Protein 5TV2 (pdb70)

Nearest PDB structures (foldseek):
  5tv2-assembly1_A  TM=1.003E+00  e=3.175E-84  Vibrio vulnificus CMCP6
  6b8d-assembly1_A  TM=9.936E-01  e=1.120E-68  Haemophilus influenzae Rd KW20
  5ty0-assembly1_A  TM=9.953E-01  e=1.740E-66  Legionella pneumophila subsp. pneumophila str. Philadelphia 1
  2bm0-assembly1_A  TM=9.448E-01  e=2.925E-50  Thermus thermophilus
  2bv3-assembly1_A  TM=9.422E-01  e=3.646E-49  Thermus thermophilus

Structure (mmCIF, N/CA/C/O backbone):
data_5TV2
#
_entry.id   5TV2
#
_cell.length_a   59.678
_cell.length_b   54.496
_cell.length_c   65.319
_cell.angle_alpha   90.00
_cell.angle_beta   116.58
_cell.angle_gamma   90.00
#
_symmetry.space_group_name_H-M   'P 1 21 1'
#
loop_
_entity.id
_entity.type
_entity.pdbx_description
1 polymer 'Elongation factor G'
2 water water
#
loop_
_atom_site.group_PDB
_atom_site.id
_atom_site.type_symbol
_atom_site.label_atom_id
_atom_site.label_alt_id
_atom_site.label_comp_id
_atom_site.label_asym_id
_atom_site.label_entity_id
_atom_site.label_seq_id
_atom_site.pdbx_PDB_ins_code
_atom_site.Cartn_x
_atom_site.Cartn_y
_atom_site.Cartn_z
_atom_site.occupancy
_atom_site.B_iso_or_equiv
_atom_site.auth_seq_id
_atom_site.auth_comp_id
_atom_site.auth_asym_id
_atom_site.auth_atom_id
_atom_site.pdbx_PDB_model_num
ATOM 1 N N . MET A 1 1 ? 20.008 -2.921 -19.962 1.00 81.84 1 MET A N 1
ATOM 2 C CA . MET A 1 1 ? 20.608 -2.148 -18.827 1.00 70.39 1 MET A CA 1
ATOM 3 C C . MET A 1 1 ? 20.497 -2.967 -17.518 1.00 54.42 1 MET A C 1
ATOM 4 O O . MET A 1 1 ? 19.395 -3.301 -17.089 1.00 59.18 1 MET A O 1
ATOM 9 N N . ALA A 1 2 ? 21.643 -3.233 -16.876 1.00 43.50 2 ALA A N 1
ATOM 10 C CA . ALA A 1 2 ? 21.710 -4.119 -15.712 1.00 37.23 2 ALA A CA 1
ATOM 11 C C . ALA A 1 2 ? 22.027 -3.539 -14.343 1.00 35.05 2 ALA A C 1
ATOM 12 O O . ALA A 1 2 ? 22.635 -2.506 -14.197 1.00 31.48 2 ALA A O 1
ATOM 14 N N . ARG A 1 3 ? 21.581 -4.258 -13.332 1.00 29.65 3 ARG A N 1
ATOM 15 C CA . ARG A 1 3 ? 21.862 -3.890 -11.953 1.00 27.70 3 ARG A CA 1
ATOM 16 C C . ARG A 1 3 ? 23.392 -3.821 -11.635 1.00 22.84 3 ARG A C 1
ATOM 17 O O . ARG A 1 3 ? 24.150 -4.784 -11.924 1.00 30.49 3 ARG A O 1
ATOM 25 N N . LYS A 1 4 ? 23.834 -2.697 -11.043 1.00 26.74 4 LYS A N 1
ATOM 26 C CA . LYS A 1 4 ? 25.252 -2.493 -10.691 1.00 25.36 4 LYS A CA 1
ATOM 27 C C . LYS A 1 4 ? 25.724 -2.929 -9.304 1.00 27.44 4 LYS A C 1
ATOM 28 O O . LYS A 1 4 ? 26.901 -3.261 -9.136 1.00 31.89 4 LYS A O 1
ATOM 34 N N . THR A 1 5 ? 24.802 -2.983 -8.337 1.00 25.02 5 THR A N 1
ATOM 35 C CA . THR A 1 5 ? 25.109 -3.353 -6.963 1.00 21.35 5 THR A CA 1
ATOM 36 C C . THR A 1 5 ? 24.091 -4.402 -6.615 1.00 22.21 5 THR A C 1
ATOM 37 O O . THR A 1 5 ? 22.906 -4.151 -6.810 1.00 21.85 5 THR A O 1
ATOM 41 N N . PRO A 1 6 ? 24.543 -5.569 -6.164 1.00 21.68 6 PRO A N 1
ATOM 42 C CA . PRO A 1 6 ? 23.594 -6.643 -5.831 1.00 21.73 6 PRO A CA 1
ATOM 43 C C . PRO A 1 6 ? 22.614 -6.213 -4.740 1.00 18.05 6 PRO A C 1
ATOM 44 O O . PRO A 1 6 ? 22.980 -5.515 -3.820 1.00 19.42 6 PRO A O 1
ATOM 48 N N . ILE A 1 7 ? 21.376 -6.625 -4.891 1.00 19.76 7 ILE A N 1
ATOM 49 C CA . ILE A 1 7 ? 20.341 -6.179 -3.923 1.00 19.29 7 ILE A CA 1
ATOM 50 C C . ILE A 1 7 ? 20.690 -6.551 -2.463 1.00 20.62 7 ILE A C 1
ATOM 51 O O . ILE A 1 7 ? 20.337 -5.833 -1.536 1.00 19.87 7 ILE A O 1
ATOM 56 N N . GLU A 1 8 ? 21.402 -7.664 -2.233 1.00 19.78 8 GLU A N 1
ATOM 57 C CA . GLU A 1 8 ? 21.800 -8.057 -0.894 1.00 20.99 8 GLU A CA 1
ATOM 58 C C . GLU A 1 8 ? 22.742 -7.069 -0.192 1.00 19.47 8 GLU A C 1
ATOM 59 O O . GLU A 1 8 ? 22.908 -7.141 0.988 1.00 21.95 8 GLU A O 1
ATOM 65 N N . ARG A 1 9 ? 23.341 -6.113 -0.942 1.00 19.91 9 ARG A N 1
ATOM 66 C CA . ARG A 1 9 ? 24.264 -5.160 -0.331 1.00 19.55 9 ARG A CA 1
ATOM 67 C C . ARG A 1 9 ? 23.586 -3.837 0.013 1.00 19.22 9 ARG A C 1
ATOM 68 O O . ARG A 1 9 ? 24.256 -2.849 0.348 1.00 20.86 9 ARG A O 1
ATOM 76 N N . TYR A 1 10 ? 22.259 -3.792 -0.092 1.00 18.75 10 TYR A N 1
ATOM 77 C CA . TYR A 1 10 ? 21.556 -2.601 0.307 1.00 18.20 10 TYR A CA 1
ATOM 78 C C . TYR A 1 10 ? 21.054 -2.728 1.743 1.00 18.34 10 TYR A C 1
ATOM 79 O O . TYR A 1 10 ? 20.754 -3.828 2.204 1.00 19.05 10 TYR A O 1
ATOM 88 N N . ARG A 1 11 ? 21.066 -1.614 2.457 1.00 17.12 11 ARG A N 1
ATOM 89 C CA . ARG A 1 11 ? 20.486 -1.583 3.851 1.00 17.75 11 ARG A CA 1
ATOM 90 C C . ARG A 1 11 ? 19.664 -0.298 3.957 1.00 21.31 11 ARG A C 1
ATOM 91 O O . ARG A 1 11 ? 20.231 0.821 4.008 1.00 20.45 11 ARG A O 1
ATOM 99 N N . ASN A 1 12 ? 18.339 -0.465 3.932 1.00 18.91 12 ASN A N 1
ATOM 100 C CA . ASN A 1 12 ? 17.424 0.675 4.094 1.00 18.05 12 ASN A CA 1
ATOM 101 C C . ASN A 1 12 ? 17.142 0.711 5.592 1.00 21.66 12 ASN A C 1
ATOM 102 O O . ASN A 1 12 ? 16.510 -0.229 6.127 1.00 20.75 12 ASN A O 1
ATOM 107 N N . ILE A 1 13 ? 17.625 1.737 6.266 1.00 18.51 13 ILE A N 1
ATOM 108 C CA . ILE A 1 13 ? 17.533 1.804 7.703 1.00 20.51 13 ILE A CA 1
ATOM 109 C C . ILE A 1 13 ? 17.024 3.128 8.181 1.00 25.17 13 ILE A C 1
ATOM 110 O O . ILE A 1 13 ? 17.180 4.188 7.520 1.00 22.73 13 ILE A O 1
ATOM 115 N N . GLY A 1 14 ? 16.408 3.039 9.343 1.00 24.39 14 GLY A N 1
ATOM 116 C CA . GLY A 1 14 ? 16.065 4.216 10.059 1.00 27.32 14 GLY A CA 1
ATOM 117 C C . GLY A 1 14 ? 16.853 4.246 11.372 1.00 28.04 14 GLY A C 1
ATOM 118 O O . GLY A 1 14 ? 17.139 3.207 12.003 1.00 31.56 14 GLY A O 1
ATOM 119 N N . ILE A 1 15 ? 17.187 5.442 11.813 1.00 30.17 15 ILE A N 1
ATOM 120 C CA . ILE A 1 15 ? 17.870 5.643 13.072 1.00 34.63 15 ILE A CA 1
ATOM 121 C C . ILE A 1 15 ? 16.843 6.361 13.931 1.00 38.23 15 ILE A C 1
ATOM 122 O O . ILE A 1 15 ? 16.667 7.556 13.785 1.00 46.10 15 ILE A O 1
ATOM 127 N N . CYS A 1 16 ? 16.162 5.565 14.760 1.00 35.23 16 CYS A N 1
ATOM 128 C CA . CYS A 1 16 ? 15.067 5.943 15.642 1.00 40.95 16 CYS A CA 1
ATOM 129 C C . CYS A 1 16 ? 15.534 6.283 17.037 1.00 39.40 16 CYS A C 1
ATOM 130 O O . CYS A 1 16 ? 16.197 5.476 17.678 1.00 40.68 16 CYS A O 1
ATOM 133 N N . ALA A 1 17 ? 15.128 7.444 17.546 1.00 46.77 17 ALA A N 1
ATOM 134 C CA . ALA A 1 17 ? 15.506 7.866 18.928 1.00 44.14 17 ALA A CA 1
ATOM 135 C C . ALA A 1 17 ? 14.502 8.850 19.511 1.00 47.08 17 ALA A C 1
ATOM 136 O O . ALA A 1 17 ? 13.484 9.081 18.875 1.00 52.17 17 ALA A O 1
ATOM 138 N N . LYS A 1 23 ? 19.871 10.907 17.961 1.00 70.87 23 LYS A N 1
ATOM 139 C CA . LYS A 1 23 ? 19.440 10.677 16.581 1.00 65.48 23 LYS A CA 1
ATOM 140 C C . LYS A 1 23 ? 20.215 11.551 15.584 1.00 56.90 23 LYS A C 1
ATOM 141 O O . LYS A 1 23 ? 20.776 11.033 14.629 1.00 50.44 23 LYS A O 1
ATOM 147 N N . THR A 1 24 ? 20.249 12.866 15.830 1.00 62.97 24 THR A N 1
ATOM 148 C CA . THR A 1 24 ? 20.957 13.827 14.959 1.00 55.19 24 THR A CA 1
ATOM 149 C C . THR A 1 24 ? 22.473 13.625 15.064 1.00 52.57 24 THR A C 1
ATOM 150 O O . THR A 1 24 ? 23.184 13.668 14.060 1.00 48.12 24 THR A O 1
ATOM 154 N N . THR A 1 25 ? 22.960 13.377 16.279 1.00 57.50 25 THR A N 1
ATOM 155 C CA . THR A 1 25 ? 24.382 13.132 16.513 1.00 48.46 25 THR A CA 1
ATOM 156 C C . THR A 1 25 ? 24.806 11.767 15.921 1.00 43.61 25 THR A C 1
ATOM 157 O O . THR A 1 25 ? 25.837 11.667 15.258 1.00 46.28 25 THR A O 1
ATOM 161 N N . THR A 1 26 ? 24.007 10.726 16.138 1.00 44.23 26 THR A N 1
ATOM 162 C CA . THR A 1 26 ? 24.315 9.397 15.580 1.00 36.79 26 THR A CA 1
ATOM 163 C C . THR A 1 26 ? 24.327 9.453 14.056 1.00 35.97 26 THR A C 1
ATOM 164 O O . THR A 1 26 ? 25.239 8.930 13.430 1.00 36.86 26 THR A O 1
ATOM 168 N N . THR A 1 27 ? 23.342 10.123 13.465 1.00 35.54 27 THR A N 1
ATOM 169 C CA . THR A 1 27 ? 23.288 10.238 12.016 1.00 35.45 27 THR A CA 1
ATOM 170 C C . THR A 1 27 ? 24.458 11.055 11.418 1.00 33.15 27 THR A C 1
ATOM 171 O O . THR A 1 27 ? 25.061 10.670 10.392 1.00 32.81 27 THR A O 1
ATOM 175 N N . GLU A 1 28 ? 24.831 12.127 12.096 1.00 33.40 28 GLU A N 1
ATOM 176 C CA . GLU A 1 28 ? 25.922 13.014 11.641 1.00 37.76 28 GLU A CA 1
ATOM 177 C C . GLU A 1 28 ? 27.239 12.244 11.707 1.00 35.36 28 GLU A C 1
ATOM 178 O O . GLU A 1 28 ? 28.081 12.359 10.808 1.00 34.80 28 GLU A O 1
ATOM 184 N N . ARG A 1 29 ? 27.386 11.402 12.725 1.00 34.28 29 ARG A N 1
ATOM 185 C CA . ARG A 1 29 ? 28.625 10.629 12.824 1.00 34.99 29 ARG A CA 1
ATOM 186 C C . ARG A 1 29 ? 28.680 9.511 11.759 1.00 33.11 29 ARG A C 1
ATOM 187 O O . ARG A 1 29 ? 29.757 9.244 11.180 1.00 34.86 29 ARG A O 1
ATOM 195 N N . ILE A 1 30 ? 27.537 8.908 11.456 1.00 33.82 30 ILE A N 1
ATOM 196 C CA . ILE A 1 30 ? 27.450 7.896 10.392 1.00 29.56 30 ILE A CA 1
ATOM 197 C C . ILE A 1 30 ? 27.847 8.532 9.035 1.00 29.45 30 ILE A C 1
ATOM 198 O O . ILE A 1 30 ? 28.579 7.933 8.224 1.00 31.98 30 ILE A O 1
ATOM 203 N N . LEU A 1 31 ? 27.410 9.758 8.801 1.00 32.57 31 LEU A N 1
ATOM 204 C CA . LEU A 1 31 ? 27.738 10.434 7.539 1.00 32.19 31 LEU A CA 1
ATOM 205 C C . LEU A 1 31 ? 29.226 10.748 7.475 1.00 29.86 31 LEU A C 1
ATOM 206 O O . LEU A 1 31 ? 29.836 10.696 6.410 1.00 36.18 31 LEU A O 1
ATOM 211 N N . PHE A 1 32 ? 29.795 11.057 8.625 1.00 29.82 32 PHE A N 1
ATOM 212 C CA . PHE A 1 32 ? 31.205 11.393 8.730 1.00 37.51 32 PHE A CA 1
ATOM 213 C C . PHE A 1 32 ? 32.088 10.174 8.462 1.00 34.90 32 PHE A C 1
ATOM 214 O O . PHE A 1 32 ? 32.972 10.241 7.619 1.00 36.35 32 PHE A O 1
ATOM 222 N N . TYR A 1 33 ? 31.843 9.073 9.163 1.00 34.41 33 TYR A N 1
ATOM 223 C CA . TYR A 1 33 ? 32.641 7.837 8.978 1.00 31.71 33 TYR A CA 1
ATOM 224 C C . TYR A 1 33 ? 32.538 7.248 7.588 1.00 32.68 33 TYR A C 1
ATOM 225 O O . TYR A 1 33 ? 33.563 6.867 6.979 1.00 36.39 33 TYR A O 1
ATOM 234 N N . THR A 1 34 ? 31.310 7.165 7.086 1.00 29.27 34 THR A N 1
ATOM 235 C CA . THR A 1 34 ? 31.100 6.674 5.750 1.00 30.37 34 THR A CA 1
ATOM 236 C C . THR A 1 34 ? 31.759 7.538 4.697 1.00 29.45 34 THR A C 1
ATOM 237 O O . THR A 1 34 ? 32.303 7.008 3.722 1.00 34.58 34 THR A O 1
ATOM 241 N N . GLY A 1 35 ? 31.706 8.849 4.884 1.00 31.48 35 GLY A N 1
ATOM 242 C CA . GLY A 1 35 ? 32.261 9.813 3.918 1.00 39.06 35 GLY A CA 1
ATOM 243 C C . GLY A 1 35 ? 33.757 9.713 3.701 1.00 37.09 35 GLY A C 1
ATOM 244 O O . GLY A 1 35 ? 34.218 9.572 2.567 1.00 44.66 35 GLY A O 1
ATOM 245 N N . LEU A 1 36 ? 34.505 9.790 4.794 1.00 44.21 36 LEU A N 1
ATOM 246 C CA . LEU A 1 36 ? 35.969 9.736 4.743 1.00 43.72 36 LEU A CA 1
ATOM 247 C C . LEU A 1 36 ? 36.520 8.350 4.444 1.00 43.04 36 LEU A C 1
ATOM 248 O O . LEU A 1 36 ? 37.650 8.227 3.992 1.00 52.19 36 LEU A O 1
ATOM 253 N N . SER A 1 37 ? 35.721 7.314 4.689 1.00 42.93 37 SER A N 1
ATOM 254 C CA . SER A 1 37 ? 36.144 5.948 4.416 1.00 40.65 37 SER A CA 1
ATOM 255 C C . SER A 1 37 ? 36.053 5.639 2.917 1.00 39.71 37 SER A C 1
ATOM 256 O O . SER A 1 37 ? 36.740 4.745 2.403 1.00 45.69 37 SER A O 1
ATOM 259 N N . HIS A 1 38 ? 35.189 6.376 2.220 1.00 37.98 38 HIS A N 1
ATOM 260 C CA . HIS A 1 38 ? 34.923 6.131 0.805 1.00 49.79 38 HIS A CA 1
ATOM 261 C C . HIS A 1 38 ? 35.631 7.108 -0.122 1.00 61.43 38 HIS A C 1
ATOM 262 O O . HIS A 1 38 ? 36.139 8.136 0.317 1.00 76.73 38 HIS A O 1
ATOM 269 N N . THR A 1 64 ? 16.722 18.783 7.314 1.00 57.02 64 THR A N 1
ATOM 270 C CA . THR A 1 64 ? 16.860 17.307 7.315 1.00 53.97 64 THR A CA 1
ATOM 271 C C . THR A 1 64 ? 16.472 16.600 6.003 1.00 53.93 64 THR A C 1
ATOM 272 O O . THR A 1 64 ? 15.294 16.565 5.645 1.00 57.50 64 THR A O 1
ATOM 276 N N . SER A 1 65 ? 17.450 15.993 5.322 1.00 56.67 65 SER A N 1
ATOM 277 C CA . SER A 1 65 ? 17.205 15.288 4.039 1.00 45.65 65 SER A CA 1
ATOM 278 C C . SER A 1 65 ? 16.331 14.048 4.309 1.00 36.40 65 SER A C 1
ATOM 279 O O . SER A 1 65 ? 16.614 13.275 5.234 1.00 40.06 65 SER A O 1
ATOM 282 N N . ALA A 1 66 ? 15.268 13.863 3.523 1.00 29.75 66 ALA A N 1
ATOM 283 C CA . ALA A 1 66 ? 14.370 12.696 3.710 1.00 27.64 66 ALA A CA 1
ATOM 284 C C . ALA A 1 66 ? 15.101 11.340 3.688 1.00 27.38 66 ALA A C 1
ATOM 285 O O . ALA A 1 66 ? 14.739 10.439 4.378 1.00 27.29 66 ALA A O 1
ATOM 287 N N . ALA A 1 67 ? 16.127 11.222 2.850 1.00 24.38 67 ALA A N 1
ATOM 288 C CA . ALA A 1 67 ? 16.886 9.975 2.770 1.00 20.70 67 ALA A CA 1
ATOM 289 C C . ALA A 1 67 ? 18.259 10.337 2.184 1.00 20.80 67 ALA A C 1
ATOM 290 O O . ALA A 1 67 ? 18.367 11.226 1.325 1.00 23.51 67 ALA A O 1
ATOM 292 N N . THR A 1 68 ? 19.267 9.745 2.782 1.00 21.19 68 THR A N 1
ATOM 293 C CA . THR A 1 68 ? 20.668 10.001 2.362 1.00 20.06 68 THR A CA 1
ATOM 294 C C . THR A 1 68 ? 21.323 8.678 2.108 1.00 23.58 68 THR A C 1
ATOM 295 O O . THR A 1 68 ? 21.206 7.743 2.941 1.00 24.13 68 THR A O 1
ATOM 299 N N . THR A 1 69 ? 21.993 8.583 0.953 1.00 19.45 69 THR A N 1
ATOM 300 C CA . THR A 1 69 ? 22.714 7.346 0.603 1.00 20.42 69 THR A CA 1
ATOM 301 C C . THR A 1 69 ? 24.216 7.517 1.013 1.00 20.60 69 THR A C 1
ATOM 302 O O . THR A 1 69 ? 24.830 8.565 0.798 1.00 21.88 69 THR A O 1
ATOM 306 N N . THR A 1 70 ? 24.710 6.485 1.636 1.00 19.07 70 THR A N 1
ATOM 307 C CA . THR A 1 70 ? 26.067 6.369 2.153 1.00 21.05 70 THR A CA 1
ATOM 308 C C . THR A 1 70 ? 26.601 4.994 1.788 1.00 20.33 70 THR A C 1
ATOM 309 O O . THR A 1 70 ? 25.886 4.081 1.415 1.00 19.10 70 THR A O 1
ATOM 313 N N . PHE A 1 71 ? 27.916 4.876 1.847 1.00 23.17 71 PHE A N 1
ATOM 314 C CA . PHE A 1 71 ? 28.604 3.609 1.570 1.00 21.47 71 PHE A CA 1
ATOM 315 C C . PHE A 1 71 ? 29.387 3.141 2.792 1.00 18.84 71 PHE A C 1
ATOM 316 O O . PHE A 1 71 ? 29.996 3.937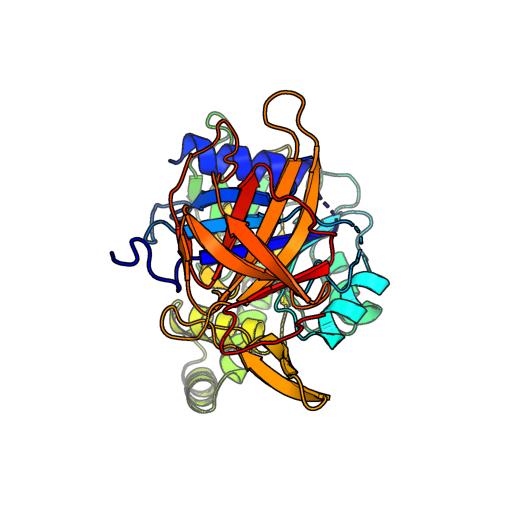 3.524 1.00 21.13 71 PHE A O 1
ATOM 324 N N . TRP A 1 72 ? 29.417 1.821 2.992 1.00 17.10 72 TRP A N 1
ATOM 325 C CA . TRP A 1 72 ? 30.182 1.266 4.082 1.00 19.12 72 TRP A CA 1
ATOM 326 C C . TRP A 1 72 ? 30.670 -0.117 3.726 1.00 18.48 72 TRP A C 1
ATOM 327 O O . TRP A 1 72 ? 29.916 -0.937 3.228 1.00 18.53 72 TRP A O 1
ATOM 338 N N . ARG A 1 73 ? 31.965 -0.351 3.936 1.00 19.21 73 ARG A N 1
ATOM 339 C CA . ARG A 1 73 ? 32.566 -1.645 3.629 1.00 19.50 73 ARG A CA 1
ATOM 340 C C . ARG A 1 73 ? 33.177 -2.261 4.909 1.00 21.19 73 ARG A C 1
ATOM 341 O O . ARG A 1 73 ? 33.893 -3.263 4.842 1.00 18.50 73 ARG A O 1
ATOM 349 N N . GLY A 1 74 ? 32.803 -1.724 6.075 1.00 20.07 74 GLY A N 1
ATOM 350 C CA . GLY A 1 74 ? 33.294 -2.185 7.326 1.00 19.87 74 GLY A CA 1
ATOM 351 C C . GLY A 1 74 ? 34.472 -1.457 7.908 1.00 21.94 74 GLY A C 1
ATOM 352 O O . GLY A 1 74 ? 35.270 -0.811 7.169 1.00 23.65 74 GLY A O 1
ATOM 353 N N . MET A 1 75 ? 34.583 -1.516 9.240 1.00 22.01 75 MET A N 1
ATOM 354 C CA . MET A 1 75 ? 35.692 -0.869 9.930 1.00 27.28 75 MET A CA 1
ATOM 355 C C . MET A 1 75 ? 37.066 -1.283 9.392 1.00 25.09 75 MET A C 1
ATOM 356 O O . MET A 1 75 ? 38.000 -0.461 9.435 1.00 33.21 75 MET A O 1
ATOM 361 N N . GLU A 1 76 ? 37.196 -2.545 8.962 1.00 24.67 76 GLU A N 1
ATOM 362 C CA . GLU A 1 76 ? 38.458 -3.102 8.368 1.00 24.00 76 GLU A CA 1
ATOM 363 C C . GLU A 1 76 ? 38.343 -3.408 6.885 1.00 23.00 76 GLU A C 1
ATOM 364 O O . GLU A 1 76 ? 39.157 -4.177 6.322 1.00 24.39 76 GLU A O 1
ATOM 370 N N . ALA A 1 77 ? 37.361 -2.803 6.238 1.00 22.95 77 ALA A N 1
ATOM 371 C CA . ALA A 1 77 ? 37.071 -3.043 4.840 1.00 23.08 77 ALA A CA 1
ATOM 372 C C . ALA A 1 77 ? 36.946 -4.533 4.588 1.00 25.06 77 ALA A C 1
ATOM 373 O O . ALA A 1 77 ? 37.396 -5.071 3.555 1.00 26.98 77 ALA A O 1
ATOM 375 N N . GLN A 1 78 ? 36.270 -5.197 5.557 1.00 23.81 78 GLN A N 1
ATOM 376 C CA . GLN A 1 78 ? 36.084 -6.641 5.490 1.00 22.68 78 GLN A CA 1
ATOM 377 C C . GLN A 1 78 ? 34.917 -7.108 4.649 1.00 25.97 78 GLN A C 1
ATOM 378 O O . GLN A 1 78 ? 34.700 -8.312 4.585 1.00 28.69 78 GLN A O 1
ATOM 384 N N . PHE A 1 79 ? 34.090 -6.187 4.155 1.00 20.65 79 PHE A N 1
ATOM 385 C CA . PHE A 1 79 ? 32.940 -6.507 3.312 1.00 21.70 79 PHE A CA 1
ATOM 386 C C . PHE A 1 79 ? 33.076 -5.832 1.950 1.00 23.88 79 PHE A C 1
ATOM 387 O O . PHE A 1 79 ? 33.922 -4.949 1.771 1.00 25.27 79 PHE A O 1
ATOM 395 N N . GLN A 1 80 ? 32.240 -6.254 1.003 1.00 26.10 80 GLN A N 1
ATOM 396 C CA . GLN A 1 80 ? 32.055 -5.519 -0.239 1.00 24.51 80 GLN A CA 1
ATOM 397 C C . GLN A 1 80 ? 31.328 -4.204 0.196 1.00 21.39 80 GLN A C 1
ATOM 398 O O . GLN A 1 80 ? 30.721 -4.094 1.307 1.00 19.59 80 GLN A O 1
ATOM 404 N N . ASP A 1 81 ? 31.360 -3.202 -0.686 1.00 22.20 81 ASP A N 1
ATOM 405 C CA . ASP A 1 81 ? 30.716 -1.920 -0.374 1.00 22.53 81 ASP A CA 1
ATOM 406 C C . ASP A 1 81 ? 29.213 -2.189 -0.279 1.00 22.34 81 ASP A C 1
ATOM 407 O O . ASP A 1 81 ? 28.641 -2.819 -1.142 1.00 22.70 81 ASP A O 1
ATOM 412 N N . HIS A 1 82 ? 28.607 -1.685 0.784 1.00 19.69 82 HIS A N 1
ATOM 413 C CA . HIS A 1 82 ? 27.166 -1.747 0.970 1.00 19.34 82 HIS A CA 1
ATOM 414 C C . HIS A 1 82 ? 26.605 -0.369 0.819 1.00 19.44 82 HIS A C 1
ATOM 415 O O . HIS A 1 82 ? 27.264 0.579 1.244 1.00 19.33 82 HIS A O 1
ATOM 422 N N . ARG A 1 83 ? 25.397 -0.258 0.245 1.00 18.60 83 ARG A N 1
ATOM 423 C CA . ARG A 1 83 ? 24.749 1.049 0.067 1.00 18.36 83 ARG A CA 1
ATOM 424 C C . ARG A 1 83 ? 23.773 1.123 1.249 1.00 19.45 83 ARG A C 1
ATOM 425 O O . ARG A 1 83 ? 22.842 0.354 1.310 1.00 22.10 83 ARG A O 1
ATOM 433 N N . VAL A 1 84 ? 24.026 2.045 2.127 1.00 19.67 84 VAL A N 1
ATOM 434 C CA . VAL A 1 84 ? 23.190 2.212 3.350 1.00 19.13 84 VAL A CA 1
ATOM 435 C C . VAL A 1 84 ? 22.363 3.486 3.118 1.00 21.54 84 VAL A C 1
ATOM 436 O O . VAL A 1 84 ? 22.905 4.580 3.095 1.00 22.28 84 VAL A O 1
ATOM 440 N N . ASN A 1 85 ? 21.046 3.318 2.960 1.00 20.52 85 ASN A N 1
ATOM 441 C CA . ASN A 1 85 ? 20.115 4.419 2.752 1.00 19.61 85 ASN A CA 1
ATOM 442 C C . ASN A 1 85 ? 19.507 4.745 4.129 1.00 19.84 85 ASN A C 1
ATOM 443 O O . ASN A 1 85 ? 18.889 3.895 4.759 1.00 22.69 85 ASN A O 1
ATOM 448 N N . ILE A 1 86 ? 19.832 5.918 4.613 1.00 21.06 86 ILE A N 1
ATOM 449 C CA . ILE A 1 86 ? 19.429 6.352 5.941 1.00 20.59 86 ILE A CA 1
ATOM 450 C C . ILE A 1 86 ? 18.192 7.249 5.763 1.00 23.50 86 ILE A C 1
ATOM 451 O O . ILE A 1 86 ? 18.261 8.343 5.187 1.00 22.36 86 ILE A O 1
ATOM 455 N N . ILE A 1 87 ? 17.048 6.717 6.211 1.00 23.93 87 ILE A N 1
ATOM 456 C CA . ILE A 1 87 ? 15.755 7.392 6.053 1.00 27.53 87 ILE A CA 1
ATOM 457 C C . ILE A 1 87 ? 15.495 8.159 7.312 1.00 26.32 87 ILE A C 1
ATOM 458 O O . ILE A 1 87 ? 15.594 7.611 8.400 1.00 29.72 87 ILE A O 1
ATOM 463 N N . ASP A 1 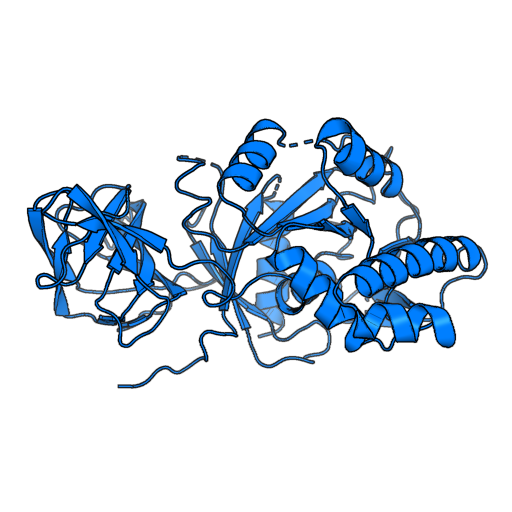88 ? 15.161 9.430 7.156 1.00 28.61 88 ASP A N 1
ATOM 464 C CA . ASP A 1 88 ? 14.864 10.315 8.279 1.00 36.92 88 ASP A CA 1
ATOM 465 C C . ASP A 1 88 ? 13.575 9.793 8.967 1.00 45.58 88 ASP A C 1
ATOM 466 O O . ASP A 1 88 ? 12.577 9.485 8.311 1.00 40.85 88 ASP A O 1
ATOM 471 N N . THR A 1 89 ? 13.593 9.646 10.283 1.00 51.82 89 THR A N 1
ATOM 472 C CA . THR A 1 89 ? 12.398 9.129 10.963 1.00 55.28 89 THR A CA 1
ATOM 473 C C . THR A 1 89 ? 11.782 10.185 11.868 1.00 68.24 89 THR A C 1
ATOM 474 O O . THR A 1 89 ? 12.492 11.044 12.393 1.00 77.97 89 THR A O 1
ATOM 478 N N . PRO A 1 90 ? 10.452 10.129 12.049 1.00 65.58 90 PRO A N 1
ATOM 479 C CA . PRO A 1 90 ? 9.764 11.131 12.885 1.00 63.75 90 PRO A CA 1
ATOM 480 C C . PRO A 1 90 ? 10.325 11.287 14.308 1.00 68.33 90 PRO A C 1
ATOM 481 O O . PRO A 1 90 ? 10.745 10.301 14.925 1.00 66.58 90 PRO A O 1
ATOM 485 N N . GLU A 1 98 ? 2.110 8.158 9.300 1.00 61.63 98 GLU A N 1
ATOM 486 C CA . GLU A 1 98 ? 3.401 8.842 9.186 1.00 58.69 98 GLU A CA 1
ATOM 487 C C . GLU A 1 98 ? 4.458 7.860 9.686 1.00 54.87 98 GLU A C 1
ATOM 488 O O . GLU A 1 98 ? 5.403 7.496 8.983 1.00 41.73 98 GLU A O 1
ATOM 494 N N . VAL A 1 99 ? 4.287 7.434 10.936 1.00 51.47 99 VAL A N 1
ATOM 495 C CA . VAL A 1 99 ? 5.202 6.473 11.541 1.00 54.84 99 VAL A CA 1
ATOM 496 C C . VAL A 1 99 ? 5.036 5.093 10.881 1.00 55.15 99 VAL A C 1
ATOM 497 O O . VAL A 1 99 ? 6.041 4.410 10.584 1.00 50.69 99 VAL A O 1
ATOM 501 N N . GLU A 1 100 ? 3.777 4.694 10.648 1.00 49.77 100 GLU A N 1
ATOM 502 C CA . GLU A 1 100 ? 3.458 3.409 10.008 1.00 46.83 100 GLU A CA 1
ATOM 503 C C . GLU A 1 100 ? 4.026 3.392 8.580 1.00 44.01 100 GLU A C 1
ATOM 504 O O . GLU A 1 100 ? 4.528 2.349 8.114 1.00 43.86 100 GLU A O 1
ATOM 510 N N . ARG A 1 101 ? 3.999 4.554 7.919 1.00 41.77 101 ARG A N 1
ATOM 511 C CA . ARG A 1 101 ? 4.589 4.682 6.579 1.00 38.32 101 ARG A CA 1
ATOM 512 C C . ARG A 1 101 ? 6.109 4.586 6.641 1.00 40.65 101 ARG A C 1
ATOM 513 O O . ARG A 1 101 ? 6.687 3.901 5.828 1.00 36.34 101 ARG A O 1
ATOM 521 N N A SER A 1 102 ? 6.743 5.280 7.583 0.50 39.10 102 SER A N 1
ATOM 522 N N B SER A 1 102 ? 6.731 5.280 7.591 0.50 39.28 102 SER A N 1
ATOM 523 C CA A SER A 1 102 ? 8.210 5.259 7.695 0.50 39.54 102 SER A CA 1
ATOM 524 C CA B SER A 1 102 ? 8.195 5.284 7.725 0.50 40.45 102 SER A CA 1
ATOM 525 C C A SER A 1 102 ? 8.737 3.850 7.907 0.50 35.37 102 SER A C 1
ATOM 526 C C B SER A 1 102 ? 8.764 3.889 7.973 0.50 35.99 102 SER A C 1
ATOM 527 O O A SER A 1 102 ? 9.757 3.445 7.320 0.50 32.89 102 SER A O 1
ATOM 528 O O B SER A 1 102 ? 9.849 3.538 7.477 0.50 35.80 102 SER A O 1
ATOM 533 N N . LEU A 1 103 ? 8.011 3.066 8.693 1.00 33.23 103 LEU A N 1
ATOM 534 C CA . LEU A 1 103 ? 8.444 1.694 9.000 1.00 30.73 103 LEU A CA 1
ATOM 535 C C . LEU A 1 103 ? 8.318 0.745 7.802 1.00 32.83 103 LEU A C 1
ATOM 536 O O . LEU A 1 103 ? 8.918 -0.324 7.825 1.00 32.36 103 LEU A O 1
ATOM 541 N N . ARG A 1 104 ? 7.503 1.093 6.799 1.00 33.81 104 ARG A N 1
ATOM 542 C CA . ARG A 1 104 ? 7.367 0.266 5.600 1.00 32.68 104 ARG A CA 1
ATOM 543 C C . ARG A 1 104 ? 8.436 0.657 4.590 1.00 28.26 104 ARG A C 1
ATOM 544 O O . ARG A 1 104 ? 8.784 -0.152 3.713 1.00 31.51 104 ARG A O 1
ATOM 552 N N . VAL A 1 105 ? 8.938 1.888 4.726 1.00 28.28 105 VAL A N 1
ATOM 553 C CA . VAL A 1 105 ? 9.967 2.452 3.815 1.00 27.37 105 VAL A CA 1
ATOM 554 C C . VAL A 1 105 ? 11.323 1.888 4.189 1.00 26.03 105 VAL A C 1
ATOM 555 O O . VAL A 1 105 ? 12.130 1.541 3.304 1.00 27.75 105 VAL A O 1
ATOM 559 N N . LEU A 1 106 ? 11.596 1.842 5.488 1.00 24.95 106 LEU A N 1
ATOM 560 C CA . LEU A 1 106 ? 12.834 1.202 5.983 1.00 25.71 106 LEU A CA 1
ATOM 561 C C . LEU A 1 106 ? 12.626 -0.288 6.021 1.00 28.66 106 LEU A C 1
ATOM 562 O O . LEU A 1 106 ? 11.469 -0.795 5.940 1.00 28.35 106 LEU A O 1
ATOM 567 N N . ASP A 1 107 ? 13.734 -1.027 6.063 1.00 24.28 107 ASP A N 1
ATOM 568 C CA . ASP A 1 107 ? 13.672 -2.483 6.170 1.00 23.67 107 ASP A CA 1
ATOM 569 C C . ASP A 1 107 ? 14.074 -2.944 7.566 1.00 25.93 107 ASP A C 1
ATOM 570 O O . ASP A 1 107 ? 13.571 -3.959 8.104 1.00 27.62 107 ASP A O 1
ATOM 575 N N . GLY A 1 108 ? 14.959 -2.187 8.168 1.00 24.73 108 GLY A N 1
ATOM 576 C CA . GLY A 1 108 ? 15.440 -2.467 9.506 1.00 25.74 108 GLY A CA 1
ATOM 577 C C . GLY A 1 108 ? 15.744 -1.165 10.176 1.00 22.56 108 GLY A C 1
ATOM 578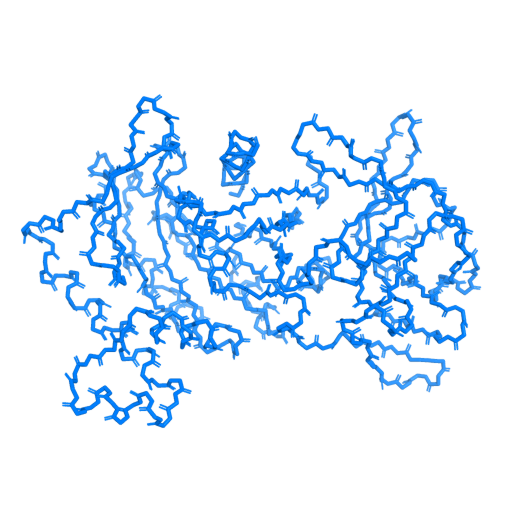 O O . GLY A 1 108 ? 15.778 -0.118 9.557 1.00 26.89 108 GLY A O 1
ATOM 579 N N . ALA A 1 109 ? 15.949 -1.231 11.458 1.00 25.30 109 ALA A N 1
ATOM 580 C CA . ALA A 1 109 ? 16.189 -0.053 12.248 1.00 24.82 109 ALA A CA 1
ATOM 581 C C . ALA A 1 109 ? 17.245 -0.202 13.344 1.00 25.98 109 ALA A C 1
ATOM 582 O O . ALA A 1 109 ? 17.497 -1.308 13.899 1.00 26.50 109 ALA A O 1
ATOM 584 N N . VAL A 1 110 ? 17.840 0.944 13.649 1.00 26.32 110 VAL A N 1
ATOM 585 C CA . VAL A 1 110 ? 18.785 1.109 14.734 1.00 30.08 110 VAL A CA 1
ATOM 586 C C . VAL A 1 110 ? 18.045 1.945 15.750 1.00 33.20 110 VAL A C 1
ATOM 587 O O . VAL A 1 110 ? 17.844 3.172 15.531 1.00 30.15 110 VAL A O 1
ATOM 591 N N . VAL A 1 111 ? 17.621 1.314 16.859 1.00 31.47 111 VAL A N 1
ATOM 592 C CA . VAL A 1 111 ? 16.840 2.076 17.868 1.00 34.49 111 VAL A CA 1
ATOM 593 C C . VAL A 1 111 ? 17.867 2.508 18.884 1.00 35.26 111 VAL A C 1
ATOM 594 O O . VAL A 1 111 ? 18.546 1.695 19.479 1.00 35.46 111 VAL A O 1
ATOM 598 N N . VAL A 1 112 ? 17.990 3.811 19.033 1.00 30.99 112 VAL A N 1
ATOM 599 C CA . VAL A 1 112 ? 18.946 4.458 19.913 1.00 31.91 112 VAL A CA 1
ATOM 600 C C . VAL A 1 112 ? 18.362 4.877 21.285 1.00 31.77 112 VAL A C 1
ATOM 601 O O . VAL A 1 112 ? 17.429 5.713 21.341 1.00 37.90 112 VAL A O 1
ATOM 605 N N . PHE A 1 113 ? 18.994 4.418 22.368 1.00 36.14 113 PHE A N 1
ATOM 606 C CA . PHE A 1 113 ? 18.603 4.768 23.766 1.00 39.85 113 PHE A CA 1
ATOM 607 C C . PHE A 1 113 ? 19.757 5.444 24.513 1.00 37.51 113 PHE A C 1
ATOM 608 O O . PHE A 1 113 ? 20.887 4.990 24.464 1.00 45.36 113 PHE A O 1
ATOM 616 N N . CYS A 1 114 ? 19.461 6.526 25.217 1.00 45.52 114 CYS A N 1
ATOM 617 C CA . CYS A 1 114 ? 20.443 7.231 26.025 1.00 42.92 114 CYS A CA 1
ATOM 618 C C . CYS A 1 114 ? 20.858 6.294 27.193 1.00 45.39 114 CYS A C 1
ATOM 619 O O . CYS A 1 114 ? 20.014 5.645 27.850 1.00 44.91 114 CYS A O 1
ATOM 622 N N . GLY A 1 115 ? 22.145 6.272 27.497 1.00 47.35 115 GLY A N 1
ATOM 623 C CA . GLY A 1 115 ? 22.669 5.377 28.533 1.00 44.07 115 GLY A CA 1
ATOM 624 C C . GLY A 1 115 ? 22.201 5.645 29.942 1.00 47.65 115 GLY A C 1
ATOM 625 O O . GLY A 1 115 ? 22.143 4.713 30.763 1.00 52.09 115 GLY A O 1
ATOM 626 N N . SER A 1 116 ? 21.881 6.922 30.189 1.00 50.63 116 SER A N 1
ATOM 627 C CA . SER A 1 116 ? 21.447 7.446 31.484 1.00 52.69 116 SER A CA 1
ATOM 628 C C . SER A 1 116 ? 19.946 7.409 31.749 1.00 59.68 116 SER A C 1
ATOM 629 O O . SER A 1 116 ? 19.530 7.223 32.895 1.00 66.02 116 SER A O 1
ATOM 632 N N . SER A 1 117 ? 19.142 7.678 30.725 1.00 61.05 117 SER A N 1
ATOM 633 C CA . SER A 1 117 ? 17.682 7.659 30.865 1.00 66.42 117 SER A CA 1
ATOM 634 C C . SER A 1 117 ? 17.145 6.316 30.387 1.00 69.90 117 SER A C 1
ATOM 635 O O . SER A 1 117 ? 16.508 5.584 31.149 1.00 80.93 117 SER A O 1
ATOM 638 N N . GLY A 1 118 ? 17.425 5.996 29.122 1.00 76.97 118 GLY A N 1
ATOM 639 C CA . GLY A 1 118 ? 17.022 4.728 28.516 1.00 70.72 118 GLY A CA 1
ATOM 640 C C . GLY A 1 118 ? 15.658 4.707 27.847 1.00 71.03 118 GLY A C 1
ATOM 641 O O . GLY A 1 118 ? 15.324 5.586 27.033 1.00 66.24 118 GLY A O 1
ATOM 642 N N . VAL A 1 119 ? 14.872 3.695 28.214 1.00 72.30 119 VAL A N 1
ATOM 643 C CA . VAL A 1 119 ? 13.542 3.466 27.642 1.00 62.74 119 VAL A CA 1
ATOM 644 C C . VAL A 1 119 ? 12.533 4.545 28.060 1.00 66.58 119 VAL A C 1
ATOM 645 O O . VAL A 1 119 ? 12.603 5.082 29.165 1.00 66.23 119 VAL A O 1
ATOM 649 N N . SER A 1 123 ? 9.391 6.124 22.590 1.00 77.20 123 SER A N 1
ATOM 650 C CA . SER A 1 123 ? 10.048 4.888 22.159 1.00 79.59 123 SER A CA 1
ATOM 651 C C . SER A 1 123 ? 9.103 3.688 22.222 1.00 83.87 123 SER A C 1
ATOM 652 O O . SER A 1 123 ? 9.002 2.906 21.269 1.00 91.81 123 SER A O 1
ATOM 655 N N . GLU A 1 124 ? 8.417 3.573 23.356 1.00 75.85 124 GLU A N 1
ATOM 656 C CA . GLU A 1 124 ? 7.471 2.484 23.646 1.00 75.94 124 GLU A CA 1
ATOM 657 C C . GLU A 1 124 ? 6.327 2.371 22.628 1.00 80.79 124 GLU A C 1
ATOM 658 O O . GLU A 1 124 ? 5.864 1.256 22.308 1.00 81.12 124 GLU A O 1
ATOM 664 N N . THR A 1 125 ? 5.854 3.529 22.157 1.00 76.75 125 THR A N 1
ATOM 665 C CA . THR A 1 125 ? 4.797 3.585 21.155 1.00 64.82 125 THR A CA 1
ATOM 666 C C . THR A 1 125 ? 5.390 3.136 19.801 1.00 60.37 125 THR A C 1
ATOM 667 O O . THR A 1 125 ? 4.796 2.315 19.105 1.00 71.90 125 THR A O 1
ATOM 671 N N . VAL A 1 126 ? 6.567 3.651 19.456 1.00 63.90 126 VAL A N 1
ATOM 672 C CA . VAL A 1 126 ? 7.255 3.295 18.198 1.00 61.34 126 VAL A CA 1
ATOM 673 C C . VAL A 1 126 ? 7.605 1.801 18.149 1.00 59.26 126 VAL A C 1
ATOM 674 O O . VAL A 1 126 ? 7.412 1.114 17.106 1.00 49.82 126 VAL A O 1
ATOM 678 N N . TRP A 1 127 ? 8.123 1.305 19.278 1.00 46.13 127 TRP A N 1
ATOM 679 C CA . TRP A 1 127 ? 8.565 -0.094 19.367 1.00 38.35 127 TRP A CA 1
ATOM 680 C C . TRP A 1 127 ? 7.384 -1.039 19.067 1.00 36.77 127 TRP A C 1
ATOM 681 O O . TRP A 1 127 ? 7.536 -2.033 18.272 1.00 39.80 127 TRP A O 1
ATOM 692 N N . ARG A 1 128 ? 6.219 -0.724 19.673 1.00 44.10 128 ARG A N 1
ATOM 693 C CA . ARG A 1 128 ? 5.013 -1.526 19.476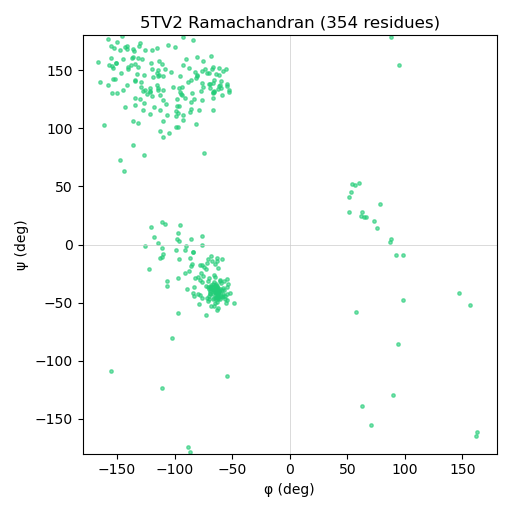 1.00 41.84 128 ARG A CA 1
ATOM 694 C C . ARG A 1 128 ? 4.519 -1.598 18.056 1.00 42.41 128 ARG A C 1
ATOM 695 O O . ARG A 1 128 ? 4.065 -2.676 17.610 1.00 46.63 128 ARG A O 1
ATOM 703 N N . GLN A 1 129 ? 4.597 -0.468 17.357 1.00 42.08 129 GLN A N 1
ATOM 704 C CA . GLN A 1 129 ? 4.214 -0.417 15.928 1.00 47.81 129 GLN A CA 1
ATOM 705 C C . GLN A 1 129 ? 5.227 -1.215 15.123 1.00 43.03 129 GLN A C 1
ATOM 706 O O . GLN A 1 129 ? 4.864 -1.908 14.160 1.00 43.18 129 GLN A O 1
ATOM 712 N N . ALA A 1 130 ? 6.486 -1.144 15.541 1.00 38.73 130 ALA A N 1
ATOM 713 C CA . ALA A 1 130 ? 7.560 -1.898 14.857 1.00 35.90 130 ALA A CA 1
ATOM 714 C C . ALA A 1 130 ? 7.317 -3.380 14.994 1.00 37.18 130 ALA A C 1
ATOM 715 O O . ALA A 1 130 ? 7.585 -4.145 14.030 1.00 37.84 130 ALA A O 1
ATOM 717 N N . ASP A 1 131 ? 6.773 -3.792 16.162 1.00 40.51 131 ASP A N 1
ATOM 718 C CA . ASP A 1 131 ? 6.461 -5.201 16.401 1.00 41.21 131 ASP A CA 1
ATOM 719 C C . ASP A 1 131 ? 5.339 -5.647 15.480 1.00 41.82 131 ASP A C 1
ATOM 720 O O . ASP A 1 131 ? 5.409 -6.750 14.893 1.00 52.72 131 ASP A O 1
ATOM 725 N N . LYS A 1 132 ? 4.349 -4.769 15.278 1.00 46.12 132 LYS A N 1
ATOM 726 C CA . LYS A 1 132 ? 3.186 -5.080 14.424 1.00 50.08 132 LYS A CA 1
ATOM 727 C C . LYS A 1 132 ? 3.553 -5.299 12.972 1.00 46.42 132 LYS A C 1
ATOM 728 O O . LYS A 1 132 ? 2.953 -6.137 12.300 1.00 49.37 132 LYS A O 1
ATOM 734 N N . TYR A 1 133 ? 4.561 -4.574 12.496 1.00 43.05 133 TYR A N 1
ATOM 735 C CA . TYR A 1 133 ? 5.002 -4.671 11.120 1.00 43.31 133 TYR A CA 1
ATOM 736 C C . TYR A 1 133 ? 6.225 -5.592 10.992 1.00 42.16 133 TYR A C 1
ATOM 737 O O . TYR A 1 133 ? 6.747 -5.736 9.909 1.00 49.94 133 TYR A O 1
ATOM 746 N N . HIS A 1 134 ? 6.634 -6.226 12.099 1.00 38.01 134 HIS A N 1
ATOM 747 C CA . HIS A 1 134 ? 7.732 -7.178 12.132 1.00 39.02 134 HIS A CA 1
ATOM 748 C C . HIS A 1 134 ? 9.013 -6.607 11.550 1.00 34.03 134 HIS A C 1
ATOM 749 O O . HIS A 1 134 ? 9.646 -7.219 10.695 1.00 34.39 134 HIS A O 1
ATOM 756 N N . VAL A 1 135 ? 9.383 -5.451 12.065 1.00 30.21 135 VAL A N 1
ATOM 757 C CA . VAL A 1 135 ? 10.596 -4.749 11.638 1.00 27.60 135 VAL A CA 1
ATOM 758 C C . VAL A 1 135 ? 11.810 -5.238 12.385 1.00 28.09 135 VAL A C 1
ATOM 759 O O . VAL A 1 135 ? 11.904 -5.043 13.593 1.00 31.78 135 VAL A O 1
ATOM 763 N N . PRO A 1 136 ? 12.783 -5.839 11.659 1.00 27.03 136 PRO A N 1
ATOM 764 C CA . PRO A 1 136 ? 13.958 -6.252 12.386 1.00 26.67 136 PRO A CA 1
ATOM 765 C C . PRO A 1 136 ? 14.681 -5.007 12.966 1.00 26.05 136 PRO A C 1
ATOM 766 O O . PRO A 1 136 ? 14.775 -3.929 12.330 1.00 27.21 136 PRO A O 1
ATOM 770 N N . ARG A 1 137 ? 15.283 -5.174 14.122 1.00 25.62 137 ARG A N 1
ATOM 771 C CA . ARG A 1 137 ? 15.966 -4.077 14.817 1.00 25.13 137 ARG A CA 1
ATOM 772 C C . ARG A 1 137 ? 17.184 -4.482 15.560 1.00 28.37 137 ARG A C 1
ATOM 773 O O . ARG A 1 137 ? 17.313 -5.638 15.953 1.00 26.69 137 ARG A O 1
ATOM 781 N N . MET A 1 138 ? 18.034 -3.487 15.820 1.00 25.13 138 MET A N 1
ATOM 782 C CA . MET A 1 138 ? 19.166 -3.642 16.697 1.00 28.22 138 MET A CA 1
ATOM 783 C C . MET A 1 138 ? 19.065 -2.444 17.580 1.00 27.70 138 MET A C 1
ATOM 784 O O . MET A 1 138 ? 18.394 -1.437 17.246 1.00 29.99 138 MET A O 1
ATOM 789 N N . VAL A 1 139 ? 19.730 -2.515 18.721 1.00 31.04 139 VAL A N 1
ATOM 790 C CA . VAL A 1 139 ? 19.761 -1.420 19.651 1.00 33.52 139 VAL A CA 1
ATOM 791 C C . VAL A 1 139 ? 21.134 -0.798 19.861 1.00 27.91 139 VAL A C 1
ATOM 792 O O . VAL A 1 139 ? 22.143 -1.512 20.019 1.00 32.33 139 VAL A O 1
ATOM 796 N N . PHE A 1 140 ? 21.167 0.542 19.903 1.00 28.19 140 PHE A N 1
ATOM 797 C CA . PHE A 1 140 ? 22.406 1.282 20.219 1.00 27.61 140 PHE A CA 1
ATOM 798 C C . PHE A 1 140 ? 22.187 2.073 21.499 1.00 33.10 140 PHE A C 1
ATOM 799 O O . PHE A 1 140 ? 21.283 2.936 21.548 1.00 33.68 140 PHE A O 1
ATOM 807 N N . VAL A 1 141 ? 22.971 1.784 22.548 1.00 31.99 141 VAL A N 1
ATOM 808 C CA . VAL A 1 141 ? 22.862 2.536 23.822 1.00 30.27 141 VAL A CA 1
ATOM 809 C C . VAL A 1 141 ? 23.985 3.604 23.735 1.00 32.70 141 VAL A C 1
ATOM 810 O O . VAL A 1 141 ? 25.158 3.364 23.959 1.00 36.25 141 VAL A O 1
ATOM 814 N N . ASN A 1 142 ? 23.581 4.814 23.410 1.00 33.15 142 ASN A N 1
ATOM 815 C CA . ASN A 1 142 ? 24.519 5.916 23.211 1.00 36.45 142 ASN A CA 1
ATOM 816 C C . ASN A 1 142 ? 24.747 6.751 24.478 1.00 41.44 142 ASN A C 1
ATOM 817 O O . ASN A 1 142 ? 24.195 6.448 25.544 1.00 40.93 142 ASN A O 1
ATOM 822 N N . LYS A 1 143 ? 25.625 7.751 24.358 1.00 38.69 143 LYS A N 1
ATOM 823 C CA . LYS A 1 143 ? 25.961 8.653 25.446 1.00 41.92 143 LYS A CA 1
ATOM 824 C C . LYS A 1 143 ? 26.612 7.916 26.638 1.00 39.60 143 LYS A C 1
ATOM 825 O O . LYS A 1 143 ? 26.562 8.377 27.772 1.00 46.50 143 LYS A O 1
ATOM 831 N N . MET A 1 144 ? 27.289 6.801 26.384 1.00 41.25 144 MET A N 1
ATOM 832 C CA . MET A 1 144 ? 27.922 6.047 27.502 1.00 43.30 144 MET A CA 1
ATOM 833 C C . MET A 1 144 ? 28.941 6.832 28.317 1.00 39.85 144 MET A C 1
ATOM 834 O O . MET A 1 144 ? 29.352 6.393 29.395 1.00 45.58 144 MET A O 1
ATOM 839 N N . ASP A 1 145 ? 29.329 7.994 27.789 1.00 47.94 145 ASP A N 1
ATOM 840 C CA . ASP A 1 145 ? 30.258 8.890 28.463 1.00 49.30 145 ASP A CA 1
ATOM 841 C C . ASP A 1 145 ? 29.572 9.821 29.482 1.00 47.13 145 ASP A C 1
ATOM 842 O O . ASP A 1 145 ? 30.249 10.526 30.230 1.00 55.87 145 ASP A O 1
ATOM 847 N N . ARG A 1 146 ? 28.238 9.802 29.541 1.00 49.05 146 ARG A N 1
ATOM 848 C CA . ARG A 1 146 ? 27.491 10.720 30.429 1.00 50.80 146 ARG A CA 1
ATOM 849 C C . ARG A 1 146 ? 27.202 10.235 31.836 1.00 57.43 146 ARG A C 1
ATOM 850 O O . ARG A 1 146 ? 27.202 9.040 32.097 1.00 49.41 146 ARG A O 1
ATOM 858 N N . ALA A 1 147 ? 26.918 11.175 32.746 1.00 56.78 147 ALA A N 1
ATOM 859 C CA . ALA A 1 147 ? 26.671 10.803 34.115 1.00 56.01 147 ALA A CA 1
ATOM 860 C C . ALA A 1 147 ? 25.442 9.893 34.200 1.00 57.44 147 ALA A C 1
ATOM 861 O O . ALA A 1 147 ? 24.417 10.164 33.567 1.00 65.71 147 ALA A O 1
ATOM 863 N N . GLY A 1 148 ? 25.577 8.801 34.957 1.00 61.62 148 GLY A N 1
ATOM 864 C CA . GLY A 1 148 ? 24.492 7.828 35.150 1.00 56.92 148 GLY A CA 1
ATOM 865 C C . GLY A 1 148 ? 24.392 6.727 34.102 1.00 50.80 148 GLY A C 1
ATOM 866 O O . GLY A 1 148 ? 23.492 5.883 34.187 1.00 56.51 148 GLY A O 1
ATOM 867 N N . ALA A 1 149 ? 25.317 6.720 33.139 1.00 49.10 149 ALA A N 1
ATOM 868 C CA . ALA A 1 149 ? 25.353 5.714 32.062 1.00 49.65 149 ALA A CA 1
ATOM 869 C C . ALA A 1 149 ? 25.499 4.289 32.598 1.00 46.42 149 ALA A C 1
ATOM 870 O O . ALA A 1 149 ? 26.358 4.036 33.441 1.00 51.58 149 ALA A O 1
ATOM 872 N N . ASP A 1 150 ? 24.695 3.360 32.061 1.00 44.29 150 ASP A N 1
ATOM 873 C CA . ASP A 1 150 ? 24.670 1.977 32.522 1.00 42.05 150 ASP A CA 1
ATOM 874 C C . ASP A 1 150 ? 24.031 1.180 31.436 1.00 44.28 150 ASP A C 1
ATOM 875 O O . ASP A 1 150 ? 22.785 1.172 31.277 1.00 41.31 150 ASP A O 1
ATOM 880 N N . PHE A 1 151 ? 24.894 0.489 30.695 1.00 42.23 151 PHE A N 1
ATOM 881 C CA . PHE A 1 151 ? 24.487 -0.254 29.544 1.00 35.76 151 PHE A CA 1
ATOM 882 C C . PHE A 1 151 ? 23.544 -1.387 29.868 1.00 43.03 151 PHE A C 1
ATOM 883 O O . PHE A 1 151 ? 22.435 -1.474 29.303 1.00 47.08 151 PHE A O 1
ATOM 891 N N . LEU A 1 152 ? 23.992 -2.269 30.764 1.00 43.46 152 LEU A N 1
ATOM 892 C CA . LEU A 1 152 ? 23.176 -3.441 31.130 1.00 44.79 152 LEU A CA 1
ATOM 893 C C . LEU A 1 152 ? 21.828 -3.072 31.746 1.00 44.76 152 LEU A C 1
ATOM 894 O O . LEU A 1 152 ? 20.838 -3.797 31.577 1.00 55.35 152 LEU A O 1
ATOM 899 N N . ARG A 1 153 ? 21.784 -1.947 32.437 1.00 43.85 153 ARG A N 1
ATOM 900 C CA . ARG A 1 153 ? 20.503 -1.479 33.043 1.00 49.22 153 ARG A CA 1
ATOM 901 C C . ARG A 1 153 ? 19.489 -1.181 31.925 1.00 51.46 153 ARG A C 1
ATOM 902 O O . ARG A 1 153 ? 18.302 -1.604 32.003 1.00 50.11 153 ARG A O 1
ATOM 910 N N . VAL A 1 154 ? 19.973 -0.478 30.885 1.00 44.93 154 VAL A N 1
ATOM 911 C CA . VAL A 1 154 ? 19.149 -0.113 29.727 1.00 38.17 154 VAL A CA 1
ATOM 912 C C . VAL A 1 154 ? 18.691 -1.378 29.046 1.00 37.69 154 VAL A C 1
ATOM 913 O O . VAL A 1 154 ? 17.522 -1.479 28.665 1.00 45.37 154 VAL A O 1
ATOM 917 N N . VAL A 1 155 ? 19.610 -2.353 28.910 1.00 40.15 155 VAL A N 1
ATOM 918 C CA . VAL A 1 155 ? 19.276 -3.619 28.317 1.00 37.62 155 VAL A CA 1
ATOM 919 C C . VAL A 1 155 ? 18.236 -4.358 29.117 1.00 43.36 155 VAL A C 1
ATOM 920 O O . VAL A 1 155 ? 17.353 -4.996 28.524 1.00 41.65 155 VAL A O 1
ATOM 924 N N . ASP A 1 156 ? 18.349 -4.340 30.445 1.00 44.43 156 ASP A N 1
ATOM 925 C CA . ASP A 1 156 ? 17.359 -5.055 31.242 1.00 50.41 156 ASP A CA 1
ATOM 926 C C . ASP A 1 156 ? 15.947 -4.414 31.073 1.00 49.56 156 ASP A C 1
ATOM 927 O O . ASP A 1 156 ? 14.925 -5.122 31.088 1.00 52.88 156 ASP A O 1
ATOM 932 N N . GLN A 1 157 ? 15.909 -3.085 30.916 1.00 49.64 157 GLN A N 1
ATOM 933 C CA . GLN A 1 157 ? 14.656 -2.327 30.650 1.00 51.90 157 GLN A CA 1
ATOM 934 C C . GLN A 1 157 ? 14.017 -2.666 29.288 1.00 55.98 157 GLN A C 1
ATOM 935 O O . GLN A 1 157 ? 12.778 -2.733 29.196 1.00 74.49 157 GLN A O 1
ATOM 941 N N . ILE A 1 158 ? 14.850 -2.912 28.234 1.00 36.08 158 ILE A N 1
ATOM 942 C CA . ILE A 1 158 ? 14.315 -3.229 26.946 1.00 37.97 158 ILE A CA 1
ATOM 943 C C . ILE A 1 158 ? 13.591 -4.552 27.032 1.00 39.67 158 ILE A C 1
ATOM 944 O O . ILE A 1 158 ? 12.527 -4.753 26.401 1.00 46.75 158 ILE A O 1
ATOM 949 N N . LYS A 1 159 ? 14.185 -5.461 27.809 1.00 41.21 159 LYS A N 1
ATOM 950 C CA . LYS A 1 159 ? 13.562 -6.764 28.090 1.00 43.17 159 LYS A CA 1
ATOM 951 C C . LYS A 1 159 ? 12.265 -6.626 28.903 1.00 49.12 159 LYS A C 1
ATOM 952 O O . LYS A 1 159 ? 11.220 -7.158 28.510 1.00 62.21 159 LYS A O 1
ATOM 958 N N . ASN A 1 160 ? 12.359 -5.918 30.021 1.00 46.43 160 ASN A N 1
ATOM 959 C CA . ASN A 1 160 ? 11.208 -5.754 30.993 1.00 48.15 160 ASN A CA 1
ATOM 960 C C . ASN A 1 160 ? 10.067 -4.786 30.636 1.00 55.13 160 ASN A C 1
ATOM 961 O O . ASN A 1 160 ? 8.884 -5.115 30.857 1.00 70.54 160 ASN A O 1
ATOM 966 N N . ARG A 1 161 ? 10.425 -3.587 30.171 1.00 62.25 161 ARG A N 1
ATOM 967 C CA . ARG A 1 161 ? 9.449 -2.567 29.766 1.00 55.24 161 ARG A CA 1
ATOM 968 C C . ARG A 1 161 ? 8.939 -2.757 28.355 1.00 58.13 161 ARG A C 1
ATOM 969 O O . ARG A 1 161 ? 7.763 -2.442 28.090 1.00 58.59 161 ARG A O 1
ATOM 977 N N . LEU A 1 162 ? 9.824 -3.206 27.433 1.00 54.17 162 LEU A N 1
ATOM 978 C CA . LEU A 1 162 ? 9.400 -3.344 26.045 1.00 47.64 162 LEU A CA 1
ATOM 979 C C . LEU A 1 162 ? 8.951 -4.733 25.643 1.00 50.22 162 LEU A C 1
ATOM 980 O O . LEU A 1 162 ? 8.353 -4.896 24.571 1.00 63.11 162 LEU A O 1
ATOM 985 N N . GLY A 1 163 ? 9.223 -5.725 26.492 1.00 50.43 163 GLY A N 1
ATOM 986 C CA . GLY A 1 163 ? 8.776 -7.116 26.240 1.00 51.27 163 GLY A CA 1
ATOM 987 C C . GLY A 1 163 ? 9.607 -7.811 25.185 1.00 48.68 163 GLY A C 1
ATOM 988 O O . GLY A 1 163 ? 9.248 -8.873 24.662 1.00 48.13 163 GLY A O 1
ATOM 989 N N . ALA A 1 164 ? 10.738 -7.211 24.886 1.00 45.57 164 ALA A N 1
ATOM 990 C CA . ALA A 1 164 ? 11.627 -7.746 23.861 1.00 43.58 164 ALA A CA 1
ATOM 991 C C . ALA A 1 164 ? 12.601 -8.804 24.399 1.00 41.52 164 ALA A C 1
ATOM 992 O O . ALA A 1 164 ? 12.595 -9.115 25.602 1.00 39.21 164 ALA A O 1
ATOM 994 N N . ASN A 1 165 ? 13.477 -9.313 23.510 1.00 43.88 165 ASN A N 1
ATOM 995 C CA . ASN A 1 165 ? 14.496 -10.308 23.877 1.00 39.06 165 ASN A CA 1
ATOM 996 C C . ASN A 1 165 ? 15.841 -9.775 23.420 1.00 34.91 165 ASN A C 1
ATOM 997 O O . ASN A 1 165 ? 16.383 -10.197 22.371 1.00 36.21 165 ASN A O 1
ATOM 1002 N N . PRO A 1 166 ? 16.389 -8.818 24.187 1.00 34.89 166 PRO A N 1
ATOM 1003 C CA . PRO A 1 166 ? 17.681 -8.241 23.761 1.00 32.45 166 PRO A CA 1
ATOM 1004 C C . PRO A 1 166 ? 18.894 -9.107 24.124 1.00 33.84 166 PRO A C 1
ATOM 1005 O O . PRO A 1 166 ? 18.945 -9.710 25.216 1.00 38.33 166 PRO A O 1
ATOM 1009 N N . VAL A 1 167 ? 19.893 -9.104 23.251 1.00 34.27 167 VAL A N 1
ATOM 1010 C CA . VAL A 1 167 ? 21.097 -9.932 23.401 1.00 31.03 167 VAL A CA 1
ATOM 1011 C C . VAL A 1 167 ? 22.313 -9.046 23.176 1.00 29.48 167 VAL A C 1
ATOM 1012 O O . VAL A 1 167 ? 22.582 -8.622 22.044 1.00 32.12 167 VAL A O 1
ATOM 1016 N N . PRO A 1 168 ? 23.018 -8.679 24.234 1.00 30.69 168 PRO A N 1
ATOM 1017 C CA . PRO A 1 168 ? 24.210 -7.870 23.943 1.00 31.05 168 PRO A CA 1
ATOM 1018 C C . PRO A 1 168 ? 25.301 -8.599 23.173 1.00 34.19 168 PRO A C 1
ATOM 1019 O O . PRO A 1 168 ? 25.594 -9.771 23.454 1.00 32.45 168 PRO A O 1
ATOM 1023 N N . ILE A 1 169 ? 25.905 -7.846 22.258 1.00 28.21 169 ILE A N 1
ATOM 1024 C CA . ILE A 1 169 ? 26.991 -8.315 21.422 1.00 26.76 169 ILE A CA 1
ATOM 1025 C C . ILE A 1 169 ? 28.270 -7.551 21.750 1.00 25.98 169 ILE A C 1
ATOM 1026 O O . ILE A 1 169 ? 29.380 -7.817 21.160 1.00 29.60 169 ILE A O 1
ATOM 1031 N N . GLN A 1 170 ? 28.138 -6.663 22.708 1.00 34.77 170 GLN A N 1
ATOM 1032 C CA . GLN A 1 170 ? 29.208 -5.842 23.256 1.00 27.53 170 GLN A CA 1
ATOM 1033 C C . GLN A 1 170 ? 29.016 -5.656 24.781 1.00 32.69 170 GLN A C 1
ATOM 1034 O O . GLN A 1 170 ? 27.997 -6.068 25.341 1.00 34.70 170 GLN A O 1
ATOM 1040 N N . LEU A 1 171 ? 30.057 -5.102 25.405 1.00 37.02 171 LEU A N 1
ATOM 1041 C CA . LEU A 1 171 ? 30.057 -4.635 26.800 1.00 36.91 171 LEU A CA 1
ATOM 1042 C C . LEU A 1 171 ? 30.883 -3.374 26.724 1.00 36.18 171 LEU A C 1
ATOM 1043 O O . LEU A 1 171 ? 31.887 -3.311 26.005 1.00 40.40 171 LEU A O 1
ATOM 1048 N N . ASN A 1 172 ? 30.418 -2.346 27.420 1.00 38.06 172 ASN A N 1
ATOM 1049 C CA . ASN A 1 172 ? 31.169 -1.108 27.511 1.00 36.12 172 ASN A CA 1
ATOM 1050 C C . ASN A 1 172 ? 32.386 -1.337 28.408 1.00 40.29 172 ASN A C 1
ATOM 1051 O O . ASN A 1 172 ? 32.351 -2.149 29.374 1.00 46.60 172 ASN A O 1
ATOM 1056 N N . VAL A 1 173 ? 33.464 -0.628 28.093 1.00 37.18 173 VAL A N 1
ATOM 1057 C CA . VAL A 1 173 ? 34.655 -0.659 28.900 1.00 42.85 173 VAL A CA 1
ATOM 1058 C C . VAL A 1 173 ? 34.602 0.689 29.617 1.00 46.39 173 VAL A C 1
ATOM 1059 O O . VAL A 1 173 ? 35.003 1.730 29.053 1.00 46.27 173 VAL A O 1
ATOM 1063 N N . GLY A 1 174 ? 34.072 0.661 30.848 1.00 48.07 174 GLY A N 1
ATOM 1064 C CA . GLY A 1 174 ? 33.913 1.842 31.648 1.00 44.63 174 GLY A CA 1
ATOM 1065 C C . GLY A 1 174 ? 32.588 2.496 31.347 1.00 44.33 174 GLY A C 1
ATOM 1066 O O . GLY A 1 174 ? 31.806 2.044 30.491 1.00 45.58 174 GLY A O 1
ATOM 1067 N N . ALA A 1 175 ? 32.358 3.581 32.063 1.00 47.09 175 ALA A N 1
ATOM 1068 C CA . ALA A 1 175 ? 31.128 4.369 31.954 1.00 48.62 175 ALA A CA 1
ATOM 1069 C C . ALA A 1 175 ? 31.429 5.767 32.453 1.00 45.97 175 ALA A C 1
ATOM 1070 O O . ALA A 1 175 ? 32.305 5.947 33.296 1.00 43.64 175 ALA A O 1
ATOM 1072 N N . GLU A 1 176 ? 30.657 6.736 31.957 1.00 52.28 176 GLU A N 1
ATOM 1073 C CA . GLU A 1 176 ? 30.837 8.161 32.255 1.00 48.17 176 GLU A CA 1
ATOM 1074 C C . GLU A 1 176 ? 32.224 8.587 31.723 1.00 51.46 176 GLU A C 1
ATOM 1075 O O . GLU A 1 176 ? 32.626 8.133 30.631 1.00 50.74 176 GLU A O 1
ATOM 1081 N N . GLU A 1 177 ? 32.964 9.410 32.477 1.00 50.92 177 GLU A N 1
ATOM 1082 C CA . GLU A 1 177 ? 34.297 9.830 32.047 1.00 53.64 177 GLU A CA 1
ATOM 1083 C C . GLU A 1 177 ? 35.267 8.632 31.937 1.00 55.22 177 GLU A C 1
ATOM 1084 O O . GL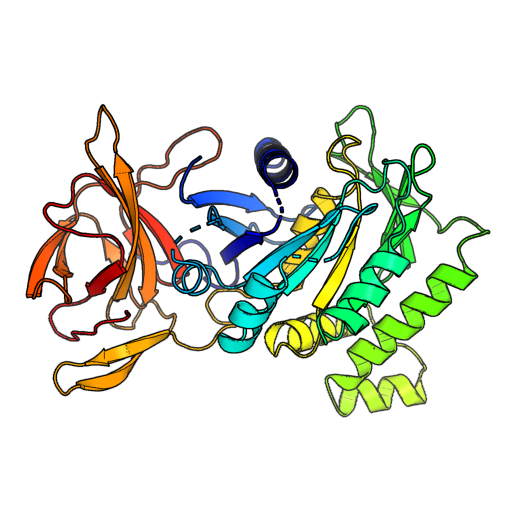U A 1 177 ? 36.365 8.789 31.376 1.00 54.75 177 GLU A O 1
ATOM 1090 N N . ASP A 1 178 ? 34.880 7.451 32.453 1.00 46.39 178 ASP A N 1
ATOM 1091 C CA . ASP A 1 178 ? 35.771 6.248 32.382 1.00 48.90 178 ASP A CA 1
ATOM 1092 C C . ASP A 1 178 ? 35.539 5.390 31.139 1.00 47.05 178 ASP A C 1
ATOM 1093 O O . ASP A 1 178 ? 36.281 4.400 30.887 1.00 52.34 178 ASP A O 1
ATOM 1098 N N . PHE A 1 179 ? 34.536 5.768 30.349 1.00 46.97 179 PHE A N 1
ATOM 1099 C CA . PHE A 1 179 ? 34.231 5.081 29.105 1.00 44.52 179 PHE A CA 1
ATOM 1100 C C . PHE A 1 179 ? 35.373 5.286 28.113 1.00 43.61 179 PHE A C 1
ATOM 1101 O O . PHE A 1 179 ? 35.599 6.407 27.669 1.00 50.16 179 PHE A O 1
ATOM 1109 N N . LYS A 1 180 ? 36.059 4.193 27.731 1.00 52.53 180 LYS A N 1
ATOM 1110 C CA . LYS A 1 180 ? 37.188 4.280 26.802 1.00 49.41 180 LYS A CA 1
ATOM 1111 C C . LYS A 1 180 ? 37.058 3.352 25.558 1.00 44.77 180 LYS A C 1
ATOM 1112 O O . LYS A 1 180 ? 37.908 3.384 24.676 1.00 51.41 180 LYS A O 1
ATOM 1118 N N . GLY A 1 181 ? 35.978 2.576 25.465 1.00 43.25 181 GLY A N 1
ATOM 1119 C CA . GLY A 1 181 ? 35.783 1.686 24.335 1.00 40.16 181 GLY A CA 1
ATOM 1120 C C . GLY A 1 181 ? 34.777 0.604 24.612 1.00 40.24 181 GLY A C 1
ATOM 1121 O O . GLY A 1 181 ? 34.015 0.693 25.575 1.00 41.96 181 GLY A O 1
ATOM 1122 N N . VAL A 1 182 ? 34.766 -0.429 23.769 1.00 36.06 182 VAL A N 1
ATOM 1123 C CA . VAL A 1 182 ? 33.820 -1.537 23.968 1.00 39.09 182 VAL A CA 1
ATOM 1124 C C . VAL A 1 182 ? 34.530 -2.842 23.796 1.00 35.83 182 VAL A C 1
ATOM 1125 O O . VAL A 1 182 ? 35.651 -2.887 23.310 1.00 38.72 182 VAL A O 1
ATOM 1129 N N . ILE A 1 183 ? 33.853 -3.901 24.218 1.00 34.78 183 ILE A N 1
ATOM 1130 C CA . ILE A 1 183 ? 34.349 -5.230 24.001 1.00 36.27 183 ILE A CA 1
ATOM 1131 C C . ILE A 1 183 ? 33.429 -5.864 22.972 1.00 36.81 183 ILE A C 1
ATOM 1132 O O . ILE A 1 183 ? 32.208 -5.858 23.130 1.00 35.45 183 ILE A O 1
ATOM 1137 N N . ASP A 1 184 ? 34.028 -6.336 21.882 1.00 35.73 184 ASP A N 1
ATOM 1138 C CA . ASP A 1 184 ? 33.315 -7.077 20.873 1.00 31.89 184 ASP A CA 1
ATOM 1139 C C . ASP A 1 184 ? 33.268 -8.482 21.490 1.00 31.87 184 ASP A C 1
ATOM 1140 O O . ASP A 1 184 ? 34.309 -9.214 21.523 1.00 35.20 184 ASP A O 1
ATOM 1145 N N . LEU A 1 185 ? 32.094 -8.841 22.016 1.00 32.69 185 LEU A N 1
ATOM 1146 C CA . LEU A 1 185 ? 31.905 -10.147 22.652 1.00 32.16 185 LEU A CA 1
ATOM 1147 C C . LEU A 1 185 ? 32.025 -11.363 21.725 1.00 37.12 185 LEU A C 1
ATOM 1148 O O . LEU A 1 185 ? 32.157 -12.481 22.223 1.00 35.49 185 LEU A O 1
ATOM 1153 N N . ILE A 1 186 ? 31.945 -11.155 20.404 1.00 32.46 186 ILE A N 1
ATOM 1154 C CA . ILE A 1 186 ? 32.040 -12.270 19.451 1.00 35.11 186 ILE A CA 1
ATOM 1155 C C . ILE A 1 186 ? 33.501 -12.580 19.175 1.00 33.55 186 ILE A C 1
ATOM 1156 O O . ILE A 1 186 ? 33.910 -13.762 19.081 1.00 40.12 186 ILE A O 1
ATOM 1161 N N . LYS A 1 187 ? 34.290 -11.520 19.030 1.00 31.28 187 LYS A N 1
ATOM 1162 C CA . LYS A 1 187 ? 35.737 -11.691 18.795 1.00 35.20 187 LYS A CA 1
ATOM 1163 C C . LYS A 1 187 ? 36.492 -11.849 20.124 1.00 32.83 187 LYS A C 1
ATOM 1164 O O . LYS A 1 187 ? 37.619 -12.357 20.159 1.00 37.66 187 LYS A O 1
ATOM 1170 N N . MET A 1 188 ? 35.829 -11.426 21.220 1.00 34.00 188 MET A N 1
ATOM 1171 C CA . MET A 1 188 ? 36.424 -11.437 22.561 1.00 35.72 188 MET A CA 1
ATOM 1172 C C . MET A 1 188 ? 37.698 -10.638 22.565 1.00 34.99 188 MET A C 1
ATOM 1173 O O . MET A 1 188 ? 38.771 -11.081 23.017 1.00 39.85 188 MET A O 1
ATOM 1178 N N . LYS A 1 189 ? 37.531 -9.427 22.053 1.00 32.49 189 LYS A N 1
ATOM 1179 C CA . LYS A 1 189 ? 38.609 -8.464 21.924 1.00 36.31 189 LYS A CA 1
ATOM 1180 C C . LYS A 1 189 ? 38.069 -7.087 22.266 1.00 41.94 189 LYS A C 1
ATOM 1181 O O . LYS A 1 189 ? 36.881 -6.803 22.057 1.00 36.91 189 LYS A O 1
ATOM 1187 N N . MET A 1 190 ? 38.956 -6.235 22.766 1.00 42.67 190 MET A N 1
ATOM 1188 C CA . MET A 1 190 ? 38.622 -4.882 23.082 1.00 40.32 190 MET A CA 1
ATOM 1189 C C . MET A 1 190 ? 38.965 -4.029 21.882 1.00 40.27 190 MET A C 1
ATOM 1190 O O . MET A 1 190 ? 40.015 -4.198 21.288 1.00 41.68 190 MET A O 1
ATOM 1195 N N . ILE A 1 191 ? 38.063 -3.124 21.532 1.00 39.31 191 ILE A N 1
ATOM 1196 C CA . ILE A 1 191 ? 38.262 -2.200 20.434 1.00 36.75 191 ILE A CA 1
ATOM 1197 C C . ILE A 1 191 ? 38.745 -0.883 21.028 1.00 39.67 191 ILE A C 1
ATOM 1198 O O . ILE A 1 191 ? 38.041 -0.246 21.839 1.00 43.96 191 ILE A O 1
ATOM 1203 N N . ASN A 1 192 ? 39.946 -0.498 20.604 1.00 39.47 192 ASN A N 1
ATOM 1204 C CA . ASN A 1 192 ? 40.608 0.728 20.985 1.00 42.28 192 ASN A CA 1
ATOM 1205 C C . ASN A 1 192 ? 40.661 1.656 19.799 1.00 40.08 192 ASN A C 1
ATOM 1206 O O . ASN A 1 192 ? 41.565 1.565 18.995 1.00 44.94 192 ASN A O 1
ATOM 1211 N N . TRP A 1 193 ? 39.666 2.524 19.677 1.00 37.53 193 TRP A N 1
ATOM 1212 C CA . TRP A 1 193 ? 39.630 3.495 18.584 1.00 39.44 193 TRP A CA 1
ATOM 1213 C C . TRP A 1 193 ? 40.713 4.567 18.761 1.00 42.41 193 TRP A C 1
ATOM 1214 O O . TRP A 1 193 ? 40.969 5.000 19.873 1.00 51.72 193 TRP A O 1
ATOM 1225 N N . ASN A 1 194 ? 41.386 4.949 17.674 1.00 45.03 194 ASN A N 1
ATOM 1226 C CA . ASN A 1 194 ? 42.429 5.987 17.756 1.00 51.28 194 ASN A CA 1
ATOM 1227 C C . ASN A 1 194 ? 41.795 7.343 18.039 1.00 51.72 194 ASN A C 1
ATOM 1228 O O . ASN A 1 194 ? 40.796 7.706 17.430 1.00 52.59 194 ASN A O 1
ATOM 1233 N N . GLU A 1 195 ? 42.405 8.122 18.917 1.00 62.24 195 GLU A N 1
ATOM 1234 C CA . GLU A 1 195 ? 41.823 9.415 19.253 1.00 57.39 195 GLU A CA 1
ATOM 1235 C C . GLU A 1 195 ? 42.131 10.481 18.202 1.00 57.02 195 GLU A C 1
ATOM 1236 O O . GLU A 1 195 ? 41.236 11.212 17.804 1.00 64.28 195 GLU A O 1
ATOM 1242 N N . ALA A 1 196 ? 43.366 10.525 17.708 1.00 59.27 196 ALA A N 1
ATOM 1243 C CA . ALA A 1 196 ? 43.758 11.532 16.717 1.00 58.40 196 ALA A CA 1
ATOM 1244 C C . ALA A 1 196 ? 42.987 11.450 15.389 1.00 60.63 196 ALA A C 1
ATOM 1245 O O . ALA A 1 196 ? 42.671 12.490 14.816 1.00 60.67 196 ALA A O 1
ATOM 1247 N N . ASP A 1 197 ? 42.691 10.227 14.921 1.00 60.88 197 ASP A N 1
ATOM 1248 C CA . ASP A 1 197 ? 41.937 9.974 13.672 1.00 57.96 197 ASP A CA 1
ATOM 1249 C C . ASP A 1 197 ? 40.456 10.290 13.743 1.00 59.68 197 ASP A C 1
ATOM 1250 O O . ASP A 1 197 ? 39.798 10.322 12.705 1.00 69.43 197 ASP A O 1
ATOM 1255 N N . GLN A 1 198 ? 39.926 10.435 14.958 1.00 56.00 198 GLN A N 1
ATOM 1256 C CA . GLN A 1 198 ? 38.501 10.632 15.186 1.00 54.47 198 GLN A CA 1
ATOM 1257 C C . GLN A 1 198 ? 37.838 9.257 15.046 1.00 44.63 198 GLN A C 1
ATOM 1258 O O . GLN A 1 198 ? 36.709 9.131 14.583 1.00 53.93 198 GLN A O 1
ATOM 1264 N N . GLY A 1 199 ? 38.564 8.231 15.483 1.00 42.66 199 GLY A N 1
ATOM 1265 C CA . GLY A 1 199 ? 38.089 6.858 15.429 1.00 43.70 199 GLY A CA 1
ATOM 1266 C C . GLY A 1 199 ? 38.054 6.230 14.043 1.00 40.31 199 GLY A C 1
ATOM 1267 O O . GLY A 1 199 ? 37.321 5.271 13.840 1.00 42.52 199 GLY A O 1
ATOM 1268 N N . MET A 1 200 ? 38.816 6.784 13.101 1.00 40.67 200 MET A N 1
ATOM 1269 C CA . MET A 1 200 ? 38.867 6.293 11.728 1.00 40.55 200 MET A CA 1
ATOM 1270 C C . MET A 1 200 ? 39.676 4.977 11.649 1.00 46.19 200 MET A C 1
ATOM 1271 O O . MET A 1 200 ? 39.579 4.227 10.667 1.00 43.96 200 MET A O 1
ATOM 1276 N N . THR A 1 201 ? 40.492 4.726 12.676 1.00 49.78 201 THR A N 1
ATOM 1277 C CA . THR A 1 201 ? 41.248 3.470 12.809 1.00 47.17 201 THR A CA 1
ATOM 1278 C C . THR A 1 201 ? 41.137 3.035 14.264 1.00 39.18 201 THR A C 1
ATOM 1279 O O . THR A 1 201 ? 40.865 3.849 15.147 1.00 46.29 201 THR A O 1
ATOM 1283 N N . PHE A 1 202 ? 41.401 1.757 14.499 1.00 38.33 202 P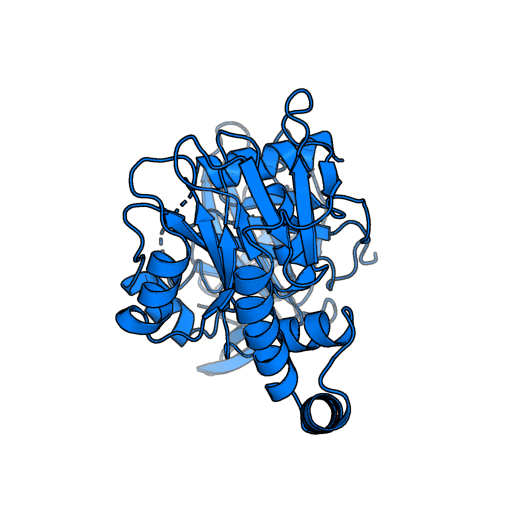HE A N 1
ATOM 1284 C CA . PHE A 1 202 ? 41.370 1.190 15.818 1.00 35.36 202 PHE A CA 1
ATOM 1285 C C . PHE A 1 202 ? 42.366 0.054 15.843 1.00 40.22 202 PHE A C 1
ATOM 1286 O O . PHE A 1 202 ? 42.956 -0.298 14.810 1.00 38.33 202 PHE A O 1
ATOM 1294 N N . THR A 1 203 ? 42.554 -0.507 17.030 1.00 39.11 203 THR A N 1
ATOM 1295 C CA . THR A 1 203 ? 43.396 -1.677 17.160 1.00 42.83 203 THR A CA 1
ATOM 1296 C C . THR A 1 203 ? 42.608 -2.611 18.037 1.00 40.21 203 THR A C 1
ATOM 1297 O O . THR A 1 203 ? 41.857 -2.168 18.898 1.00 44.19 203 THR A O 1
ATOM 1301 N N . TYR A 1 204 ? 42.652 -3.895 17.738 1.00 35.19 204 TYR A N 1
ATOM 1302 C CA . TYR A 1 204 ? 42.044 -4.868 18.647 1.00 38.23 204 TYR A CA 1
ATOM 1303 C C . TYR A 1 204 ? 43.072 -5.111 19.753 1.00 44.97 204 TYR A C 1
ATOM 1304 O O . TYR A 1 204 ? 44.256 -5.127 19.478 1.00 48.86 204 TYR A O 1
ATOM 1313 N N . GLU A 1 205 ? 42.605 -5.295 20.987 1.00 47.63 205 GLU A N 1
ATOM 1314 C CA . GLU A 1 205 ? 43.454 -5.552 22.155 1.00 47.39 205 GLU A CA 1
ATOM 1315 C C . GLU A 1 205 ? 42.769 -6.590 23.064 1.00 48.65 205 GLU A C 1
ATOM 1316 O O . GLU A 1 205 ? 41.587 -6.937 22.853 1.00 45.33 205 GLU A O 1
ATOM 1322 N N . GLU A 1 206 ? 43.501 -7.077 24.069 1.00 51.12 206 GLU A N 1
ATOM 1323 C CA . GLU A 1 206 ? 42.958 -8.080 24.993 1.00 49.99 206 GLU A CA 1
ATOM 1324 C C . GLU A 1 206 ? 41.957 -7.467 25.945 1.00 47.42 206 GLU A C 1
ATOM 1325 O O . GLU A 1 206 ? 42.004 -6.269 26.245 1.00 47.77 206 GLU A O 1
ATOM 1331 N N . ILE A 1 207 ? 41.013 -8.290 26.375 1.00 43.61 207 ILE A N 1
ATOM 1332 C CA . ILE A 1 207 ? 40.003 -7.841 27.336 1.00 46.08 207 ILE A CA 1
ATOM 1333 C C . ILE A 1 207 ? 40.764 -7.570 28.631 1.00 49.61 207 ILE A C 1
ATOM 1334 O O . ILE A 1 207 ? 41.533 -8.422 29.061 1.00 55.58 207 ILE A O 1
ATOM 1339 N N . PRO A 1 208 ? 40.629 -6.362 29.216 1.00 54.56 208 PRO A N 1
ATOM 1340 C CA . PRO A 1 208 ? 41.338 -6.113 30.484 1.00 58.90 208 PRO A CA 1
ATOM 1341 C C . PRO A 1 208 ? 40.979 -7.170 31.551 1.00 57.33 208 PRO A C 1
ATOM 1342 O O . PRO A 1 208 ? 39.883 -7.749 31.496 1.00 52.92 208 PRO A O 1
ATOM 1346 N N . ALA A 1 209 ? 41.909 -7.439 32.473 1.00 58.27 209 ALA A N 1
ATOM 1347 C CA . ALA A 1 209 ? 41.735 -8.450 33.509 1.00 58.02 209 ALA A CA 1
ATOM 1348 C C . ALA A 1 209 ? 40.449 -8.369 34.353 1.00 59.34 209 ALA A C 1
ATOM 1349 O O . ALA A 1 209 ? 39.811 -9.387 34.629 1.00 58.17 209 ALA A O 1
ATOM 1351 N N . ASP A 1 210 ? 40.052 -7.170 34.755 1.00 59.30 210 ASP A N 1
ATOM 1352 C CA . ASP A 1 210 ? 38.850 -7.043 35.601 1.00 61.03 210 ASP A CA 1
ATOM 1353 C C . ASP A 1 210 ? 37.506 -7.191 34.860 1.00 65.28 210 ASP A C 1
ATOM 1354 O O . ASP A 1 210 ? 36.430 -7.106 35.479 1.00 63.85 210 ASP A O 1
ATOM 1359 N N . MET A 1 211 ? 37.556 -7.406 33.548 1.00 59.43 211 MET A N 1
ATOM 1360 C CA . MET A 1 211 ? 36.326 -7.583 32.772 1.00 54.65 211 MET A CA 1
ATOM 1361 C C . MET A 1 211 ? 36.160 -8.989 32.210 1.00 61.62 211 MET A C 1
ATOM 1362 O O . MET A 1 211 ? 35.053 -9.341 31.814 1.00 54.93 211 MET A O 1
ATOM 1367 N N . ILE A 1 212 ? 37.220 -9.802 32.268 1.00 63.28 212 ILE A N 1
ATOM 1368 C CA . ILE A 1 212 ? 37.200 -11.176 31.729 1.00 56.92 212 ILE A CA 1
ATOM 1369 C C . ILE A 1 212 ? 35.981 -12.014 32.148 1.00 55.61 212 ILE A C 1
ATOM 1370 O O . ILE A 1 212 ? 35.341 -12.634 31.289 1.00 65.14 212 ILE A O 1
ATOM 1375 N N . GLU A 1 213 ? 35.672 -12.067 33.453 1.00 54.81 213 GLU A N 1
ATOM 1376 C CA . GLU A 1 213 ? 34.519 -12.872 33.923 1.00 55.96 213 GLU A CA 1
ATOM 1377 C C . GLU A 1 213 ? 33.188 -12.320 33.420 1.00 53.19 213 GLU A C 1
ATOM 1378 O O . GLU A 1 213 ? 32.294 -13.083 33.043 1.00 59.48 213 GLU A O 1
ATOM 1384 N N . LEU A 1 214 ? 33.061 -10.998 33.442 1.00 51.48 214 LEU A N 1
ATOM 1385 C CA . LEU A 1 214 ? 31.841 -10.331 32.977 1.00 50.41 214 LEU A CA 1
ATOM 1386 C C . LEU A 1 214 ? 31.708 -10.566 31.466 1.00 46.66 214 LEU A C 1
ATOM 1387 O O . LEU A 1 214 ? 30.643 -10.946 30.957 1.00 48.83 214 LEU A O 1
ATOM 1392 N N . ALA A 1 215 ? 32.806 -10.376 30.750 1.00 45.86 215 ALA A N 1
ATOM 1393 C CA . ALA A 1 215 ? 32.802 -10.619 29.297 1.00 41.96 215 ALA A CA 1
ATOM 1394 C C . ALA A 1 215 ? 32.407 -12.076 28.993 1.00 42.15 215 ALA A C 1
ATOM 1395 O O . ALA A 1 215 ? 31.648 -12.307 28.038 1.00 43.34 215 ALA A O 1
ATOM 1397 N N . GLU A 1 216 ? 32.884 -13.042 29.813 1.00 42.97 216 GLU A N 1
ATOM 1398 C CA . GLU A 1 216 ? 32.550 -14.456 29.589 1.00 44.44 216 GLU A CA 1
ATOM 1399 C C . GLU A 1 216 ? 31.082 -14.751 29.880 1.00 43.30 216 GLU A C 1
ATOM 1400 O O . GLU A 1 216 ? 30.453 -15.509 29.142 1.00 50.89 216 GLU A O 1
ATOM 1406 N N . GLU A 1 217 ? 30.538 -14.190 30.961 1.00 51.32 217 GLU A N 1
ATOM 1407 C CA . GLU A 1 217 ? 29.113 -14.377 31.266 1.00 48.50 217 GLU A CA 1
ATOM 1408 C C . GLU A 1 217 ? 28.245 -13.936 30.081 1.00 43.96 217 GLU A C 1
ATOM 1409 O O . GLU A 1 217 ? 27.347 -14.671 29.627 1.00 44.86 217 GLU A O 1
ATOM 1415 N N . TRP A 1 218 ? 28.486 -12.735 29.581 1.00 41.15 218 TRP A N 1
ATOM 1416 C CA . TRP A 1 218 ? 27.695 -12.252 28.430 1.00 43.33 218 TRP A CA 1
ATOM 1417 C C . TRP A 1 218 ? 27.974 -12.970 27.069 1.00 46.18 218 TRP A C 1
ATOM 1418 O O . TRP A 1 218 ? 27.049 -13.104 26.202 1.00 39.05 218 TRP A O 1
ATOM 1429 N N . ARG A 1 2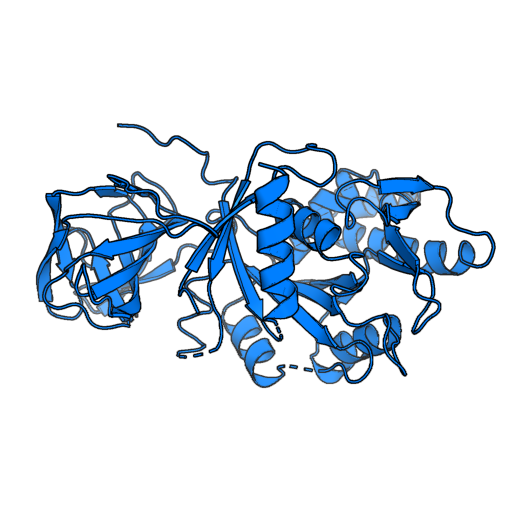19 ? 29.203 -13.480 26.883 1.00 43.15 219 ARG A N 1
ATOM 1430 C CA . ARG A 1 219 ? 29.501 -14.228 25.660 1.00 35.48 219 ARG A CA 1
ATOM 1431 C C . ARG A 1 219 ? 28.735 -15.523 25.719 1.00 36.84 219 ARG A C 1
ATOM 1432 O O . ARG A 1 219 ? 28.212 -15.984 24.685 1.00 43.94 219 ARG A O 1
ATOM 1440 N N . ASN A 1 220 ? 28.619 -16.099 26.941 1.00 39.05 220 ASN A N 1
ATOM 1441 C CA . ASN A 1 220 ? 27.888 -17.340 27.084 1.00 41.31 220 ASN A CA 1
ATOM 1442 C C . ASN A 1 220 ? 26.425 -17.101 26.702 1.00 41.70 220 ASN A C 1
ATOM 1443 O O . ASN A 1 220 ? 25.806 -17.922 26.003 1.00 38.73 220 ASN A O 1
ATOM 1448 N N . ASN A 1 221 ? 25.878 -15.958 27.127 1.00 43.25 221 ASN A N 1
ATOM 1449 C CA . ASN A 1 221 ? 24.495 -15.632 26.792 1.00 44.05 221 ASN A CA 1
ATOM 1450 C C . ASN A 1 221 ? 24.274 -15.502 25.287 1.00 42.08 221 ASN A C 1
ATOM 1451 O O . ASN A 1 221 ? 23.291 -16.030 24.734 1.00 36.36 221 ASN A O 1
ATOM 1456 N N . LEU A 1 222 ? 25.216 -14.856 24.608 1.00 44.94 222 LEU A N 1
ATOM 1457 C CA . LEU A 1 222 ? 25.065 -14.649 23.168 1.00 38.94 222 LEU A CA 1
ATOM 1458 C C . LEU A 1 222 ? 25.207 -15.961 22.426 1.00 35.01 222 LEU A C 1
ATOM 1459 O O . LEU A 1 222 ? 24.438 -16.232 21.494 1.00 34.52 222 LEU A O 1
ATOM 1464 N N . VAL A 1 223 ? 26.127 -16.824 22.891 1.00 38.11 223 VAL A N 1
ATOM 1465 C CA . VAL A 1 223 ? 26.297 -18.109 22.243 1.00 37.84 223 VAL A CA 1
ATOM 1466 C C . VAL A 1 223 ? 25.039 -18.963 22.379 1.00 35.55 223 VAL A C 1
ATOM 1467 O O . VAL A 1 223 ? 24.609 -19.614 21.390 1.00 37.23 223 VAL A O 1
ATOM 1471 N N . GLU A 1 224 ? 24.457 -19.007 23.581 1.00 42.13 224 GLU A N 1
ATOM 1472 C CA . GLU A 1 224 ? 23.232 -19.785 23.769 1.00 44.49 224 GLU A CA 1
ATOM 1473 C C . GLU A 1 224 ? 22.132 -19.129 22.941 1.00 38.59 224 GLU A C 1
ATOM 1474 O O . GLU A 1 224 ? 21.246 -19.814 22.414 1.00 41.80 224 GLU A O 1
ATOM 1480 N N . ALA A 1 225 ? 22.194 -17.816 22.801 1.00 37.09 225 ALA A N 1
ATOM 1481 C CA . ALA A 1 225 ? 21.196 -17.102 21.953 1.00 45.63 225 ALA A CA 1
ATOM 1482 C C . ALA A 1 225 ? 21.334 -17.582 20.489 1.00 36.78 225 ALA A C 1
ATOM 1483 O O . ALA A 1 225 ? 20.355 -17.836 19.791 1.00 38.26 225 ALA A O 1
ATOM 1485 N N . ALA A 1 226 ? 22.578 -17.756 20.028 1.00 34.60 226 ALA A N 1
ATOM 1486 C CA . ALA A 1 226 ? 22.775 -18.248 18.695 1.00 29.86 226 ALA A CA 1
ATOM 1487 C C . ALA A 1 226 ? 22.396 -19.707 18.538 1.00 29.91 226 ALA A C 1
ATOM 1488 O O . ALA A 1 226 ? 21.815 -20.102 17.515 1.00 32.12 226 ALA A O 1
ATOM 1490 N N . ALA A 1 227 ? 22.668 -20.506 19.583 1.00 34.13 227 ALA A N 1
ATOM 1491 C CA . ALA A 1 227 ? 22.424 -21.949 19.574 1.00 37.66 227 ALA A CA 1
ATOM 1492 C C . ALA A 1 227 ? 20.969 -22.319 19.341 1.00 38.47 227 ALA A C 1
ATOM 1493 O O . ALA A 1 227 ? 20.658 -23.321 18.701 1.00 40.38 227 ALA A O 1
ATOM 1495 N N . GLU A 1 228 ? 20.075 -21.482 19.833 1.00 41.42 228 GLU A N 1
ATOM 1496 C CA . GLU A 1 228 ? 18.628 -21.691 19.652 1.00 44.17 228 GLU A CA 1
ATOM 1497 C C . GLU A 1 228 ? 18.098 -21.342 18.234 1.00 37.78 228 GLU A C 1
ATOM 1498 O O . GLU A 1 228 ? 16.905 -21.352 18.028 1.00 51.47 228 GLU A O 1
ATOM 1504 N N . ALA A 1 229 ? 18.976 -21.025 17.260 1.00 35.72 229 ALA A N 1
ATOM 1505 C CA . ALA A 1 229 ? 18.480 -20.748 15.917 1.00 34.86 229 ALA A CA 1
ATOM 1506 C C . ALA A 1 229 ? 18.183 -22.017 15.155 1.00 37.60 229 ALA A C 1
ATOM 1507 O O . ALA A 1 229 ? 17.342 -22.002 14.249 1.00 48.39 229 ALA A O 1
ATOM 1509 N N . SER A 1 230 ? 18.884 -23.113 15.488 1.00 41.45 230 SER A N 1
ATOM 1510 C CA . SER A 1 230 ? 18.631 -24.392 14.822 1.00 44.30 230 SER A CA 1
ATOM 1511 C C . SER A 1 230 ? 19.022 -25.611 15.659 1.00 50.60 230 SER A C 1
ATOM 1512 O O . SER A 1 230 ? 19.816 -25.520 16.610 1.00 44.77 230 SER A O 1
ATOM 1515 N N . GLU A 1 231 ? 18.436 -26.742 15.251 1.00 55.00 231 GLU A N 1
ATOM 1516 C CA . GLU A 1 231 ? 18.674 -28.073 15.805 1.00 58.58 231 GLU A CA 1
ATOM 1517 C C . GLU A 1 231 ? 20.159 -28.418 15.724 1.00 49.87 231 GLU A C 1
ATOM 1518 O O . GLU A 1 231 ? 20.726 -28.895 16.711 1.00 46.89 231 GLU A O 1
ATOM 1524 N N . GLU A 1 232 ? 20.787 -28.128 14.571 1.00 50.65 232 GLU A N 1
ATOM 1525 C CA . GLU A 1 232 ? 22.201 -28.426 14.352 1.00 52.59 232 GLU A CA 1
ATOM 1526 C C . GLU A 1 232 ? 23.111 -27.580 15.269 1.00 48.22 232 GLU A C 1
ATOM 1527 O O . GLU A 1 232 ? 24.055 -28.104 15.871 1.00 44.85 232 GLU A O 1
ATOM 1533 N N . LEU A 1 233 ? 22.851 -26.274 15.354 1.00 40.17 233 LEU A N 1
ATOM 1534 C CA . LEU A 1 233 ? 23.619 -25.398 16.243 1.00 40.42 233 LEU A CA 1
ATOM 1535 C C . LEU A 1 233 ? 23.457 -25.762 17.716 1.00 41.37 233 LEU A C 1
ATOM 1536 O O . LEU A 1 233 ? 24.387 -25.622 18.510 1.00 45.74 233 LEU A O 1
ATOM 1541 N N . MET A 1 234 ? 22.274 -26.183 18.110 1.00 42.31 234 MET A N 1
ATOM 1542 C CA . MET A 1 234 ? 22.073 -26.571 19.513 1.00 43.90 234 MET A CA 1
ATOM 1543 C C . MET A 1 234 ? 22.863 -27.831 19.883 1.00 40.97 234 MET A C 1
ATOM 1544 O O . MET A 1 234 ? 23.491 -27.876 20.955 1.00 44.46 234 MET A O 1
ATOM 1549 N N . ASP A 1 235 ? 22.847 -28.815 18.973 1.00 43.04 235 ASP A N 1
ATOM 1550 C CA . ASP A 1 235 ? 23.561 -30.101 19.127 1.00 40.60 235 ASP A CA 1
ATOM 1551 C C . ASP A 1 235 ? 25.077 -29.891 19.264 1.00 43.56 235 ASP A C 1
ATOM 1552 O O . ASP A 1 235 ? 25.737 -30.575 20.053 1.00 48.64 235 ASP A O 1
ATOM 1557 N N . LYS A 1 236 ? 25.620 -28.970 18.470 1.00 38.65 236 LYS A N 1
ATOM 1558 C CA . LYS A 1 236 ? 27.050 -28.653 18.531 1.00 38.57 236 LYS A CA 1
ATOM 1559 C C . LYS A 1 236 ? 27.343 -27.934 19.837 1.00 35.54 236 LYS A C 1
ATOM 1560 O O . LYS A 1 236 ? 28.303 -28.264 20.529 1.00 41.79 236 LYS A O 1
ATOM 1566 N N . TYR A 1 237 ? 26.512 -26.941 20.167 1.00 37.22 237 TYR A N 1
ATOM 1567 C CA . TYR A 1 237 ? 26.677 -26.167 21.394 1.00 38.29 237 TYR A CA 1
ATOM 1568 C C . TYR A 1 237 ? 26.684 -27.076 22.615 1.00 41.92 237 TYR A C 1
ATOM 1569 O O . TYR A 1 237 ? 27.541 -26.955 23.495 1.00 39.07 237 TYR A O 1
ATOM 1578 N N . LEU A 1 238 ? 25.725 -27.987 22.670 1.00 45.15 238 LEU A N 1
ATOM 1579 C CA . LEU A 1 238 ? 25.664 -28.909 23.814 1.00 45.59 238 LEU A CA 1
ATOM 1580 C C . LEU A 1 238 ? 26.892 -29.827 23.896 1.00 49.35 238 LEU A C 1
ATOM 1581 O O . LEU A 1 238 ? 27.446 -30.025 24.979 1.00 54.45 238 LEU A O 1
ATOM 1586 N N . GLU A 1 239 ? 27.356 -30.340 22.769 1.00 49.73 239 GLU A N 1
ATOM 1587 C CA . GLU A 1 239 ? 28.522 -31.246 22.788 1.00 51.09 239 GLU A CA 1
ATOM 1588 C C . GLU A 1 239 ? 29.843 -30.529 23.058 1.00 54.59 239 GLU A C 1
ATOM 1589 O O . GLU A 1 239 ? 30.517 -30.807 24.048 1.00 58.41 239 GLU A O 1
ATOM 1595 N N . GLU A 1 240 ? 30.188 -29.592 22.178 1.00 52.47 240 GLU A N 1
ATOM 1596 C CA . GLU A 1 240 ? 31.448 -28.849 22.258 1.00 48.28 240 GLU A CA 1
ATOM 1597 C C . GLU A 1 240 ? 31.495 -27.610 23.161 1.00 48.38 240 GLU A C 1
ATOM 1598 O O . GLU A 1 240 ? 32.585 -27.115 23.482 1.00 47.36 240 GLU A O 1
ATOM 1604 N N . GLY A 1 241 ? 30.341 -27.085 23.542 1.00 46.51 241 GLY A N 1
ATOM 1605 C CA . GLY A 1 241 ? 30.310 -25.906 24.380 1.00 53.07 241 GLY A CA 1
ATOM 1606 C C . GLY A 1 241 ? 30.849 -24.678 23.667 1.00 49.87 241 GLY A C 1
ATOM 1607 O O . GLY A 1 241 ? 31.352 -23.764 24.325 1.00 46.47 241 GLY A O 1
ATOM 1608 N N . GLU A 1 242 ? 30.812 -24.677 22.327 1.00 47.41 242 GLU A N 1
ATOM 1609 C CA . GLU A 1 242 ? 31.264 -23.518 21.570 1.00 41.38 242 GLU A CA 1
ATOM 1610 C C . GLU A 1 242 ? 30.857 -23.542 20.110 1.00 35.11 242 GLU A C 1
ATOM 1611 O O . GLU A 1 242 ? 30.537 -24.580 19.534 1.00 37.29 242 GLU A O 1
ATOM 1617 N N . LEU A 1 243 ? 30.819 -22.343 19.543 1.00 37.01 243 LEU A N 1
ATOM 1618 C CA . LEU A 1 243 ? 30.458 -22.143 18.164 1.00 30.66 243 LEU A CA 1
ATOM 1619 C C . LEU A 1 243 ? 31.460 -21.180 17.568 1.00 30.09 243 LEU A C 1
ATOM 1620 O O . LEU A 1 243 ? 32.054 -20.346 18.283 1.00 31.49 243 LEU A O 1
ATOM 1625 N N . THR A 1 244 ? 31.595 -21.271 16.249 1.00 26.91 244 THR A N 1
ATOM 1626 C CA . THR A 1 244 ? 32.534 -20.412 15.517 1.00 27.36 244 THR A CA 1
ATOM 1627 C C . THR A 1 244 ? 31.964 -19.041 15.362 1.00 25.50 244 THR A C 1
ATOM 1628 O O . THR A 1 244 ? 30.740 -18.834 15.531 1.00 27.82 244 THR A O 1
ATOM 1632 N N A GLU A 1 245 ? 32.816 -18.074 15.025 0.50 26.15 245 GLU A N 1
ATOM 1633 N N B GLU A 1 245 ? 32.829 -18.090 15.018 0.50 25.02 245 GLU A N 1
ATOM 1634 C CA A GLU A 1 245 ? 32.321 -16.696 14.827 0.50 24.76 245 GLU A CA 1
ATOM 1635 C CA B GLU A 1 245 ? 32.380 -16.702 14.808 0.50 22.81 245 GLU A CA 1
ATOM 1636 C C A GLU A 1 245 ? 31.301 -16.667 13.689 0.50 23.86 245 GLU A C 1
ATOM 1637 C C B GLU A 1 245 ? 31.348 -16.633 13.678 0.50 22.89 245 GLU A C 1
ATOM 1638 O O A GLU A 1 245 ? 30.227 -16.035 13.809 0.50 25.99 245 GLU A O 1
ATOM 1639 O O B GLU A 1 245 ? 30.324 -15.922 13.788 0.50 26.28 245 GLU A O 1
ATOM 1650 N N . ALA A 1 246 ? 31.600 -17.371 12.592 1.00 23.56 246 ALA A N 1
ATOM 1651 C CA . ALA A 1 246 ? 30.694 -17.372 11.443 1.00 24.13 246 ALA A CA 1
ATOM 1652 C C . ALA A 1 246 ? 29.298 -17.964 11.841 1.00 27.50 246 ALA A C 1
ATOM 1653 O O . ALA A 1 246 ? 28.259 -17.455 11.459 1.00 28.49 246 ALA A O 1
ATOM 1655 N N . GLU A 1 247 ? 29.330 -19.050 12.589 1.00 24.86 247 GLU A N 1
ATOM 1656 C CA . GLU A 1 247 ? 28.070 -19.685 13.078 1.00 25.80 247 GLU A CA 1
ATOM 1657 C C . GLU A 1 247 ? 27.272 -18.755 13.941 1.00 26.49 247 GLU A C 1
ATOM 1658 O O . GLU A 1 247 ? 26.061 -18.604 13.728 1.00 30.61 247 GLU A O 1
ATOM 1664 N N . ILE A 1 248 ? 27.944 -18.110 14.873 1.00 24.22 248 ILE A N 1
ATOM 1665 C CA . ILE A 1 248 ? 27.290 -17.176 15.801 1.00 25.66 248 ILE A CA 1
ATOM 1666 C C . ILE A 1 248 ? 26.689 -16.006 15.030 1.00 25.15 248 ILE A C 1
ATOM 1667 O O . ILE A 1 248 ? 25.521 -15.671 15.228 1.00 29.31 248 ILE A O 1
ATOM 1672 N N . LYS A 1 249 ? 27.461 -15.423 14.100 1.00 22.69 249 LYS A N 1
ATOM 1673 C CA . LYS A 1 249 ? 26.944 -14.283 13.353 1.00 23.17 249 LYS A CA 1
ATOM 1674 C C . LYS A 1 249 ? 25.734 -14.615 12.471 1.00 23.13 249 LYS A C 1
ATOM 1675 O O . LYS A 1 249 ? 24.773 -13.827 12.449 1.00 27.32 249 LYS A O 1
ATOM 1681 N N . GLN A 1 250 ? 25.771 -15.775 11.792 1.00 25.15 250 GLN A N 1
ATOM 1682 C CA . GLN A 1 250 ? 24.708 -16.230 10.896 1.00 26.51 250 GLN A CA 1
ATOM 1683 C C . GLN A 1 250 ? 23.418 -16.456 11.732 1.00 29.11 250 GLN A C 1
ATOM 1684 O O . GLN A 1 250 ? 22.333 -16.087 11.312 1.00 27.80 250 GLN A O 1
ATOM 1690 N N . ALA A 1 251 ? 23.595 -17.105 12.867 1.00 23.42 251 ALA A N 1
ATOM 1691 C CA . ALA A 1 251 ? 22.470 -17.423 13.752 1.00 26.72 251 ALA A CA 1
ATOM 1692 C C . ALA A 1 251 ? 21.811 -16.161 14.310 1.00 31.78 251 ALA A C 1
ATOM 1693 O O . ALA A 1 251 ? 20.588 -16.034 14.281 1.00 30.76 251 ALA A O 1
ATOM 1695 N N . LEU A 1 252 ? 22.634 -15.229 14.788 1.00 27.95 252 LEU A N 1
ATOM 1696 C CA . LEU A 1 252 ? 22.150 -14.002 15.364 1.00 30.66 252 LEU A CA 1
ATOM 1697 C C . LEU A 1 252 ? 21.483 -13.147 14.299 1.00 28.42 252 LEU A C 1
ATOM 1698 O O . LEU A 1 252 ? 20.538 -12.374 14.576 1.00 27.90 252 LEU A O 1
ATOM 1703 N N . ARG A 1 253 ? 22.012 -13.228 13.079 1.00 26.13 253 ARG A N 1
ATOM 1704 C CA . ARG A 1 253 ? 21.377 -12.541 11.960 1.00 25.80 253 ARG A CA 1
ATOM 1705 C C . ARG A 1 253 ? 19.985 -13.164 11.709 1.00 26.07 253 ARG A C 1
ATOM 1706 O O . ARG A 1 253 ? 19.002 -12.423 11.590 1.00 27.13 253 ARG A O 1
ATOM 1714 N N . ALA A 1 254 ? 19.906 -14.480 11.600 1.00 29.05 254 ALA A N 1
ATOM 1715 C CA . ALA A 1 254 ? 18.620 -15.145 11.348 1.00 27.27 254 ALA A CA 1
ATOM 1716 C C . ALA A 1 254 ? 17.566 -14.818 12.399 1.00 30.34 254 ALA A C 1
ATOM 1717 O O . ALA A 1 254 ? 16.395 -14.607 12.015 1.00 29.05 254 ALA A O 1
ATOM 1719 N N . ARG A 1 255 ? 17.989 -14.737 13.673 1.00 30.05 255 ARG A N 1
ATOM 1720 C CA . ARG A 1 255 ? 17.050 -14.466 14.781 1.00 33.21 255 ARG A CA 1
ATOM 1721 C C . ARG A 1 255 ? 16.631 -12.984 14.802 1.00 28.81 255 ARG A C 1
ATOM 1722 O O . ARG A 1 255 ? 15.537 -12.625 15.226 1.00 36.05 255 ARG A O 1
ATOM 1730 N N . THR A 1 256 ? 17.491 -12.109 14.294 1.00 26.92 256 THR A N 1
ATOM 1731 C CA . THR A 1 256 ? 17.173 -10.687 14.174 1.00 27.42 256 THR A CA 1
ATOM 1732 C C . THR A 1 256 ? 16.112 -10.513 13.066 1.00 30.56 256 THR A C 1
ATOM 1733 O O . THR A 1 256 ? 15.077 -9.825 13.251 1.00 32.02 256 THR A O 1
ATOM 1737 N N . LEU A 1 257 ? 16.375 -11.138 11.914 1.00 28.31 257 LEU A N 1
ATOM 1738 C CA . LEU A 1 257 ? 15.515 -11.115 10.749 1.00 28.19 257 LEU A CA 1
ATOM 1739 C C . LEU A 1 257 ? 14.113 -11.713 11.027 1.00 30.35 257 LEU A C 1
ATOM 1740 O O . LEU A 1 257 ? 13.157 -11.265 10.405 1.00 31.70 257 LEU A O 1
ATOM 1745 N N . ASN A 1 258 ? 14.019 -12.699 11.930 1.00 30.65 258 ASN A N 1
ATOM 1746 C CA . ASN A 1 258 ? 12.699 -13.290 12.317 1.00 34.50 258 ASN A CA 1
ATOM 1747 C C . ASN A 1 258 ? 12.119 -12.649 13.576 1.00 32.26 258 ASN A C 1
ATOM 1748 O O . ASN A 1 258 ? 11.150 -13.150 14.175 1.00 34.52 258 ASN A O 1
ATOM 1753 N N . ASN A 1 259 ? 12.657 -11.474 13.922 1.00 32.57 259 ASN A N 1
ATOM 1754 C CA . ASN A 1 259 ? 12.224 -10.722 15.111 1.00 35.75 259 ASN A CA 1
ATOM 1755 C C . ASN A 1 259 ? 12.165 -11.451 16.455 1.00 32.60 259 ASN A C 1
ATOM 1756 O O . ASN A 1 259 ? 11.380 -11.049 17.358 1.00 32.81 259 ASN A O 1
ATOM 1761 N N . GLU A 1 260 ? 12.990 -12.475 16.619 1.00 33.21 260 GLU A N 1
ATOM 1762 C CA . GLU A 1 260 ? 13.110 -13.221 17.870 1.00 36.23 260 GLU A CA 1
ATOM 1763 C C . GLU A 1 260 ? 14.025 -12.534 18.865 1.00 35.64 260 GLU A C 1
ATOM 1764 O O . GLU A 1 260 ? 13.903 -12.757 20.041 1.00 42.89 260 GLU A O 1
ATOM 1770 N N . ILE A 1 261 ? 15.009 -11.766 18.380 1.00 35.22 261 ILE A N 1
ATOM 1771 C CA . ILE A 1 261 ? 15.928 -11.059 19.286 1.00 31.66 261 ILE A CA 1
ATOM 1772 C C . ILE A 1 261 ? 16.234 -9.688 18.739 1.00 30.31 261 ILE A C 1
ATOM 1773 O O . ILE A 1 261 ? 15.943 -9.398 17.562 1.00 31.80 261 ILE A O 1
ATOM 1778 N N . VAL A 1 262 ? 16.858 -8.872 19.591 1.00 29.55 262 VAL A N 1
ATOM 1779 C CA . VAL A 1 262 ? 17.341 -7.561 19.215 1.00 31.66 262 VAL A CA 1
ATOM 1780 C C . VAL A 1 262 ? 18.745 -7.493 19.797 1.00 32.36 262 VAL A C 1
ATOM 1781 O O . VAL A 1 262 ? 18.938 -7.652 20.976 1.00 38.09 262 VAL A O 1
ATOM 1785 N N . LEU A 1 263 ? 19.731 -7.306 18.922 1.00 30.24 263 LEU A N 1
ATOM 1786 C CA . LEU A 1 263 ? 21.148 -7.243 19.345 1.00 27.13 263 LEU A CA 1
ATOM 1787 C C . LEU A 1 263 ? 21.444 -5.875 19.876 1.00 25.69 263 LEU A C 1
ATOM 1788 O O . LEU A 1 263 ? 20.938 -4.905 19.351 1.00 37.12 263 LEU A O 1
ATOM 1793 N N . ALA A 1 264 ? 22.314 -5.801 20.873 1.00 28.79 264 ALA A N 1
ATOM 1794 C CA . ALA A 1 264 ? 22.616 -4.561 21.555 1.00 29.27 264 ALA A CA 1
ATOM 1795 C C . ALA A 1 264 ? 24.048 -4.206 21.605 1.00 29.52 264 ALA A C 1
ATOM 1796 O O . ALA A 1 264 ? 24.890 -5.007 21.993 1.00 30.14 264 ALA A O 1
ATOM 1798 N N . THR A 1 265 ? 24.293 -2.942 21.271 1.00 31.24 265 THR A N 1
ATOM 1799 C CA . THR A 1 265 ? 25.591 -2.366 21.219 1.00 32.19 265 THR A CA 1
ATOM 1800 C C . THR A 1 265 ? 25.581 -1.095 21.991 1.00 32.71 265 THR A C 1
ATOM 1801 O O . THR A 1 265 ? 24.521 -0.592 22.397 1.00 34.41 265 THR A O 1
ATOM 1805 N N . CYS A 1 266 ? 26.757 -0.495 22.153 1.00 31.22 266 CYS A N 1
ATOM 1806 C CA . CYS A 1 266 ? 26.831 0.758 22.880 1.00 35.20 266 CYS A CA 1
ATOM 1807 C C . CYS A 1 266 ? 28.035 1.614 22.501 1.00 32.98 266 CYS A C 1
ATOM 1808 O O . CYS A 1 266 ? 28.919 1.237 21.704 1.00 35.04 266 CYS A O 1
ATOM 1811 N N . GLY A 1 267 ? 28.027 2.836 22.997 1.00 36.21 267 GLY A N 1
ATOM 1812 C CA . GLY A 1 267 ? 29.141 3.723 22.736 1.00 34.25 267 GLY A CA 1
ATOM 1813 C C . GLY A 1 267 ? 28.875 5.167 22.984 1.00 36.56 267 GLY A C 1
ATOM 1814 O O . GLY A 1 267 ? 27.949 5.516 23.736 1.00 36.64 267 GLY A O 1
ATOM 1815 N N . SER A 1 268 ? 29.740 5.990 22.376 1.00 41.80 268 SER A N 1
ATOM 1816 C CA . SER A 1 268 ? 29.670 7.427 22.496 1.00 45.17 268 SER A CA 1
ATOM 1817 C C . SER A 1 268 ? 30.034 8.111 21.191 1.00 49.08 268 SER A C 1
ATOM 1818 O O . SER A 1 268 ? 31.167 7.987 20.703 1.00 62.02 268 SER A O 1
ATOM 1821 N N . ALA A 1 269 ? 29.075 8.845 20.641 1.00 49.20 269 ALA A N 1
ATOM 1822 C CA . ALA A 1 269 ? 29.271 9.583 19.380 1.00 48.35 269 ALA A CA 1
ATOM 1823 C C . ALA A 1 269 ? 30.241 10.752 19.529 1.00 58.30 269 ALA A C 1
ATOM 1824 O O . ALA A 1 269 ? 31.030 11.014 18.623 1.00 58.71 269 ALA A O 1
ATOM 1826 N N . PHE A 1 270 ? 30.176 11.442 20.669 1.00 59.61 270 PHE A N 1
ATOM 1827 C CA . PHE A 1 270 ? 31.050 12.582 20.952 1.00 63.03 270 PHE A CA 1
ATOM 1828 C C . PHE A 1 270 ? 32.511 12.192 21.145 1.00 64.73 270 PHE A C 1
ATOM 1829 O O . PHE A 1 270 ? 33.400 12.938 20.746 1.00 61.73 270 PHE A O 1
ATOM 1837 N N . LYS A 1 271 ? 32.754 11.039 21.773 1.00 61.97 271 LYS A N 1
ATOM 1838 C CA . LYS A 1 271 ? 34.114 10.542 21.988 1.00 56.08 271 LYS A CA 1
ATOM 1839 C C . LYS A 1 271 ? 34.614 9.753 20.774 1.00 50.92 271 LYS A C 1
ATOM 1840 O O . LYS A 1 271 ? 35.718 9.195 20.826 1.00 56.08 271 LYS A O 1
ATOM 1846 N N . ASN A 1 272 ? 33.835 9.709 19.691 1.00 48.91 272 ASN A N 1
ATOM 1847 C CA . ASN A 1 272 ? 34.208 8.936 18.488 1.00 45.17 272 ASN A CA 1
ATOM 1848 C C . ASN A 1 272 ? 34.533 7.468 18.835 1.00 41.35 272 ASN A C 1
ATOM 1849 O O . ASN A 1 272 ? 35.530 6.886 18.369 1.00 47.69 272 ASN A O 1
ATOM 1854 N N . LYS A 1 273 ? 33.672 6.889 19.665 1.00 41.65 273 LYS A N 1
ATOM 1855 C CA . LYS A 1 273 ? 33.809 5.507 20.084 1.00 37.66 273 LYS A CA 1
ATOM 1856 C C . LYS A 1 273 ? 32.525 4.697 20.077 1.00 42.38 273 LYS A C 1
ATOM 1857 O O . LYS A 1 273 ? 31.875 4.594 21.081 1.00 39.77 273 LYS A O 1
ATOM 1863 N N . GLY A 1 274 ? 32.169 4.121 18.932 1.00 37.87 274 GLY A N 1
ATOM 1864 C CA . GLY A 1 274 ? 30.992 3.265 18.884 1.00 39.51 274 GLY A CA 1
ATOM 1865 C C . GLY A 1 274 ? 30.154 3.209 17.645 1.00 32.96 274 GLY A C 1
ATOM 1866 O O . GLY A 1 274 ? 29.656 2.111 17.292 1.00 31.40 274 GLY A O 1
ATOM 1867 N N . VAL A 1 275 ? 29.904 4.367 17.011 1.00 33.78 275 VAL A N 1
ATOM 1868 C CA . VAL A 1 275 ? 29.044 4.349 15.827 1.00 31.31 275 VAL A CA 1
ATOM 1869 C C . VAL A 1 275 ? 29.676 3.595 14.679 1.00 30.42 275 VAL A C 1
ATOM 1870 O O . VAL A 1 275 ? 28.966 3.092 13.840 1.00 29.26 275 VAL A O 1
ATOM 1874 N N . GLN A 1 276 ? 31.012 3.540 14.655 1.00 25.13 276 GLN A N 1
ATOM 1875 C CA . GLN A 1 276 ? 31.711 2.765 13.632 1.00 28.84 276 GLN A CA 1
ATOM 1876 C C . GLN A 1 276 ? 31.324 1.282 13.720 1.00 29.79 276 GLN A C 1
ATOM 1877 O O . GLN A 1 276 ? 31.128 0.610 12.698 1.00 27.60 276 GLN A O 1
ATOM 1883 N N . ALA A 1 277 ? 31.167 0.796 14.949 1.00 28.35 277 ALA A N 1
ATOM 1884 C CA . ALA A 1 277 ? 30.799 -0.581 15.188 1.00 27.42 277 ALA A CA 1
ATOM 1885 C C . ALA A 1 277 ? 29.324 -0.801 14.903 1.00 27.08 277 ALA A C 1
ATOM 1886 O O . ALA A 1 277 ? 28.920 -1.933 14.531 1.00 26.72 277 ALA A O 1
ATOM 1888 N N . VAL A 1 278 ? 28.495 0.237 15.142 1.00 25.26 278 VAL A N 1
ATOM 1889 C CA . VAL A 1 278 ? 27.052 0.128 14.757 1.00 25.62 278 VAL A CA 1
ATOM 1890 C C . VAL A 1 278 ? 26.930 -0.152 13.229 1.00 25.25 278 VAL A C 1
ATOM 1891 O O . VAL A 1 278 ? 26.133 -0.967 12.752 1.00 24.12 278 VAL A O 1
ATOM 1895 N N . LEU A 1 279 ? 27.715 0.573 12.452 1.00 25.35 279 LEU A N 1
ATOM 1896 C CA . LEU A 1 279 ? 27.717 0.423 10.987 1.00 23.22 279 LEU A CA 1
ATOM 1897 C C . LEU A 1 279 ? 28.090 -1.022 10.575 1.00 19.29 279 LEU A C 1
ATOM 1898 O O . LEU A 1 279 ? 27.451 -1.617 9.682 1.00 19.81 279 LEU A O 1
ATOM 1903 N N . ASP A 1 280 ? 29.113 -1.572 11.221 1.00 23.16 280 ASP A N 1
ATOM 1904 C CA . ASP A 1 280 ? 29.436 -3.014 10.978 1.00 21.75 280 ASP A CA 1
ATOM 1905 C C . ASP A 1 280 ? 28.243 -3.921 11.301 1.00 21.42 280 ASP A C 1
ATOM 1906 O O . ASP A 1 280 ? 27.928 -4.823 10.537 1.00 20.08 280 ASP A O 1
ATOM 1911 N N . ALA A 1 281 ? 27.560 -3.638 12.428 1.00 21.12 281 ALA A N 1
ATOM 1912 C CA . ALA A 1 281 ? 26.358 -4.414 12.845 1.00 24.29 281 ALA A CA 1
ATOM 1913 C C . ALA A 1 281 ? 25.194 -4.285 11.869 1.00 19.23 281 ALA A C 1
ATOM 1914 O O . ALA A 1 281 ? 24.436 -5.247 11.598 1.00 20.62 281 ALA A O 1
ATOM 1916 N N . VAL A 1 282 ? 25.017 -3.103 11.300 1.00 20.56 282 VAL A N 1
ATOM 1917 C CA . VAL A 1 282 ? 24.020 -2.936 10.222 1.00 20.88 282 VAL A CA 1
ATOM 1918 C C . VAL A 1 282 ? 24.236 -3.910 9.070 1.00 19.75 282 VAL A C 1
ATOM 1919 O O . VAL A 1 282 ? 23.305 -4.557 8.589 1.00 19.75 282 VAL A O 1
ATOM 1923 N N . ILE A 1 283 ? 25.517 -4.006 8.614 1.00 20.57 283 ILE A N 1
ATOM 1924 C CA . ILE A 1 283 ? 25.813 -4.946 7.586 1.00 19.57 283 ILE A CA 1
ATOM 1925 C C . ILE A 1 283 ? 25.567 -6.407 8.055 1.00 18.98 283 ILE A C 1
ATOM 1926 O O . ILE A 1 283 ? 24.943 -7.257 7.357 1.00 21.10 283 ILE A O 1
ATOM 1931 N N . GLU A 1 284 ? 26.122 -6.712 9.206 1.00 18.53 284 GLU A N 1
ATOM 1932 C CA . GLU A 1 284 ? 26.102 -8.087 9.659 1.00 20.38 284 GLU A CA 1
ATOM 1933 C C . GLU A 1 284 ? 24.753 -8.617 10.096 1.00 21.06 284 GLU A C 1
ATOM 1934 O O . GLU A 1 284 ? 24.462 -9.810 9.811 1.00 21.53 284 GLU A O 1
ATOM 1940 N N . TYR A 1 285 ? 23.915 -7.723 10.645 1.00 21.22 285 TYR A N 1
ATOM 1941 C CA . TYR A 1 285 ? 22.671 -8.228 11.273 1.00 21.24 285 TYR A CA 1
ATOM 1942 C C . TYR A 1 285 ? 21.334 -7.690 10.758 1.00 22.52 285 TYR A C 1
ATOM 1943 O O . TYR A 1 285 ? 20.297 -8.362 10.917 1.00 23.97 285 TYR A O 1
ATOM 1952 N N . LEU A 1 286 ? 21.345 -6.542 10.110 1.00 19.37 286 LEU A N 1
ATOM 1953 C CA . LEU A 1 286 ? 20.125 -5.976 9.534 1.00 19.19 286 LEU A CA 1
ATOM 1954 C C . LEU A 1 286 ? 19.772 -6.431 8.108 1.00 19.70 286 LEU A C 1
ATOM 1955 O O . LEU A 1 286 ? 20.641 -6.790 7.276 1.00 19.33 286 LEU A O 1
ATOM 1960 N N . PRO A 1 287 ? 18.475 -6.430 7.757 1.00 18.67 287 PRO A N 1
ATOM 1961 C CA . PRO A 1 287 ? 18.097 -7.012 6.532 1.00 20.57 287 PRO A CA 1
ATOM 1962 C C . PRO A 1 287 ? 18.391 -6.208 5.294 1.00 18.93 287 PRO A C 1
ATOM 1963 O O . PRO A 1 287 ? 18.373 -4.966 5.328 1.00 19.95 287 PRO A O 1
ATOM 1967 N N . SER A 1 288 ? 18.642 -6.945 4.222 1.00 19.96 288 SER A N 1
ATOM 1968 C CA . SER A 1 288 ? 18.687 -6.398 2.904 1.00 19.14 288 SER A CA 1
ATOM 1969 C C . SER A 1 288 ? 17.195 -6.371 2.443 1.00 21.12 288 SER A C 1
ATOM 1970 O O . SER A 1 288 ? 16.304 -6.941 3.173 1.00 21.76 288 SER A O 1
ATOM 1973 N N . PRO A 1 289 ? 16.881 -5.825 1.265 1.00 19.04 289 PRO A N 1
ATOM 1974 C CA . PRO A 1 289 ? 15.513 -5.785 0.796 1.00 21.03 289 PRO A CA 1
ATOM 1975 C C . PRO A 1 289 ? 14.903 -7.150 0.458 1.00 23.18 289 PRO A C 1
ATOM 1976 O O . PRO A 1 289 ? 13.635 -7.260 0.377 1.00 24.55 289 PRO A O 1
ATOM 1980 N N . ILE A 1 290 ? 15.753 -8.193 0.347 1.00 19.92 290 ILE A N 1
ATOM 1981 C CA . ILE A 1 290 ? 15.232 -9.535 0.071 1.00 24.08 290 ILE A CA 1
ATOM 1982 C C . ILE A 1 290 ? 15.059 -10.367 1.341 1.00 26.48 290 ILE A C 1
ATOM 1983 O O . ILE A 1 290 ? 14.644 -11.539 1.254 1.00 32.31 290 ILE A O 1
ATOM 1988 N N . ASP A 1 291 ? 15.337 -9.770 2.501 1.00 23.82 291 ASP A N 1
ATOM 1989 C CA . ASP A 1 291 ? 15.260 -10.445 3.813 1.00 26.21 291 ASP A CA 1
ATOM 1990 C C . ASP A 1 291 ? 13.969 -10.152 4.559 1.00 24.94 291 ASP A C 1
ATOM 1991 O O . ASP A 1 291 ? 13.740 -10.708 5.623 1.00 31.31 291 ASP A O 1
ATOM 1996 N N . VAL A 1 292 ? 13.154 -9.268 3.992 1.00 26.06 292 VAL A N 1
ATOM 1997 C CA . VAL A 1 292 ? 11.865 -8.905 4.602 1.00 27.24 292 VAL A CA 1
ATOM 1998 C C . VAL A 1 292 ? 10.764 -9.408 3.694 1.00 27.07 292 VAL A C 1
ATOM 1999 O O . VAL A 1 292 ? 10.965 -9.665 2.514 1.00 27.01 292 VAL A O 1
ATOM 2003 N N . PRO A 1 293 ? 9.567 -9.594 4.239 1.00 33.25 293 PRO A N 1
ATOM 2004 C CA . PRO A 1 293 ? 8.509 -10.057 3.369 1.00 32.74 293 PRO A CA 1
ATOM 2005 C C . PRO A 1 293 ? 8.169 -9.101 2.205 1.00 28.51 293 PRO A C 1
ATOM 2006 O O . PRO A 1 293 ? 8.380 -7.881 2.315 1.00 33.07 293 PRO A O 1
ATOM 2010 N N . ALA A 1 294 ? 7.677 -9.671 1.090 1.00 28.85 294 ALA A N 1
ATOM 2011 C CA . ALA A 1 294 ? 7.199 -8.906 -0.069 1.00 27.44 294 ALA A CA 1
ATOM 2012 C C . ALA A 1 294 ? 6.163 -7.922 0.437 1.00 27.45 294 ALA A C 1
ATOM 2013 O O . ALA A 1 294 ? 5.332 -8.311 1.274 1.00 32.54 294 ALA A O 1
ATOM 2015 N N . ILE A 1 295 ? 6.186 -6.684 -0.047 1.00 29.28 295 ILE A N 1
ATOM 2016 C CA . ILE A 1 295 ? 5.224 -5.673 0.378 1.00 29.43 295 ILE A CA 1
ATOM 2017 C C . ILE A 1 295 ? 3.813 -6.055 -0.102 1.00 28.38 295 ILE A C 1
ATOM 2018 O O . ILE A 1 295 ? 3.647 -6.683 -1.149 1.00 27.72 295 ILE A O 1
ATOM 2023 N N . LYS A 1 296 ? 2.789 -5.618 0.608 1.00 32.08 296 LYS A N 1
ATOM 2024 C CA . LYS A 1 296 ? 1.439 -5.969 0.226 1.00 32.75 296 LYS A CA 1
ATOM 2025 C C . LYS A 1 296 ? 0.667 -4.757 -0.204 1.00 31.46 296 LYS A C 1
ATOM 2026 O O . LYS A 1 296 ? 0.886 -3.644 0.309 1.00 32.30 296 LYS A O 1
ATOM 2032 N N . GLY A 1 297 ? -0.196 -4.959 -1.189 1.00 25.22 297 GLY A N 1
ATOM 2033 C CA . GLY A 1 297 ? -1.010 -3.887 -1.684 1.00 25.81 297 GLY A CA 1
ATOM 2034 C C . GLY A 1 297 ? -2.368 -4.393 -2.107 1.00 29.53 297 GLY A C 1
ATOM 2035 O O . GLY A 1 297 ? -2.629 -5.594 -2.050 1.00 27.60 297 GLY A O 1
ATOM 2036 N N . ILE A 1 298 ? -3.219 -3.494 -2.577 1.00 30.29 298 ILE A N 1
ATOM 2037 C CA . ILE A 1 298 ? -4.561 -3.878 -2.988 1.00 28.90 298 ILE A CA 1
ATOM 2038 C C . ILE A 1 298 ? -4.674 -3.667 -4.487 1.00 30.02 298 ILE A C 1
ATOM 2039 O O . ILE A 1 298 ? -4.272 -2.600 -4.976 1.00 31.22 298 ILE A O 1
ATOM 2044 N N . ASP A 1 299 ? -5.241 -4.647 -5.204 1.00 30.94 299 ASP A N 1
ATOM 2045 C CA . ASP A 1 299 ? -5.450 -4.543 -6.663 1.00 32.64 299 ASP A CA 1
ATOM 2046 C C . ASP A 1 299 ? -6.794 -3.879 -7.028 1.00 35.99 299 ASP A C 1
ATOM 2047 O O . ASP A 1 299 ? -7.509 -3.431 -6.151 1.00 33.34 299 ASP A O 1
ATOM 2052 N N . GLU A 1 300 ? -7.124 -3.844 -8.318 1.00 37.04 300 GLU A N 1
ATOM 2053 C CA . GLU A 1 300 ? -8.349 -3.217 -8.805 1.00 39.76 300 GLU A CA 1
ATOM 2054 C C . GLU A 1 300 ? -9.638 -3.942 -8.416 1.00 38.17 300 GLU A C 1
ATOM 2055 O O . GLU A 1 300 ? -10.705 -3.451 -8.669 1.00 44.28 300 GLU A O 1
ATOM 2061 N N . ASN A 1 301 ? -9.534 -5.145 -7.862 1.00 35.45 301 ASN A N 1
ATOM 2062 C CA . ASN A 1 301 ? -10.688 -5.897 -7.431 1.00 38.71 301 ASN A CA 1
ATOM 2063 C C . ASN A 1 301 ? -10.749 -5.928 -5.935 1.00 33.12 301 ASN A C 1
ATOM 2064 O O . ASN A 1 301 ? -11.541 -6.700 -5.376 1.00 36.14 301 ASN A O 1
ATOM 2069 N N . ASP A 1 302 ? -10.017 -5.013 -5.302 1.00 32.75 302 ASP A N 1
ATOM 2070 C CA . ASP A 1 302 ? -9.923 -4.902 -3.841 1.00 33.31 302 ASP A CA 1
ATOM 2071 C C . ASP A 1 302 ? -9.331 -6.105 -3.108 1.00 31.24 302 ASP A C 1
ATOM 2072 O O . ASP A 1 302 ? -9.547 -6.296 -1.912 1.00 35.56 302 ASP A O 1
ATOM 2077 N N . ASN A 1 303 ? -8.518 -6.882 -3.810 1.00 30.30 303 ASN A N 1
ATOM 2078 C CA . ASN A 1 303 ? -7.893 -8.045 -3.216 1.00 28.75 303 ASN A CA 1
ATOM 2079 C C . ASN A 1 303 ? -6.449 -7.771 -2.887 1.00 30.07 303 ASN A C 1
ATOM 2080 O O . ASN A 1 303 ? -5.807 -7.001 -3.591 1.00 33.59 303 ASN A O 1
ATOM 2085 N N . GLU A 1 304 ? -5.947 -8.410 -1.827 1.00 31.82 304 GLU A N 1
ATOM 2086 C CA . GLU A 1 304 ? -4.577 -8.260 -1.391 1.00 34.18 304 GLU A CA 1
ATOM 2087 C C . GLU A 1 304 ? -3.654 -9.053 -2.277 1.00 33.12 304 GLU A C 1
ATOM 2088 O O . GLU A 1 304 ? -3.945 -10.232 -2.650 1.00 38.76 304 GLU A O 1
ATOM 2094 N N . VAL A 1 305 ? -2.593 -8.342 -2.693 1.00 30.31 305 VAL A N 1
ATOM 2095 C CA . VAL A 1 305 ? -1.556 -8.894 -3.556 1.00 32.32 305 VAL A CA 1
ATOM 2096 C C . VAL A 1 305 ? -0.237 -8.459 -3.030 1.00 33.03 305 VAL A C 1
ATOM 2097 O O . VAL A 1 305 ? -0.166 -7.597 -2.153 1.00 32.54 305 VAL A O 1
ATOM 2101 N N . GLU A 1 306 ? 0.809 -9.072 -3.557 1.00 35.42 306 GLU A N 1
ATOM 2102 C CA . GLU A 1 306 ? 2.170 -8.696 -3.154 1.00 34.98 306 GLU A CA 1
ATOM 2103 C C . GLU A 1 306 ? 3.089 -8.383 -4.319 1.00 29.10 306 GLU A C 1
ATOM 2104 O O . GLU A 1 306 ? 2.811 -8.688 -5.473 1.00 29.28 306 GLU A O 1
ATOM 2110 N N . ARG A 1 307 ? 4.140 -7.656 -3.998 1.00 32.15 307 ARG A N 1
ATOM 2111 C CA . ARG A 1 307 ? 5.183 -7.249 -4.945 1.00 28.80 307 ARG A CA 1
ATOM 2112 C C . ARG A 1 307 ? 6.521 -7.662 -4.327 1.00 27.09 307 ARG A C 1
ATOM 2113 O O . ARG A 1 307 ? 6.862 -7.251 -3.213 1.00 26.87 307 ARG A O 1
ATOM 2121 N N . HIS A 1 308 ? 7.199 -8.593 -5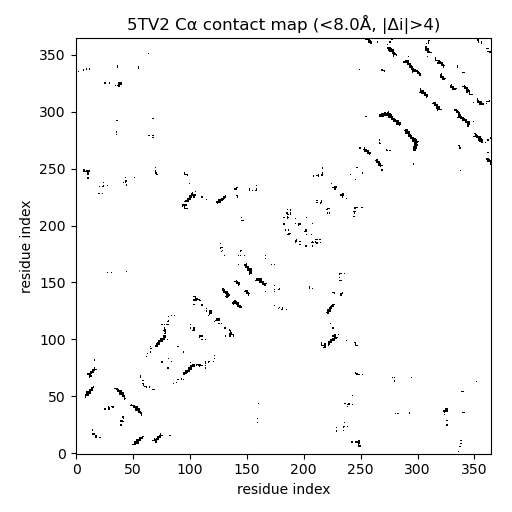.013 1.00 29.23 308 HIS A N 1
ATOM 2122 C CA . HIS A 1 308 ? 8.443 -9.128 -4.552 1.00 27.51 308 HIS A CA 1
ATOM 2123 C C . HIS A 1 308 ? 9.610 -8.198 -4.919 1.00 29.17 308 HIS A C 1
ATOM 2124 O O . HIS A 1 308 ? 9.514 -7.465 -5.917 1.00 25.35 308 HIS A O 1
ATOM 2131 N N . ALA A 1 309 ? 10.637 -8.201 -4.064 1.00 27.22 309 ALA A N 1
ATOM 2132 C CA . ALA A 1 309 ? 11.867 -7.401 -4.247 1.00 24.62 309 ALA A CA 1
ATOM 2133 C C . ALA A 1 309 ? 12.737 -8.003 -5.333 1.00 25.54 309 ALA A C 1
ATOM 2134 O O . ALA A 1 309 ? 13.704 -8.653 -5.041 1.00 28.43 309 ALA A O 1
ATOM 2136 N N . ASP A 1 310 ? 12.360 -7.741 -6.566 1.00 23.82 310 ASP A N 1
ATOM 2137 C CA . ASP A 1 310 ? 12.945 -8.346 -7.745 1.00 27.99 310 ASP A CA 1
ATOM 2138 C C . ASP A 1 310 ? 12.737 -7.377 -8.900 1.00 27.58 310 ASP A C 1
ATOM 2139 O O . ASP A 1 310 ? 11.646 -6.819 -9.107 1.00 25.41 310 ASP A O 1
ATOM 2144 N N . ASP A 1 311 ? 13.835 -7.128 -9.601 1.00 25.66 311 ASP A N 1
ATOM 2145 C CA . ASP A 1 311 ? 13.846 -6.219 -10.758 1.00 24.36 311 ASP A CA 1
ATOM 2146 C C . ASP A 1 311 ? 12.954 -6.682 -11.912 1.00 24.19 311 ASP A C 1
ATOM 2147 O O . ASP A 1 311 ? 12.602 -5.874 -12.782 1.00 26.17 311 ASP A O 1
ATOM 2152 N N . ASN A 1 312 ? 12.627 -7.984 -11.945 1.00 29.02 312 ASN A N 1
ATOM 2153 C CA . ASN A 1 312 ? 11.775 -8.529 -12.997 1.00 32.42 312 ASN A CA 1
ATOM 2154 C C . ASN A 1 312 ? 10.275 -8.429 -12.714 1.00 31.72 312 ASN A C 1
ATOM 2155 O O . ASN A 1 312 ? 9.477 -8.671 -13.605 1.00 34.66 312 ASN A O 1
ATOM 2160 N N . GLU A 1 313 ? 9.912 -8.090 -11.479 1.00 26.88 313 GLU A N 1
ATOM 2161 C CA . GLU A 1 313 ? 8.526 -7.912 -11.079 1.00 31.78 313 GLU A CA 1
ATOM 2162 C C . GLU A 1 313 ? 8.025 -6.593 -11.637 1.00 29.52 313 GLU A C 1
ATOM 2163 O O . GLU A 1 313 ? 8.820 -5.685 -11.938 1.00 26.71 313 GLU A O 1
ATOM 2169 N N . PRO A 1 314 ? 6.704 -6.463 -11.779 1.00 27.12 314 PRO A N 1
ATOM 2170 C CA . PRO A 1 314 ? 6.223 -5.149 -12.226 1.00 27.50 314 PRO A CA 1
ATOM 2171 C C . PRO A 1 314 ? 6.598 -4.041 -11.228 1.00 23.52 314 PRO A C 1
ATOM 2172 O O . PRO A 1 314 ? 6.657 -4.241 -10.002 1.00 25.92 314 PRO A O 1
ATOM 2176 N N . PHE A 1 315 ? 6.867 -2.872 -11.764 1.00 24.01 315 PHE A N 1
ATOM 2177 C CA . PHE A 1 315 ? 7.281 -1.736 -10.962 1.00 22.08 315 PHE A CA 1
ATOM 2178 C C . PHE A 1 315 ? 6.219 -1.327 -9.964 1.00 21.54 315 PHE A C 1
ATOM 2179 O O . PHE A 1 315 ? 5.026 -1.256 -10.323 1.00 23.98 315 PHE A O 1
ATOM 2187 N N . SER A 1 316 ? 6.683 -1.062 -8.753 1.00 21.03 316 SER A N 1
ATOM 2188 C CA . SER A 1 316 ? 5.844 -0.473 -7.716 1.00 20.45 316 SER A CA 1
ATOM 2189 C C . SER A 1 316 ? 6.693 0.305 -6.776 1.00 18.23 316 SER A C 1
ATOM 2190 O O . SER A 1 316 ? 7.782 -0.107 -6.414 1.00 19.49 316 SER A O 1
ATOM 2193 N N . ALA A 1 317 ? 6.156 1.442 -6.308 1.00 19.73 317 ALA A N 1
ATOM 2194 C CA . ALA A 1 317 ? 6.869 2.294 -5.386 1.00 18.57 317 ALA A CA 1
ATOM 2195 C C . ALA A 1 317 ? 5.952 3.116 -4.549 1.00 19.05 317 ALA A C 1
ATOM 2196 O O . ALA A 1 317 ? 4.834 3.402 -5.009 1.00 23.24 317 ALA A O 1
ATOM 2198 N N . LEU A 1 318 ? 6.422 3.491 -3.366 1.00 18.02 318 LEU A N 1
ATOM 2199 C CA . LEU A 1 318 ? 5.613 4.381 -2.479 1.00 20.75 318 LEU A CA 1
ATOM 2200 C C . LEU A 1 318 ? 6.340 5.754 -2.375 1.00 22.20 318 LEU A C 1
ATOM 2201 O O . LEU A 1 318 ? 7.555 5.835 -2.116 1.00 20.74 318 LEU A O 1
ATOM 2206 N N . ALA A 1 319 ? 5.589 6.822 -2.636 1.00 19.95 319 ALA A N 1
ATOM 2207 C CA . ALA A 1 319 ? 6.075 8.150 -2.452 1.00 21.42 319 ALA A CA 1
ATOM 2208 C C . ALA A 1 319 ? 5.968 8.386 -0.960 1.00 23.46 319 ALA A C 1
ATOM 2209 O O . ALA A 1 319 ? 4.850 8.516 -0.418 1.00 28.00 319 ALA A O 1
ATOM 2211 N N . PHE A 1 320 ? 7.076 8.572 -0.272 1.00 20.11 320 PHE A N 1
ATOM 2212 C CA . PHE A 1 320 ? 7.002 8.740 1.197 1.00 24.57 320 PHE A CA 1
ATOM 2213 C C . PHE A 1 320 ? 7.304 10.107 1.812 1.00 23.26 320 PHE A C 1
ATOM 2214 O O . PHE A 1 320 ? 7.086 10.306 3.016 1.00 28.23 320 PHE A O 1
ATOM 2222 N N . LYS A 1 321 ? 7.788 11.045 1.017 1.00 21.71 321 LYS A N 1
ATOM 2223 C CA . LYS A 1 321 ? 8.092 12.399 1.497 1.00 25.37 321 LYS A CA 1
ATOM 2224 C C . LYS A 1 321 ? 8.248 13.256 0.235 1.00 20.08 321 LYS A C 1
ATOM 2225 O O . LYS A 1 321 ? 8.830 12.817 -0.768 1.00 22.12 321 LYS A O 1
ATOM 2231 N N . ILE A 1 322 ? 7.728 14.485 0.274 1.00 24.09 322 ILE A N 1
ATOM 2232 C CA . ILE A 1 322 ? 7.859 15.412 -0.837 1.00 22.87 322 ILE A CA 1
ATOM 2233 C C . ILE A 1 322 ? 8.459 16.674 -0.217 1.00 25.01 322 ILE A C 1
ATOM 2234 O O . ILE A 1 322 ? 7.933 17.222 0.770 1.00 27.11 322 ILE A O 1
ATOM 2239 N N . ALA A 1 323 ? 9.613 17.057 -0.738 1.00 22.40 323 ALA A N 1
ATOM 2240 C CA . ALA A 1 323 ? 10.375 18.190 -0.237 1.00 23.71 323 ALA A CA 1
ATOM 2241 C C . ALA A 1 323 ? 10.387 19.265 -1.292 1.00 25.30 323 ALA A C 1
ATOM 2242 O O . ALA A 1 323 ? 10.382 18.979 -2.491 1.00 28.08 323 ALA A O 1
ATOM 2244 N N . THR A 1 324 ? 10.375 20.504 -0.871 1.00 25.96 324 THR A N 1
ATOM 2245 C CA . THR A 1 324 ? 10.427 21.595 -1.844 1.00 27.18 324 THR A CA 1
ATOM 2246 C C . THR A 1 324 ? 11.891 22.013 -2.056 1.00 27.36 324 THR A C 1
ATOM 2247 O O . THR A 1 324 ? 12.726 21.785 -1.216 1.00 30.50 324 THR A O 1
ATOM 2251 N N . ASP A 1 325 ? 12.168 22.566 -3.212 1.00 26.14 325 ASP A N 1
ATOM 2252 C CA . ASP A 1 325 ? 13.518 23.041 -3.546 1.00 32.12 325 ASP A CA 1
ATOM 2253 C C . ASP A 1 325 ? 13.407 24.297 -4.417 1.00 33.75 325 ASP A C 1
ATOM 2254 O O . ASP A 1 325 ? 12.674 24.314 -5.403 1.00 36.66 325 ASP A O 1
ATOM 2259 N N . PRO A 1 326 ? 14.171 25.352 -4.086 1.00 38.95 326 PRO A N 1
ATOM 2260 C CA . PRO A 1 326 ? 14.065 26.597 -4.842 1.00 38.70 326 PRO A CA 1
ATOM 2261 C C . PRO A 1 326 ? 14.630 26.544 -6.272 1.00 37.13 326 PRO A C 1
ATOM 2262 O O . PRO A 1 326 ? 14.411 27.479 -7.028 1.00 41.09 326 PRO A O 1
ATOM 2266 N N . PHE A 1 327 ? 15.387 25.505 -6.629 1.00 34.03 327 PHE A N 1
ATOM 2267 C CA . PHE A 1 327 ? 15.936 25.378 -8.008 1.00 37.34 327 PHE A CA 1
ATOM 2268 C C . PHE A 1 327 ? 15.285 24.338 -8.880 1.00 37.87 327 PHE A C 1
ATOM 2269 O O . PHE A 1 327 ? 15.172 24.552 -10.098 1.00 43.27 327 PHE A O 1
ATOM 2277 N N . VAL A 1 328 ? 14.886 23.220 -8.265 1.00 34.95 328 VAL A N 1
ATOM 2278 C CA . VAL A 1 328 ? 14.255 22.117 -9.008 1.00 34.31 328 VAL A CA 1
ATOM 2279 C C . VAL A 1 328 ? 12.769 21.896 -8.715 1.00 32.14 328 VAL A C 1
ATOM 2280 O O . VAL A 1 328 ? 12.155 21.042 -9.336 1.00 40.78 328 VAL A O 1
ATOM 2284 N N . GLY A 1 329 ? 12.206 22.668 -7.783 1.00 38.00 329 GLY A N 1
ATOM 2285 C CA . GLY A 1 329 ? 10.785 22.631 -7.500 1.00 35.06 329 GLY A CA 1
ATOM 2286 C C . GLY A 1 329 ? 10.367 21.710 -6.382 1.00 39.40 329 GLY A C 1
ATOM 2287 O O . GLY A 1 329 ? 10.153 22.158 -5.236 1.00 42.12 329 GLY A O 1
ATOM 2288 N N . THR A 1 330 ? 10.171 20.451 -6.746 1.00 29.50 330 THR A N 1
ATOM 2289 C CA . THR A 1 330 ? 9.799 19.421 -5.793 1.00 28.17 330 THR A CA 1
ATOM 2290 C C . THR A 1 330 ? 10.658 18.214 -5.996 1.00 25.66 330 THR A C 1
ATOM 2291 O O . THR A 1 330 ? 11.035 17.876 -7.133 1.00 27.67 330 THR A O 1
ATOM 2295 N N . LEU A 1 331 ? 10.921 17.561 -4.864 1.00 24.67 331 LEU A N 1
ATOM 2296 C CA . LEU A 1 331 ? 11.698 16.300 -4.823 1.00 21.07 331 LEU A CA 1
ATOM 2297 C C . LEU A 1 331 ? 10.767 15.305 -4.187 1.00 21.80 331 LEU A C 1
ATOM 2298 O O . LEU A 1 331 ? 10.465 15.468 -2.980 1.00 24.84 331 LEU A O 1
ATOM 2303 N N . THR A 1 332 ? 10.333 14.323 -4.968 1.00 17.03 332 THR A N 1
ATOM 2304 C CA . THR A 1 332 ? 9.411 13.290 -4.543 1.00 18.49 332 THR A CA 1
ATOM 2305 C C . THR A 1 332 ? 10.215 12.025 -4.188 1.00 16.10 332 THR A C 1
ATOM 2306 O O . THR A 1 332 ? 10.707 11.331 -5.079 1.00 19.03 332 THR A O 1
ATOM 2310 N N . PHE A 1 333 ? 10.412 11.810 -2.885 1.00 17.29 333 PHE A N 1
ATOM 2311 C CA . PHE A 1 333 ? 11.180 10.654 -2.393 1.00 15.37 333 PHE A CA 1
ATOM 2312 C C . PHE A 1 333 ? 10.368 9.390 -2.479 1.00 17.89 333 PHE A C 1
ATOM 2313 O O . PHE A 1 333 ? 9.270 9.360 -1.985 1.00 20.03 333 PHE A O 1
ATOM 2321 N N . ILE A 1 334 ? 10.918 8.380 -3.163 1.00 16.42 334 ILE A N 1
ATOM 2322 C CA . ILE A 1 334 ? 10.231 7.118 -3.361 1.00 17.34 334 ILE A CA 1
ATOM 2323 C C . ILE A 1 334 ? 11.093 5.964 -2.916 1.00 17.36 334 ILE A C 1
ATOM 2324 O O . ILE A 1 334 ? 12.330 5.991 -3.005 1.00 18.22 334 ILE A O 1
ATOM 2329 N N . ARG A 1 335 ? 10.414 4.953 -2.384 1.00 17.31 335 ARG A N 1
ATOM 2330 C CA . ARG A 1 335 ? 11.009 3.678 -2.074 1.00 17.68 335 ARG A CA 1
ATOM 2331 C C . ARG A 1 335 ? 10.439 2.775 -3.137 1.00 17.84 335 ARG A C 1
ATOM 2332 O O . ARG A 1 335 ? 9.203 2.588 -3.272 1.00 17.70 335 ARG A O 1
ATOM 2340 N N . VAL A 1 336 ? 11.337 2.178 -3.921 1.00 16.89 336 VAL A N 1
ATOM 2341 C CA . VAL A 1 336 ? 10.926 1.239 -4.934 1.00 17.32 336 VAL A CA 1
ATOM 2342 C C . VAL A 1 336 ? 10.918 -0.183 -4.319 1.00 18.30 336 VAL A C 1
ATOM 2343 O O . VAL A 1 336 ? 11.837 -0.600 -3.670 1.00 19.23 336 VAL A O 1
ATOM 2347 N N . TYR A 1 337 ? 9.793 -0.869 -4.441 1.00 17.49 337 TYR A N 1
ATOM 2348 C CA . TYR A 1 337 ? 9.684 -2.223 -3.884 1.00 20.00 337 TYR A CA 1
ATOM 2349 C C . TYR A 1 337 ? 9.918 -3.316 -4.866 1.00 20.46 337 TYR A C 1
ATOM 2350 O O . TYR A 1 337 ? 10.448 -4.350 -4.475 1.00 25.48 337 TYR A O 1
ATOM 2359 N N . SER A 1 338 ? 9.608 -3.058 -6.128 1.00 19.86 338 SER A N 1
ATOM 2360 C CA . SER A 1 338 ? 9.677 -4.062 -7.134 1.00 20.96 338 SER A CA 1
ATOM 2361 C C . SER A 1 338 ? 9.915 -3.413 -8.465 1.00 21.02 338 SER A C 1
ATOM 2362 O O . SER A 1 338 ? 9.551 -2.252 -8.666 1.00 21.83 338 SER A O 1
ATOM 2365 N N . GLY A 1 339 ? 10.567 -4.156 -9.373 1.00 21.98 339 GLY A N 1
ATOM 2366 C CA . GLY A 1 339 ? 10.807 -3.655 -10.696 1.00 21.90 339 GLY A CA 1
ATOM 2367 C C . GLY A 1 339 ? 11.828 -2.534 -10.751 1.00 21.55 339 GLY A C 1
ATOM 2368 O O . GLY A 1 339 ? 12.647 -2.382 -9.863 1.00 20.39 339 GLY A O 1
ATOM 2369 N N . VAL A 1 340 ? 11.692 -1.730 -11.798 1.00 21.26 340 VAL A N 1
ATOM 2370 C CA . VAL A 1 340 ? 12.616 -0.653 -12.096 1.00 19.59 340 VAL A CA 1
ATOM 2371 C C . VAL A 1 340 ? 11.862 0.484 -12.723 1.00 19.37 340 VAL A C 1
ATOM 2372 O O . VAL A 1 340 ? 10.909 0.256 -13.486 1.00 22.36 340 VAL A O 1
ATOM 2376 N N . VAL A 1 341 ? 12.334 1.710 -12.444 1.00 20.37 341 VAL A N 1
ATOM 2377 C CA . VAL A 1 341 ? 11.816 2.883 -13.113 1.00 21.74 341 VAL A CA 1
ATOM 2378 C C . VAL A 1 341 ? 13.009 3.674 -13.642 1.00 22.64 341 VAL A C 1
ATOM 2379 O O . VAL A 1 341 ? 14.020 3.784 -12.965 1.00 20.52 341 VAL A O 1
ATOM 2383 N N . ASN A 1 342 ? 12.845 4.197 -14.849 1.00 21.56 342 ASN A N 1
ATOM 2384 C CA . ASN A 1 342 ? 13.856 4.983 -15.529 1.00 22.26 342 ASN A CA 1
ATOM 2385 C C . ASN A 1 342 ? 13.368 6.389 -15.850 1.00 24.00 342 ASN A C 1
ATOM 2386 O O . ASN A 1 342 ? 12.174 6.615 -16.041 1.00 22.76 342 ASN A O 1
ATOM 2391 N N . THR A 1 343 ? 14.301 7.312 -16.002 1.00 23.41 343 THR A N 1
ATOM 2392 C CA . THR A 1 343 ? 13.952 8.607 -16.543 1.00 24.07 343 THR A CA 1
ATOM 2393 C C . THR A 1 343 ? 13.239 8.387 -17.884 1.00 25.47 343 THR A C 1
ATOM 2394 O O . THR A 1 343 ? 13.682 7.574 -18.696 1.00 30.25 343 THR A O 1
ATOM 2398 N N . GLY A 1 344 ? 12.153 9.119 -18.115 1.00 26.85 344 GLY A N 1
ATOM 2399 C CA . GLY A 1 344 ? 11.341 9.042 -19.331 1.00 30.36 344 GLY A CA 1
ATOM 2400 C C . GLY A 1 344 ? 10.182 8.054 -19.233 1.00 29.56 344 GLY A C 1
ATOM 2401 O O . GLY A 1 344 ? 9.319 8.010 -20.115 1.00 34.36 344 GLY A O 1
ATOM 2402 N N . ASP A 1 345 ? 10.145 7.256 -18.172 1.00 25.52 345 ASP A N 1
ATOM 2403 C CA . ASP A 1 345 ? 9.088 6.272 -18.069 1.00 25.78 345 ASP A CA 1
ATOM 2404 C C . ASP A 1 345 ? 7.758 6.867 -17.675 1.00 26.13 345 ASP A C 1
ATOM 2405 O O . ASP A 1 345 ? 7.673 7.694 -16.758 1.00 27.68 345 ASP A O 1
ATOM 2410 N N . ALA A 1 346 ? 6.725 6.350 -18.331 1.00 27.38 346 ALA A N 1
ATOM 2411 C CA . ALA A 1 346 ? 5.373 6.644 -17.969 1.00 29.09 346 ALA A CA 1
ATOM 2412 C C . ALA A 1 346 ? 5.058 5.634 -16.851 1.00 34.43 346 ALA A C 1
ATOM 2413 O O . ALA A 1 346 ? 5.370 4.444 -16.966 1.00 43.75 346 ALA A O 1
ATOM 2415 N N . VAL A 1 347 ? 4.515 6.123 -15.747 1.00 27.31 347 VAL A N 1
ATOM 2416 C CA . VAL A 1 347 ? 4.094 5.245 -14.647 1.00 32.16 347 VAL A CA 1
ATOM 2417 C C . VAL A 1 347 ? 2.675 5.660 -14.291 1.00 27.90 347 VAL A C 1
ATOM 2418 O O . VAL A 1 347 ? 2.197 6.677 -14.779 1.00 31.25 347 VAL A O 1
ATOM 2422 N N . TYR A 1 348 ? 2.009 4.879 -13.452 1.00 28.54 348 TYR A N 1
ATOM 2423 C CA . TYR A 1 348 ? 0.655 5.157 -13.038 1.00 27.53 348 TYR A CA 1
ATOM 2424 C C . TYR A 1 348 ? 0.608 5.476 -11.538 1.00 24.16 348 TYR A C 1
ATOM 2425 O O . TYR A 1 348 ? 1.202 4.749 -10.746 1.00 26.57 348 TYR A O 1
ATOM 2434 N N . ASN A 1 349 ? -0.102 6.551 -11.178 1.00 26.77 349 ASN A N 1
ATOM 2435 C CA . ASN A 1 349 ? -0.321 6.933 -9.823 1.00 24.30 349 ASN A CA 1
ATOM 2436 C C . ASN A 1 349 ? -1.652 6.234 -9.555 1.00 30.16 349 ASN A C 1
ATOM 2437 O O . ASN A 1 349 ? -2.698 6.669 -10.018 1.00 31.54 349 ASN A O 1
ATOM 2442 N N . SER A 1 350 ? -1.597 5.168 -8.782 1.00 26.25 350 SER A N 1
ATOM 2443 C CA . SER A 1 350 ? -2.779 4.341 -8.552 1.00 26.12 350 SER A CA 1
ATOM 2444 C C . SER A 1 350 ? -3.789 4.922 -7.601 1.00 29.56 350 SER A C 1
ATOM 2445 O O . SER A 1 350 ? -4.927 4.423 -7.524 1.00 30.30 350 SER A O 1
ATOM 2448 N N . VAL A 1 351 ? -3.354 5.903 -6.822 1.00 28.12 351 VAL A N 1
ATOM 2449 C CA . VAL A 1 351 ? -4.236 6.609 -5.921 1.00 29.43 351 VAL A CA 1
ATOM 2450 C C . VAL A 1 351 ? -5.039 7.627 -6.712 1.00 32.43 351 VAL A C 1
ATOM 2451 O O . VAL A 1 351 ? -6.270 7.716 -6.565 1.00 39.80 351 VAL A O 1
ATOM 2455 N N . LYS A 1 352 ? -4.355 8.437 -7.500 1.00 32.95 352 LYS A N 1
ATOM 2456 C CA . LYS A 1 352 ? -5.013 9.450 -8.290 1.00 35.27 352 LYS A CA 1
ATOM 2457 C C . LYS A 1 352 ? -5.672 8.924 -9.541 1.00 34.41 352 LYS A C 1
ATOM 2458 O O . LYS A 1 352 ? -6.559 9.583 -10.092 1.00 43.50 352 LYS A O 1
ATOM 2464 N N . GLN A 1 353 ? -5.269 7.735 -9.947 1.00 37.19 353 GLN A N 1
ATOM 2465 C CA . GLN A 1 353 ? -5.753 7.094 -11.158 1.00 41.27 353 GLN A CA 1
ATOM 2466 C C . GLN A 1 353 ? -5.457 7.928 -12.394 1.00 43.55 353 GLN A C 1
ATOM 2467 O O . GLN A 1 353 ? -6.362 8.274 -13.164 1.00 50.20 353 GLN A O 1
ATOM 2473 N N . LYS A 1 354 ? -4.174 8.289 -12.516 1.00 37.60 354 LYS A N 1
ATOM 2474 C CA . LYS A 1 354 ? -3.643 9.091 -13.639 1.00 38.29 354 LYS A CA 1
ATOM 2475 C C . LYS A 1 354 ? -2.184 8.705 -13.849 1.00 35.51 354 LYS A C 1
ATOM 2476 O O . LYS A 1 354 ? -1.505 8.251 -12.911 1.00 30.92 354 LYS A O 1
ATOM 2482 N N . LYS A 1 355 ? -1.710 8.936 -15.069 1.00 42.84 355 LYS A N 1
ATOM 2483 C CA . LYS A 1 355 ? -0.327 8.662 -15.442 1.00 41.24 355 LYS A CA 1
ATOM 2484 C C . LYS A 1 355 ? 0.573 9.836 -15.105 1.00 42.13 355 LYS A C 1
ATOM 2485 O O . LYS A 1 355 ? 0.185 11.005 -15.257 1.00 51.32 355 LYS A O 1
ATOM 2491 N N . GLU A 1 356 ? 1.772 9.500 -14.649 1.00 36.02 356 GLU A N 1
ATOM 2492 C CA . GLU A 1 356 ? 2.857 10.455 -14.364 1.00 34.53 356 GLU A CA 1
ATOM 2493 C C . GLU A 1 356 ? 4.012 10.056 -15.273 1.00 31.49 356 GLU A C 1
ATOM 2494 O O . GLU A 1 356 ? 4.150 8.904 -15.664 1.00 36.48 356 GLU A O 1
ATOM 2500 N N . ARG A 1 357 ? 4.828 11.005 -15.658 1.00 28.26 357 ARG A N 1
ATOM 2501 C CA . ARG A 1 357 ? 6.036 10.650 -16.426 1.00 30.48 357 ARG A CA 1
ATOM 2502 C C . ARG A 1 357 ? 7.266 11.108 -15.624 1.00 27.75 357 ARG A C 1
ATOM 2503 O O . ARG A 1 357 ? 7.342 12.253 -15.166 1.00 31.39 357 ARG A O 1
ATOM 2511 N N . PHE A 1 358 ? 8.203 10.194 -15.411 1.00 24.71 358 PHE A N 1
ATOM 2512 C CA . PHE A 1 358 ? 9.411 10.481 -14.674 1.00 24.36 358 PHE A CA 1
ATOM 2513 C C . PHE A 1 358 ? 10.362 11.286 -15.540 1.00 24.92 358 PHE A C 1
ATOM 2514 O O . PHE A 1 358 ? 10.549 10.977 -16.723 1.00 27.02 358 PHE A O 1
ATOM 2522 N N . GLY A 1 359 ? 10.940 12.314 -14.934 1.00 23.08 359 GLY A N 1
ATOM 2523 C CA . GLY A 1 359 ? 11.954 13.149 -15.583 1.00 27.34 359 GLY A CA 1
ATOM 2524 C C . GLY A 1 359 ? 13.252 12.845 -14.858 1.00 25.64 359 GLY A C 1
ATOM 2525 O O . GLY A 1 359 ? 13.674 11.672 -14.771 1.00 24.29 359 GLY A O 1
ATOM 2526 N N . ARG A 1 360 ? 13.893 13.878 -14.310 1.00 21.75 360 ARG A N 1
ATOM 2527 C CA . ARG A 1 360 ? 15.116 13.677 -13.569 1.00 21.12 360 ARG A CA 1
ATOM 2528 C C . ARG A 1 360 ? 14.953 12.928 -12.262 1.00 19.42 360 ARG A C 1
ATOM 2529 O O . ARG A 1 360 ? 13.942 13.021 -11.619 1.00 19.68 360 ARG A O 1
ATOM 2537 N N . ILE A 1 361 ? 16.012 12.219 -11.879 1.00 19.26 361 ILE A N 1
ATOM 2538 C CA . ILE A 1 361 ? 16.062 11.464 -10.654 1.00 17.59 361 ILE A CA 1
ATOM 2539 C C . ILE A 1 361 ? 17.397 11.739 -9.977 1.00 19.68 361 ILE A C 1
ATOM 2540 O O . ILE A 1 361 ? 18.443 11.692 -10.648 1.00 21.07 361 ILE A O 1
ATOM 2545 N N . VAL A 1 362 ? 17.381 11.866 -8.652 1.00 17.76 362 VAL A N 1
ATOM 2546 C CA . VAL A 1 362 ? 18.555 12.112 -7.871 1.00 19.26 362 VAL A CA 1
ATOM 2547 C C . VAL A 1 362 ? 18.578 11.295 -6.619 1.00 19.15 362 VAL A C 1
ATOM 2548 O O . VAL A 1 362 ? 17.534 10.807 -6.176 1.00 18.90 362 VAL A O 1
ATOM 2552 N N . GLN A 1 363 ? 19.791 11.040 -6.117 1.00 17.93 363 GLN A N 1
ATOM 2553 C CA . GLN A 1 363 ? 19.996 10.435 -4.784 1.00 17.62 363 GLN A CA 1
ATOM 2554 C C . GLN A 1 363 ? 20.835 11.432 -3.999 1.00 19.70 363 GLN A C 1
ATOM 2555 O O . GLN A 1 363 ? 21.875 11.928 -4.484 1.00 21.84 363 GLN A O 1
ATOM 2561 N N . MET A 1 364 ? 20.415 11.725 -2.776 1.00 19.50 364 MET A N 1
ATOM 2562 C CA . MET A 1 364 ? 21.141 12.612 -1.947 1.00 20.04 364 MET A CA 1
ATOM 2563 C C . MET A 1 364 ? 22.237 11.848 -1.196 1.00 20.02 364 MET A C 1
ATOM 2564 O O . MET A 1 364 ? 21.972 10.805 -0.599 1.00 22.93 364 MET A O 1
ATOM 2569 N N . HIS A 1 365 ? 23.467 12.302 -1.387 1.00 20.41 365 HIS A N 1
ATOM 2570 C CA . HIS A 1 365 ? 24.632 11.857 -0.603 1.00 23.56 365 HIS A CA 1
ATOM 2571 C C . HIS A 1 365 ? 24.904 12.916 0.478 1.00 24.67 365 HIS A C 1
ATOM 2572 O O . HIS A 1 365 ? 24.248 13.984 0.498 1.00 33.67 365 HIS A O 1
ATOM 2579 N N . ALA A 1 366 ? 25.776 12.618 1.425 1.00 26.65 366 ALA A N 1
ATOM 2580 C CA . ALA A 1 366 ? 26.073 13.585 2.485 1.00 32.02 366 ALA A CA 1
ATOM 2581 C C . ALA A 1 366 ? 26.498 14.932 1.926 1.00 36.98 366 ALA A C 1
ATOM 2582 O O . ALA A 1 366 ? 26.013 15.953 2.389 1.00 40.32 366 ALA A O 1
ATOM 2584 N N . ASN A 1 367 ? 27.341 14.927 0.891 1.00 31.54 367 ASN A N 1
ATOM 2585 C CA . ASN A 1 367 ? 27.884 16.191 0.399 1.00 34.98 367 ASN A CA 1
ATOM 2586 C C . ASN A 1 367 ? 27.565 16.615 -1.043 1.00 30.99 367 ASN A C 1
ATOM 2587 O O . ASN A 1 367 ? 28.049 17.629 -1.506 1.00 39.23 367 ASN A O 1
ATOM 2592 N N . LYS A 1 368 ? 26.714 15.875 -1.718 1.00 27.52 368 LYS A N 1
ATOM 2593 C CA . LYS A 1 368 ? 26.361 16.160 -3.073 1.00 31.57 368 LYS A CA 1
ATOM 2594 C C . LYS A 1 368 ? 25.186 15.292 -3.467 1.00 33.63 368 LYS A C 1
ATOM 2595 O O . LYS A 1 368 ? 24.726 14.421 -2.688 1.00 29.11 368 LYS A O 1
ATOM 2601 N N A ARG A 1 369 ? 24.700 15.552 -4.677 0.50 38.45 369 ARG A N 1
ATOM 2602 N N B ARG A 1 369 ? 24.723 15.498 -4.690 0.50 38.24 369 ARG A N 1
ATOM 2603 C CA A ARG A 1 369 ? 23.639 14.779 -5.309 0.50 37.00 369 ARG A CA 1
ATOM 2604 C CA B ARG A 1 369 ? 23.642 14.713 -5.263 0.50 35.18 369 ARG A CA 1
ATOM 2605 C C A ARG A 1 369 ? 24.254 13.989 -6.439 0.50 36.63 369 ARG A C 1
ATOM 2606 C C B ARG A 1 369 ? 24.178 14.010 -6.472 0.50 36.28 369 ARG A C 1
ATOM 2607 O O A ARG A 1 369 ? 25.172 14.492 -7.109 0.50 41.65 369 ARG A O 1
ATOM 2608 O O B ARG A 1 369 ? 24.925 14.604 -7.259 0.50 43.81 369 ARG A O 1
ATOM 2623 N N . GLU A 1 370 ? 23.798 12.761 -6.616 1.00 36.39 370 GLU A N 1
ATOM 2624 C CA . GLU A 1 370 ? 24.155 11.977 -7.753 1.00 34.63 370 GLU A CA 1
ATOM 2625 C C . GLU A 1 370 ? 22.879 12.041 -8.600 1.00 27.62 370 GLU A C 1
ATOM 2626 O O . GLU A 1 370 ? 21.730 11.705 -8.140 1.00 25.40 370 GLU A O 1
ATOM 2632 N N . GLU A 1 371 ? 23.080 12.488 -9.831 1.00 29.20 371 GLU A N 1
ATOM 2633 C CA . GLU A 1 371 ? 22.056 12.494 -10.812 1.00 24.29 371 GLU A CA 1
ATOM 2634 C C . GLU A 1 371 ? 22.082 11.074 -11.382 1.00 24.47 371 GLU A C 1
ATOM 2635 O O . GLU A 1 371 ? 23.154 10.596 -11.798 1.00 28.29 371 GLU A O 1
ATOM 2641 N N . ILE A 1 372 ? 20.922 10.373 -11.364 1.00 21.13 372 ILE A N 1
ATOM 2642 C CA . ILE A 1 372 ? 20.835 9.013 -11.867 1.00 21.82 372 ILE A CA 1
ATOM 2643 C C . ILE A 1 372 ? 19.753 8.865 -12.914 1.00 20.73 372 ILE A C 1
ATOM 2644 O O . ILE A 1 372 ? 18.918 9.778 -13.085 1.00 23.94 372 ILE A O 1
ATOM 2649 N N . LYS A 1 373 ? 19.772 7.723 -13.615 1.00 21.56 373 LYS A N 1
ATOM 2650 C CA . LYS A 1 373 ? 18.789 7.470 -14.675 1.00 22.35 373 LYS A CA 1
ATOM 2651 C C . LYS A 1 373 ? 17.788 6.388 -14.384 1.00 21.51 373 LYS A C 1
ATOM 2652 O O . LYS A 1 373 ? 16.848 6.226 -15.169 1.00 23.29 373 LYS A O 1
ATOM 2658 N N . GLU A 1 374 ? 18.024 5.634 -13.308 1.00 21.62 374 GLU A N 1
ATOM 2659 C CA . GLU A 1 374 ? 17.109 4.539 -12.952 1.00 22.29 374 GLU A CA 1
ATOM 2660 C C . GLU A 1 374 ? 17.108 4.306 -11.471 1.00 19.62 374 GLU A C 1
ATOM 2661 O O . GLU A 1 374 ? 18.071 4.637 -10.800 1.00 20.56 374 GLU A O 1
ATOM 2667 N N . VAL A 1 375 ? 16.002 3.724 -10.966 1.00 20.21 375 VAL A N 1
ATOM 2668 C CA . VAL A 1 375 ? 15.899 3.330 -9.595 1.00 18.37 375 VAL A CA 1
ATOM 2669 C C . VAL A 1 375 ? 15.299 1.935 -9.615 1.00 18.82 375 VAL A C 1
ATOM 2670 O O . VAL A 1 375 ? 14.273 1.730 -10.251 1.00 20.45 375 VAL A O 1
ATOM 2674 N N . ARG A 1 376 ? 15.981 1.007 -8.958 1.00 19.60 376 ARG A N 1
ATOM 2675 C CA . ARG A 1 376 ? 15.605 -0.404 -8.925 1.00 17.78 376 ARG A CA 1
ATOM 2676 C C . ARG A 1 376 ? 14.991 -0.851 -7.590 1.00 19.66 376 ARG A C 1
ATOM 2677 O O . ARG A 1 376 ? 15.064 -0.163 -6.566 1.00 17.47 376 ARG A O 1
ATOM 2685 N N . ALA A 1 377 ? 14.496 -2.088 -7.624 1.00 17.92 377 ALA A N 1
ATOM 2686 C CA . ALA A 1 377 ? 13.889 -2.685 -6.419 1.00 17.12 377 ALA A CA 1
ATOM 2687 C C . ALA A 1 377 ? 14.845 -2.595 -5.244 1.00 17.94 377 ALA A C 1
ATOM 2688 O O . ALA A 1 377 ? 16.076 -2.872 -5.348 1.00 19.94 377 ALA A O 1
ATOM 2690 N N . GLY A 1 378 ? 14.327 -2.164 -4.110 1.00 18.50 378 GLY A N 1
ATOM 2691 C CA . GLY A 1 378 ? 15.081 -2.096 -2.899 1.00 18.75 378 GLY A CA 1
ATOM 2692 C C . GLY A 1 378 ? 15.828 -0.818 -2.696 1.00 17.65 378 GLY A C 1
ATOM 2693 O O . GLY A 1 378 ? 16.488 -0.665 -1.696 1.00 20.80 378 GLY A O 1
ATOM 2694 N N . ASP A 1 379 ? 15.627 0.138 -3.600 1.00 16.50 379 ASP A N 1
ATOM 2695 C CA . ASP A 1 379 ? 16.371 1.391 -3.498 1.00 17.59 379 ASP A CA 1
ATOM 2696 C C . ASP A 1 379 ? 15.450 2.579 -3.230 1.00 16.34 379 ASP A C 1
ATOM 2697 O O . ASP A 1 379 ? 14.183 2.500 -3.398 1.00 16.82 379 ASP A O 1
ATOM 2702 N N . ILE A 1 380 ? 16.106 3.702 -2.904 1.00 16.27 380 ILE A N 1
ATOM 2703 C CA . ILE A 1 380 ? 15.442 4.972 -2.585 1.00 16.04 380 ILE A CA 1
ATOM 2704 C C . ILE A 1 380 ? 16.020 6.098 -3.377 1.00 18.32 380 ILE A C 1
ATOM 2705 O O . ILE A 1 380 ? 17.238 6.218 -3.423 1.00 18.07 380 ILE A O 1
ATOM 2710 N N . ALA A 1 381 ? 15.166 6.963 -3.929 1.00 17.46 381 ALA A N 1
ATOM 2711 C CA . ALA A 1 381 ? 15.669 8.132 -4.670 1.00 17.12 381 ALA A CA 1
ATOM 2712 C C . ALA A 1 381 ? 14.601 9.160 -4.704 1.00 18.90 381 ALA A C 1
ATOM 2713 O O . ALA A 1 381 ? 13.458 8.890 -4.258 1.00 19.00 381 ALA A O 1
ATOM 2715 N N . ALA A 1 382 ? 14.920 10.299 -5.288 1.00 16.26 382 ALA A N 1
ATOM 2716 C CA . ALA A 1 382 ? 13.961 11.396 -5.396 1.00 15.29 382 ALA A CA 1
ATOM 2717 C C . ALA A 1 382 ? 13.734 11.768 -6.844 1.00 17.05 382 ALA A C 1
ATOM 2718 O O . ALA A 1 382 ? 14.702 12.080 -7.588 1.00 19.02 382 ALA A O 1
ATOM 2720 N N . ALA A 1 383 ? 12.473 11.877 -7.246 1.00 18.47 383 ALA A N 1
ATOM 2721 C CA . ALA A 1 383 ? 12.135 12.293 -8.594 1.00 21.03 383 ALA A CA 1
ATOM 2722 C C . ALA A 1 383 ? 11.868 13.783 -8.573 1.00 21.12 383 ALA A C 1
ATOM 2723 O O . ALA A 1 383 ? 11.201 14.310 -7.655 1.00 21.99 383 ALA A O 1
ATOM 2725 N N . ILE A 1 384 ? 12.485 14.513 -9.520 1.00 21.44 384 ILE A N 1
ATOM 2726 C CA . ILE A 1 384 ? 12.277 15.958 -9.619 1.00 21.53 384 ILE A CA 1
ATOM 2727 C C . ILE A 1 384 ? 11.088 16.279 -10.496 1.00 22.15 384 ILE A C 1
ATOM 2728 O O . ILE A 1 384 ? 10.859 15.682 -11.565 1.00 25.17 384 ILE A O 1
ATOM 2733 N N . GLY A 1 385 ? 10.331 17.273 -10.042 1.00 26.14 385 GLY A N 1
ATOM 2734 C CA . GLY A 1 385 ? 9.261 17.802 -10.816 1.00 26.86 385 GLY A CA 1
ATOM 2735 C C . GLY A 1 385 ? 8.052 16.984 -11.195 1.00 26.05 385 GLY A C 1
ATOM 2736 O O . GLY A 1 385 ? 7.432 17.276 -12.204 1.00 38.23 385 GLY A O 1
ATOM 2737 N N . LEU A 1 386 ? 7.740 15.944 -10.450 1.00 25.73 386 LEU A N 1
ATOM 2738 C CA . LEU A 1 386 ? 6.485 15.171 -10.735 1.00 29.65 386 LEU A CA 1
ATOM 2739 C C . LEU A 1 386 ? 5.283 16.134 -10.645 1.00 34.64 386 LEU A C 1
ATOM 2740 O O . LEU A 1 386 ? 5.332 17.129 -9.916 1.00 35.56 386 LEU A O 1
ATOM 2745 N N . LYS A 1 387 ? 4.227 15.891 -11.413 1.00 32.77 387 LYS A N 1
ATOM 2746 C CA . LYS A 1 387 ? 3.136 16.881 -11.475 1.00 35.58 387 LYS A CA 1
ATOM 2747 C C . LYS A 1 387 ? 2.107 16.839 -10.387 1.00 38.13 387 LYS A C 1
ATOM 2748 O O . LYS A 1 387 ? 1.700 17.902 -9.853 1.00 45.89 387 LYS A O 1
ATOM 2754 N N . ASP A 1 388 ? 1.671 15.642 -10.054 1.00 35.91 388 ASP A N 1
ATOM 2755 C CA . ASP A 1 388 ? 0.639 15.513 -9.063 1.00 38.92 388 ASP A CA 1
ATOM 2756 C C . ASP A 1 388 ? 0.786 14.267 -8.267 1.00 35.85 388 ASP A C 1
ATOM 2757 O O . ASP A 1 388 ? 0.067 13.311 -8.496 1.00 44.57 388 ASP A O 1
ATOM 2762 N N . VAL A 1 389 ? 1.775 14.252 -7.387 1.00 32.45 389 VAL A N 1
ATOM 2763 C CA . VAL A 1 389 ? 1.978 13.136 -6.518 1.00 27.75 389 VAL A CA 1
ATOM 2764 C C . VAL A 1 389 ? 1.956 13.656 -5.102 1.00 29.61 389 VAL A C 1
ATOM 2765 O O . VAL A 1 389 ? 2.555 14.649 -4.804 1.00 35.76 389 VAL A O 1
ATOM 2769 N N . THR A 1 390 ? 1.154 13.020 -4.253 1.00 28.38 390 THR A N 1
ATOM 2770 C CA . THR A 1 390 ? 1.052 13.388 -2.854 1.00 31.82 390 THR A CA 1
ATOM 2771 C C . THR A 1 390 ? 1.731 12.306 -2.006 1.00 29.60 390 THR A C 1
ATOM 2772 O O . THR A 1 390 ? 1.806 11.148 -2.419 1.00 26.50 390 THR A O 1
ATOM 2776 N N . THR A 1 391 ? 2.265 12.674 -0.854 1.00 26.97 391 THR A N 1
ATOM 2777 C CA . THR A 1 391 ? 2.844 11.717 0.044 1.00 28.93 391 THR A CA 1
ATOM 2778 C C . THR A 1 391 ? 1.856 10.584 0.353 1.00 26.37 391 THR A C 1
ATOM 2779 O O . THR A 1 391 ? 0.681 10.871 0.626 1.00 28.36 391 THR A O 1
ATOM 2783 N N . GLY A 1 392 ? 2.359 9.325 0.229 1.00 25.56 392 GLY A N 1
ATOM 2784 C CA . GLY A 1 392 ? 1.561 8.116 0.472 1.00 24.96 392 GLY A CA 1
ATOM 2785 C C . GLY A 1 392 ? 1.026 7.514 -0.804 1.00 23.56 392 GLY A C 1
ATOM 2786 O O . GLY A 1 392 ? 0.496 6.432 -0.785 1.00 29.55 392 GLY A O 1
ATOM 2787 N N . ASP A 1 393 ? 1.172 8.221 -1.923 1.00 24.04 393 ASP A N 1
ATOM 2788 C CA . ASP A 1 393 ? 0.710 7.748 -3.203 1.00 23.06 393 ASP A CA 1
ATOM 2789 C C . ASP A 1 393 ? 1.587 6.578 -3.678 1.00 19.67 393 ASP A C 1
ATOM 2790 O O . ASP A 1 393 ? 2.793 6.544 -3.401 1.00 23.29 393 ASP A O 1
ATOM 2795 N N . THR A 1 394 ? 0.980 5.650 -4.407 1.00 22.69 394 THR A N 1
ATOM 2796 C CA . THR A 1 394 ? 1.717 4.533 -5.021 1.00 21.79 394 THR A CA 1
ATOM 2797 C C . THR A 1 394 ? 1.932 4.828 -6.501 1.00 22.82 394 THR A C 1
ATOM 2798 O O . THR A 1 394 ? 1.021 5.287 -7.184 1.00 24.07 394 THR A O 1
ATOM 2802 N N . LEU A 1 395 ? 3.159 4.580 -6.986 1.00 23.18 395 LEU A N 1
ATOM 2803 C CA . LEU A 1 395 ? 3.489 4.688 -8.387 1.00 21.61 395 LEU A CA 1
ATOM 2804 C C . LEU A 1 395 ? 3.720 3.246 -8.831 1.00 22.89 395 LEU A C 1
ATOM 2805 O O . LEU A 1 395 ? 4.430 2.498 -8.155 1.00 25.09 395 LEU A O 1
ATOM 2810 N N . CYS A 1 396 ? 3.139 2.860 -9.955 1.00 22.71 396 CYS A N 1
ATOM 2811 C CA . CYS A 1 396 ? 3.278 1.484 -10.424 1.00 21.93 396 CYS A CA 1
ATOM 2812 C C . CYS A 1 396 ? 3.161 1.343 -11.913 1.00 23.96 396 CYS A C 1
ATOM 2813 O O . CYS A 1 396 ? 2.790 2.304 -12.600 1.00 27.25 396 CYS A O 1
ATOM 2816 N N . ASN A 1 397 ? 3.501 0.141 -12.413 1.00 26.10 397 ASN A N 1
ATOM 2817 C CA . ASN A 1 397 ? 3.332 -0.174 -13.827 1.00 29.31 397 ASN A CA 1
ATOM 2818 C C . ASN A 1 397 ? 1.816 -0.204 -14.143 1.00 34.10 397 ASN A C 1
ATOM 2819 O O . ASN A 1 397 ? 1.058 -0.824 -13.397 1.00 37.25 397 ASN A O 1
ATOM 2824 N N . SER A 1 398 ? 1.404 0.499 -15.209 1.00 35.04 398 SER A N 1
ATOM 2825 C CA . SER A 1 398 ? 0.016 0.607 -15.666 1.00 38.72 398 SER A CA 1
ATOM 2826 C C . SER A 1 398 ? -0.680 -0.716 -15.915 1.00 39.06 398 SER A C 1
ATOM 2827 O O . SER A 1 398 ? -1.894 -0.823 -15.773 1.00 43.19 398 SER A O 1
ATOM 2830 N N . ASP A 1 399 ? 0.068 -1.736 -16.290 1.00 37.46 399 ASP A N 1
ATOM 2831 C CA . ASP A 1 399 ? -0.576 -3.032 -16.576 1.00 39.38 399 ASP A CA 1
ATOM 2832 C C . ASP A 1 399 ? -0.694 -3.950 -15.358 1.00 36.91 399 ASP A C 1
ATOM 2833 O O . ASP A 1 399 ? -1.220 -5.047 -15.481 1.00 43.37 399 ASP A O 1
ATOM 2838 N N . HIS A 1 400 ? -0.202 -3.512 -14.194 1.00 37.40 400 HIS A N 1
ATOM 2839 C CA . HIS A 1 400 ? -0.267 -4.302 -12.963 1.00 34.07 400 HIS A CA 1
ATOM 2840 C C . HIS A 1 400 ? -0.488 -3.324 -11.811 1.00 32.80 400 HIS A C 1
ATOM 2841 O O . HIS A 1 400 ? 0.351 -3.154 -10.924 1.00 28.35 400 HIS A O 1
ATOM 2848 N N . LYS A 1 401 ? -1.634 -2.656 -11.870 1.00 33.62 401 LYS A N 1
ATOM 2849 C CA . LYS A 1 401 ? -2.009 -1.661 -10.882 1.00 30.93 401 LYS A CA 1
ATOM 2850 C C . LYS A 1 401 ? -2.103 -2.250 -9.459 1.00 31.22 401 LYS A C 1
ATOM 2851 O O . LYS A 1 401 ? -2.650 -3.368 -9.255 1.00 32.02 401 LYS A O 1
ATOM 2857 N N . VAL A 1 402 ? -1.567 -1.492 -8.502 1.00 27.13 402 VAL A N 1
ATOM 2858 C CA . VAL A 1 402 ? -1.575 -1.860 -7.132 1.00 25.98 402 VAL A CA 1
ATOM 2859 C C . VAL A 1 402 ? -1.511 -0.615 -6.290 1.00 26.55 402 VAL A C 1
ATOM 2860 O O . VAL A 1 402 ? -0.898 0.390 -6.692 1.00 28.84 402 VAL A O 1
ATOM 2864 N N . ILE A 1 403 ? -2.232 -0.624 -5.172 1.00 25.96 403 ILE A N 1
ATOM 2865 C CA . ILE A 1 403 ? -2.174 0.504 -4.213 1.00 24.09 403 ILE A CA 1
ATOM 2866 C C . ILE A 1 403 ? -1.514 -0.065 -2.960 1.00 27.75 403 ILE A C 1
ATOM 2867 O O . ILE A 1 403 ? -2.073 -0.971 -2.315 1.00 29.04 403 ILE A O 1
ATOM 2872 N N . LEU A 1 404 ? -0.327 0.446 -2.623 1.00 24.09 404 LEU A N 1
ATOM 2873 C CA . LEU A 1 404 ? 0.429 -0.051 -1.485 1.00 25.02 404 LEU A CA 1
ATOM 2874 C C . LEU A 1 404 ? -0.053 0.435 -0.136 1.00 29.10 404 LEU A C 1
ATOM 2875 O O . LEU A 1 404 ? 0.076 -0.273 0.864 1.00 34.26 404 LEU A O 1
ATOM 2880 N N . GLU A 1 405 ? -0.602 1.640 -0.130 1.00 34.80 405 GLU A N 1
ATOM 2881 C CA . GLU A 1 405 ? -1.120 2.289 1.070 1.00 41.03 405 GLU A CA 1
ATOM 2882 C C . GLU A 1 405 ? -2.566 2.694 0.859 1.00 47.21 405 GLU A C 1
ATOM 2883 O O . GLU A 1 405 ? -3.388 2.357 1.679 1.00 52.56 405 GLU A O 1
#

InterPro domains:
  IPR000640 Elongation factor EFG, domain V-like [PF00679] (606-691)
  IPR000640 Elongation factor EFG, domain V-like [SM00838] (605-693)
  IPR000795 Translational (tr)-type GTP-binding domain [PF00009] (9-288)
  IPR000795 Translational (tr)-type GTP-binding domain [PR00315] (12-25)
  IPR000795 Translational (tr)-type GTP-binding domain [PR00315] (58-66)
  IPR000795 Translational (tr)-type GTP-binding domain [PR00315] (85-95)
  IPR000795 Translational (tr)-type GTP-binding domain [PR00315] (101-112)
  IPR000795 Translational (tr)-type GTP-binding domain [PR00315] (137-146)
  IPR000795 Translational (tr)-type GTP-binding domain [PS51722] (8-290)
  IPR004161 Translation elongation factor EFTu-like, domain 2 [PF03144] (329-396)
  IPR004540 Translation elongation factor EFG/EF2 [MF_00054_B] (6-697)
  IPR004540 Translation elongation factor EFG/EF2 [TIGR00484] (1-697)
  IPR005225 Small GTP-binding domain [TIGR00231] (9-187)
  IPR005517 Translation elongation factor EFG/EF2, domain IV [PF03764] (484-603)
  IPR005517 Translation elongation factor EFG/EF2, domain IV [SM00889] (485-603)
  IPR009000 Translation protein, beta-barrel domain superfamily [SSF50447] (271-409)
  IPR009022 Elongation factor G, domain III [cd16262] (410-485)
  IPR014721 Small ribosomal subunit protein uS5 domain 2-type fold, subgroup [G3DSA:3.30.230.10] (490-694)
  IPR020568 Ribosomal protein uS5 domain 2-type superfamily [SSF54211] (484-604)
  IPR027417 P-loop containing nucleoside triphosphate hydrolase [G3DSA:3.40.50.300] (1-298)

CATH classification: 3.40.50.300 (+1 more: 2.40.30.10)

B-factor: mean 39.11, std 15.02, range [15.29, 96.61]

Foldseek 3Di:
DDDDDDLQLEFFEEEAQHPLLVVLVQVLQVVVVVPQKAWGWDCALVSVHDIGIYIYGYCDLLLLSQVLGQAYEYEAEQQPADVLVSLVSCVVQVHQYAYEHEPQQAPRGDFVVNVVCCCVVNVAAEAEQWAFQDGHNRGQAIARLLVQWTWGADQVVLSSHTDTHHDDPVCVVVSVVSSLRLQVQLQVQDPVSVVCCVPVVDDHSVSSLVSQQSCSLRRRYHYYFYYYSVSSYGSSVVVVCSSRRTGRLQSHDFFWWAFPVRDIDGAAQEQPTWKKKAFADWDQDPPQGIWGKIAIAAHKDFAQDWWAFLVVGDIKHFHWKWHHHPPDIDTDTMDGHRDMIITTDIPDDDHQIMITHPVTDTRRD

Organism: Vibrio vulnificus (strain CMCP6) (NCBI:txid216895)

Solvent-accessible surface area: 16580 Å² total; per-residue (Å²): 206,80,64,180,12,44,22,94,64,15,11,0,1,0,4,14,79,76,109,72,0,34,84,33,0,45,45,1,4,39,122,60,121,165,58,11,6,16,7,6,33,11,109,8,36,100,63,84,50,114,35,15,28,0,0,9,4,60,13,106,131,41,79,44,13,8,58,0,4,8,0,2,0,14,15,5,37,0,42,79,15,38,72,82,104,56,6,113,44,3,60,157,81,110,7,4,9,1,0,0,0,10,107,0,19,120,55,42,10,59,2,50,81,0,8,78,16,0,118,101,127,4,68,22,62,12,3,0,12,8,2,30,17,29,31,59,143,112,13,97,0,0,0,25,0,7,66,37,76,22,3,39,7,61,148,94,53,82,3,58,76,33,80,50,71,131,20,41,88,132,27,86,155,76,0,88,107,53,40,86,60,0,8,70,5,0,0,88,39,50,135,140,27,45,63,88,40,120,144,105,52,113,10,80,72,76,51,0,42,136,3,0,47,44,20,0,31,101,58,82,2,12,0,0,1,0,0,1,4,162,91,25,17,0,0,4,8,0,1,10,4,1,8,35,4,0,1,2,3,97,53,33,106,23,19,109,4,77,36,123,114,122,86,123,38,81,24,88,26,62,35,141,49,37,13,0,0,0,0,15,98,55,35,119,33,123,183,26,41,46,12,2,5,0,5,0,14,0,1,34,1,55,50,39,44,60,5,18,0,6,70,50,127,113,158,14,159,2,32,104,1,0,7,28,24,44,140,120,102,59,89,30,145,42,0,28,0,0,13,4,3,0,0,19,43,16,191,64,16,72,49,6,6,0,0,0,53,44,121,92,61,2,59,7,90

Secondary structure (DSSP, 8-state):
---SS-GGGEEEEEEE--HHHHHHHHHHHHHH---SEEEEEE--TTS-S--EEEEEE----HHHHHHH-SEEEEEEETTT---HHHHHHHHHTT--EEEEEE-TTSTT--HHHHHHHHHHHH---EEESEEEES-GGG--EEEETTTTEEEEE-TTTTSSSEEEEPPPGGGHHHHHHHHHHHHHHHHTT-HHHHHHHHHHS---HHHHHHHHHHHHHTTS-EEEEE-BTTTTBSHHHHHHHHHHHS--TTSSPPEEEE-TTS-EEEE-S-TTSPPEEEEEEEEEETTTEEEEEEEEEESEEETT-EEEETTTTEEEE---EEEEBSS-EEEESEEETT-EEEEES-SS--TT-EEE-TTS--B--

Sequence (365 aa):
MARKTPIERYRNIGICAKTTTTERILFYTGLSHTSAATTTFWRGMEAQFQDHRVNIIDTPEVERSSLRVLDGAVVVFCGSSGVSETVWRQADKYHVPRMVFVNKMDRAGADFLRVVDQIKNRLGANPVPIQLNVGAEEDFKGVIDLIKMKMINWNEADQGMTFTYEEIPADMIELAEEWRNNLVEAAAEASEELMDKYLEEGELTEEAEIKQALRARTLNNEIVLATCGSAFKNKGVQAVLDAVIEYLPSPIDVPAIKGIDENDNEVERHADDNEPFSALAFKIATDPFVGTLTFIRVYSGVVNTGDAVYNSVKQKKERFGRIVQMHANKRREEIKEVRAGDIAAAIGLKDVTTGDTLCNSDHKVILE

Radius of gyration: 21.3 Å; Cα contacts (8 Å, |Δi|>4): 860; chains: 1; bounding box: 54×58×55 Å